Protein AF-A0A812QT53-F1 (afdb_monomer_lite)

Foldseek 3Di:
DDDPDDDDDAFAADFPQLLLLLLVCLQVDALLLVLLSLLLNLCQFQLHFSVQQQQWFAWDKDADPVQRKIKIKTWGADDDVDPDPVNRPQTAITIGTQCFLNSDRSNVSNCVSCVVLVLRGDVSSQADADQLVRHGDNHGQDQVNSQVSSLQSSVVGPVDPDDSVSDTSNSSSVNLLLLQVLDDVQHADPVLSCVSNVNADPVCCVVNSPCPVVVVVSNVSVVVSSVCCNVVVDGSPDDPVVSVVVVVVVVVVVVVVVPPDPPPPPDPPDDDDDDDDPDPPPPDDPPDPPPPPPDPPLPPAPVPQAADDLAPPDDLQQWKAFQPPQAIFGHPDPFATQLGGGDDPRIDRPNPPSPQHSYRRYRPNRNVSCVVPPPPPPPDDDPDDDDDDDDDDDDDDDDPPPDDDD

Structure (mmCIF, N/CA/C/O backbone):
data_AF-A0A812QT53-F1
#
_entry.id   AF-A0A812QT53-F1
#
loop_
_atom_site.group_PDB
_atom_site.id
_atom_site.type_symbol
_atom_site.label_atom_id
_atom_site.label_alt_id
_atom_site.label_comp_id
_atom_site.label_asym_id
_atom_site.label_entity_id
_atom_site.label_seq_id
_atom_site.pdbx_PDB_ins_code
_atom_site.Cartn_x
_atom_site.Cartn_y
_atom_site.Cartn_z
_atom_site.occupancy
_atom_site.B_iso_or_equiv
_atom_site.auth_seq_id
_atom_site.auth_comp_id
_atom_site.auth_asym_id
_atom_site.auth_atom_id
_atom_site.pdbx_PDB_model_num
ATOM 1 N N . MET A 1 1 ? 9.150 39.596 -3.918 1.00 45.09 1 MET A N 1
ATOM 2 C CA . MET A 1 1 ? 8.036 38.949 -3.192 1.00 45.09 1 MET A CA 1
ATOM 3 C C . MET A 1 1 ? 8.605 37.693 -2.538 1.00 45.09 1 MET A C 1
ATOM 5 O O . MET A 1 1 ? 8.875 36.731 -3.240 1.00 45.09 1 MET A O 1
ATOM 9 N N . HIS A 1 2 ? 8.934 37.740 -1.244 1.00 51.12 2 HIS A N 1
ATOM 10 C CA . HIS A 1 2 ? 9.492 36.583 -0.534 1.00 51.12 2 HIS A CA 1
ATOM 11 C C . HIS A 1 2 ? 8.343 35.693 -0.056 1.00 51.12 2 HIS A C 1
ATOM 13 O O . HIS A 1 2 ? 7.426 36.169 0.610 1.00 51.12 2 HIS A O 1
ATOM 19 N N . VAL A 1 3 ? 8.363 34.415 -0.431 1.00 54.78 3 VAL A N 1
ATOM 20 C CA . VAL A 1 3 ? 7.360 33.441 0.008 1.00 54.78 3 VAL A CA 1
ATOM 21 C C . VAL A 1 3 ? 7.572 33.178 1.504 1.00 54.78 3 VAL A C 1
ATOM 23 O O . VAL A 1 3 ? 8.582 32.608 1.893 1.00 54.78 3 VAL A O 1
ATOM 26 N N . LEU A 1 4 ? 6.619 33.607 2.341 1.00 72.56 4 LEU A N 1
ATOM 27 C CA . LEU A 1 4 ? 6.632 33.436 3.808 1.00 72.56 4 LEU A CA 1
ATOM 28 C C . LEU A 1 4 ? 6.250 32.015 4.265 1.00 72.56 4 LEU A C 1
ATOM 30 O O . LEU A 1 4 ? 6.248 31.714 5.456 1.00 72.56 4 LEU A O 1
ATOM 34 N N . LYS A 1 5 ? 5.884 31.135 3.329 1.00 59.31 5 LYS A N 1
ATOM 35 C CA . LYS A 1 5 ? 5.483 29.759 3.621 1.00 59.31 5 LYS A CA 1
ATOM 36 C C . LYS A 1 5 ? 6.723 28.871 3.662 1.00 59.31 5 LYS A C 1
ATOM 38 O O . LYS A 1 5 ? 7.461 28.808 2.682 1.00 59.31 5 LYS A O 1
ATOM 43 N N . ALA A 1 6 ? 6.922 28.166 4.776 1.00 66.75 6 ALA A N 1
ATOM 44 C CA . ALA A 1 6 ? 7.984 27.173 4.891 1.00 66.75 6 ALA A CA 1
ATOM 45 C C . ALA A 1 6 ? 7.918 26.174 3.714 1.00 66.75 6 ALA A C 1
ATOM 47 O O . ALA A 1 6 ? 6.811 25.748 3.353 1.00 66.75 6 ALA A O 1
ATOM 48 N N . PRO A 1 7 ? 9.062 25.791 3.113 1.00 72.44 7 PRO A N 1
ATOM 49 C CA . PRO A 1 7 ? 9.088 24.812 2.033 1.00 72.44 7 PRO A CA 1
ATOM 50 C C . PRO A 1 7 ? 8.387 23.516 2.445 1.00 72.44 7 PRO A C 1
ATOM 52 O O . PRO A 1 7 ? 8.629 22.975 3.527 1.00 72.44 7 PRO A O 1
ATOM 55 N N . LEU A 1 8 ? 7.507 23.005 1.582 1.00 72.56 8 LEU A N 1
ATOM 56 C CA . LEU A 1 8 ? 6.813 21.750 1.846 1.00 72.56 8 LEU A CA 1
ATOM 57 C C . LEU A 1 8 ? 7.820 20.595 1.791 1.00 72.56 8 LEU A C 1
ATOM 59 O O . LEU A 1 8 ? 8.312 20.237 0.721 1.00 72.56 8 LEU A O 1
ATOM 63 N N . LYS A 1 9 ? 8.096 19.973 2.941 1.00 75.75 9 LYS A N 1
ATOM 64 C CA . LYS A 1 9 ? 8.915 18.758 2.996 1.00 75.75 9 LYS A CA 1
ATOM 65 C C . LYS A 1 9 ? 8.154 17.596 2.352 1.00 75.75 9 LYS A C 1
ATOM 67 O O . LYS A 1 9 ? 7.134 17.141 2.874 1.00 75.75 9 LYS A O 1
ATOM 72 N N . GLN A 1 10 ? 8.649 17.111 1.215 1.00 80.19 10 GLN A N 1
ATOM 73 C CA . GLN A 1 10 ? 8.072 15.953 0.534 1.00 80.19 10 GLN A CA 1
ATOM 74 C C . GLN A 1 10 ? 8.271 14.675 1.364 1.00 80.19 10 GLN A C 1
ATOM 76 O O . GLN A 1 10 ? 9.359 14.418 1.879 1.00 80.19 10 GLN A O 1
ATOM 81 N N . LYS A 1 11 ? 7.221 13.854 1.466 1.00 84.50 11 LYS A N 1
ATOM 82 C CA . LYS A 1 11 ? 7.232 12.584 2.210 1.00 84.50 11 LYS A CA 1
ATOM 83 C C . LYS A 1 11 ? 8.137 11.555 1.539 1.00 84.50 11 LYS A C 1
ATOM 85 O O . LYS A 1 11 ? 8.041 11.384 0.327 1.00 84.50 11 LYS A O 1
ATOM 90 N N . SER A 1 12 ? 8.994 10.869 2.289 1.00 89.94 12 SER A N 1
ATOM 91 C CA . SER A 1 12 ? 9.942 9.877 1.747 1.00 89.94 12 SER A CA 1
ATOM 92 C C . SER A 1 12 ? 9.217 8.675 1.122 1.00 89.94 12 SER A C 1
ATOM 94 O O . SER A 1 12 ? 8.132 8.337 1.601 1.00 89.94 12 SER A O 1
ATOM 96 N N . PRO A 1 13 ? 9.753 8.047 0.054 1.00 94.75 13 PRO A N 1
ATOM 97 C CA . PRO A 1 13 ? 9.248 6.756 -0.418 1.00 94.75 13 PRO A CA 1
ATOM 98 C C . PRO A 1 13 ? 9.496 5.664 0.636 1.00 94.75 13 PRO A C 1
ATOM 100 O O . PRO A 1 13 ? 10.374 5.816 1.485 1.00 94.75 13 PRO A O 1
ATOM 103 N N . LEU A 1 14 ? 8.716 4.585 0.575 1.00 95.31 14 LEU A N 1
ATOM 104 C CA . LEU A 1 14 ? 8.962 3.369 1.342 1.00 95.31 14 LEU A CA 1
ATOM 105 C C . LEU A 1 14 ? 10.172 2.627 0.760 1.00 95.31 14 LEU A C 1
ATOM 107 O O . LEU A 1 14 ? 10.465 2.742 -0.435 1.00 95.31 14 LEU A O 1
ATOM 111 N N . THR A 1 15 ? 10.835 1.846 1.606 1.00 94.94 15 THR A N 1
ATOM 112 C CA . THR A 1 15 ? 11.835 0.863 1.176 1.00 94.94 15 THR A CA 1
ATOM 113 C C . THR A 1 15 ? 11.160 -0.396 0.629 1.00 94.94 15 THR A C 1
ATOM 115 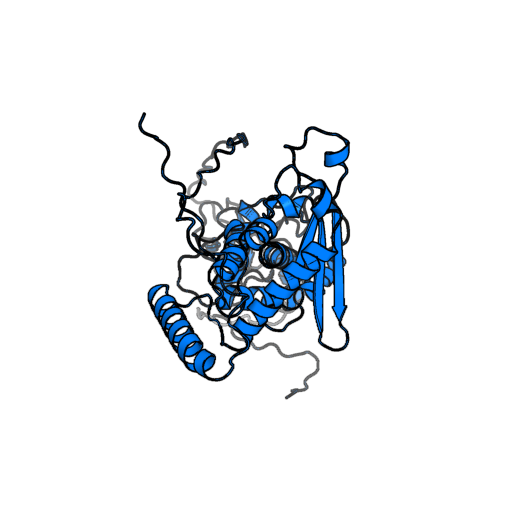O O . THR A 1 15 ? 9.985 -0.662 0.910 1.00 94.94 15 THR A O 1
ATOM 118 N N . ARG A 1 16 ? 11.902 -1.214 -0.121 1.00 95.19 16 ARG A N 1
ATOM 119 C CA . ARG A 1 16 ? 11.474 -2.546 -0.571 1.00 95.19 16 ARG A CA 1
ATOM 120 C C . ARG A 1 16 ? 10.984 -3.390 0.603 1.00 95.19 16 ARG A C 1
ATOM 122 O O . ARG A 1 16 ? 9.860 -3.887 0.567 1.00 95.19 16 ARG A O 1
ATOM 129 N N . GLY A 1 17 ? 11.793 -3.487 1.659 1.00 94.56 17 GLY A N 1
ATOM 130 C CA . GLY A 1 17 ? 11.466 -4.296 2.836 1.00 94.56 17 GLY A CA 1
ATOM 131 C C . GLY A 1 17 ? 10.201 -3.817 3.555 1.00 94.56 17 GLY A C 1
ATOM 132 O O . GLY A 1 17 ? 9.404 -4.630 4.017 1.00 94.56 17 GLY A O 1
ATOM 133 N N . GLN A 1 18 ? 9.955 -2.503 3.603 1.00 95.06 18 GLN A N 1
ATOM 134 C CA . GLN A 1 18 ? 8.715 -1.950 4.156 1.00 95.06 18 GLN A CA 1
ATOM 135 C C . GLN A 1 18 ? 7.479 -2.363 3.339 1.00 95.06 18 GLN A C 1
ATOM 137 O O . GLN A 1 18 ? 6.444 -2.682 3.929 1.00 95.06 18 GLN A O 1
ATOM 142 N N . VAL A 1 19 ? 7.575 -2.384 2.005 1.00 96.56 19 VAL A N 1
ATOM 143 C CA . VAL A 1 19 ? 6.482 -2.831 1.123 1.00 96.56 19 VAL A CA 1
ATOM 144 C C . VAL A 1 19 ? 6.233 -4.334 1.268 1.00 96.56 19 VAL A C 1
ATOM 146 O O . VAL A 1 19 ? 5.094 -4.727 1.512 1.00 96.56 19 VAL A O 1
ATOM 149 N N . GLU A 1 20 ? 7.278 -5.164 1.195 1.00 95.69 20 GLU A N 1
ATOM 150 C CA . GLU A 1 20 ? 7.172 -6.626 1.362 1.00 95.69 20 GLU A CA 1
ATOM 151 C C . GLU A 1 20 ? 6.532 -6.989 2.711 1.00 95.69 20 GLU A C 1
ATOM 153 O O . GLU A 1 20 ? 5.639 -7.835 2.793 1.00 95.69 20 GLU A O 1
ATOM 158 N N . ASN A 1 21 ? 6.925 -6.290 3.777 1.00 93.62 21 ASN A N 1
ATOM 159 C CA . ASN A 1 21 ? 6.339 -6.474 5.097 1.00 93.62 21 ASN A CA 1
ATOM 160 C C . ASN A 1 21 ? 4.856 -6.072 5.142 1.00 93.62 21 ASN A C 1
ATOM 162 O O . ASN A 1 21 ? 4.043 -6.811 5.698 1.00 93.62 21 ASN A O 1
ATOM 166 N N . LEU A 1 22 ? 4.474 -4.943 4.532 1.00 95.50 22 LEU A N 1
ATOM 167 C CA . LEU A 1 22 ? 3.067 -4.528 4.432 1.00 95.50 22 LEU A CA 1
ATOM 168 C C . LEU A 1 22 ? 2.215 -5.572 3.697 1.00 95.50 22 LEU A C 1
ATOM 170 O O . LEU A 1 22 ? 1.105 -5.867 4.145 1.00 95.50 22 LEU A O 1
ATOM 174 N N . GLU A 1 23 ? 2.729 -6.155 2.613 1.00 96.75 23 GLU A N 1
ATOM 175 C CA . GLU A 1 23 ? 2.066 -7.238 1.872 1.00 96.75 23 GLU A CA 1
ATOM 176 C C . GLU A 1 23 ? 1.839 -8.471 2.752 1.00 96.75 23 GLU A C 1
ATOM 178 O O . GLU A 1 23 ? 0.715 -8.972 2.849 1.00 96.75 23 GLU A O 1
ATOM 183 N N . LEU A 1 24 ? 2.871 -8.905 3.479 1.00 95.00 24 LEU A N 1
ATOM 184 C CA . LEU A 1 24 ? 2.773 -10.005 4.442 1.00 95.00 24 LEU A CA 1
ATOM 185 C C . LEU A 1 24 ? 1.801 -9.703 5.592 1.00 95.00 24 LEU A C 1
ATOM 187 O O . LEU A 1 24 ? 1.110 -10.601 6.083 1.00 95.00 24 LEU A O 1
ATOM 191 N N . PHE A 1 25 ? 1.728 -8.449 6.037 1.00 94.56 25 PHE A N 1
ATOM 192 C CA . PHE A 1 25 ? 0.843 -8.040 7.124 1.00 94.56 25 PHE A CA 1
ATOM 193 C C . PHE A 1 25 ? -0.625 -8.174 6.764 1.00 94.56 25 PHE A C 1
ATOM 195 O O . PHE A 1 25 ? -1.391 -8.674 7.584 1.00 94.56 25 PHE A O 1
ATOM 202 N N . VAL A 1 26 ? -1.024 -7.805 5.545 1.00 96.38 26 VAL A N 1
ATOM 203 C CA . VAL A 1 26 ? -2.417 -7.963 5.092 1.00 96.38 26 VAL A CA 1
ATOM 204 C C . VAL A 1 26 ? -2.893 -9.411 5.218 1.00 96.38 26 VAL A C 1
ATOM 206 O O . VAL A 1 26 ? -4.050 -9.649 5.551 1.00 96.38 26 VAL A O 1
ATOM 209 N N . ILE A 1 27 ? -1.997 -10.375 5.018 1.00 94.75 27 ILE A N 1
ATOM 210 C CA . ILE A 1 27 ? -2.311 -11.807 5.077 1.00 94.75 27 ILE A CA 1
ATOM 211 C C . ILE A 1 27 ? -2.475 -12.293 6.523 1.00 94.75 27 ILE A C 1
ATOM 213 O O . ILE A 1 27 ? -3.295 -13.167 6.799 1.00 94.75 27 ILE A O 1
ATOM 217 N N . ARG A 1 28 ? -1.684 -11.747 7.452 1.00 92.06 28 ARG A N 1
ATOM 218 C CA . ARG A 1 28 ? -1.596 -12.218 8.847 1.00 92.06 28 ARG A CA 1
ATOM 219 C C . ARG A 1 28 ? -2.480 -11.435 9.816 1.00 92.06 28 ARG A C 1
ATOM 221 O O . ARG A 1 28 ? -2.747 -11.906 10.922 1.00 92.06 28 ARG A O 1
ATOM 228 N N . ALA A 1 29 ? -2.866 -10.218 9.453 1.00 91.75 29 ALA A N 1
ATOM 229 C CA . ALA A 1 29 ? -3.587 -9.316 10.332 1.00 91.75 29 ALA A CA 1
ATOM 230 C C . ALA A 1 29 ? -5.058 -9.726 10.513 1.00 91.75 29 ALA A C 1
ATOM 232 O O . ALA A 1 29 ? -5.607 -10.554 9.790 1.00 91.75 29 ALA A O 1
ATOM 233 N N . SER A 1 30 ? -5.726 -9.108 11.491 1.00 92.88 30 SER A N 1
ATOM 234 C CA . SER A 1 30 ? -7.185 -9.197 11.588 1.00 92.88 30 SER A CA 1
ATOM 235 C C . SER A 1 30 ? -7.838 -8.620 10.332 1.00 92.88 30 SER A C 1
ATOM 237 O O . SER A 1 30 ? -7.300 -7.691 9.729 1.00 92.88 30 SER A O 1
ATOM 239 N N . SER A 1 31 ? -9.030 -9.105 9.984 1.00 95.62 31 SER A N 1
ATOM 240 C CA . SER A 1 31 ? -9.828 -8.625 8.845 1.00 95.62 31 SER A CA 1
ATOM 241 C C . SER A 1 31 ? -9.923 -7.094 8.795 1.00 95.62 31 SER A C 1
ATOM 243 O O . SER A 1 31 ? -9.645 -6.485 7.764 1.00 95.62 31 SER A O 1
ATOM 245 N N . ARG A 1 32 ? -10.162 -6.438 9.936 1.00 95.38 32 ARG A N 1
ATOM 246 C CA . ARG A 1 32 ? -10.102 -4.973 10.055 1.00 95.38 32 ARG A CA 1
ATOM 247 C C . ARG A 1 32 ? -8.769 -4.374 9.600 1.00 95.38 32 ARG A C 1
ATOM 249 O O . ARG A 1 32 ? -8.749 -3.453 8.787 1.00 95.38 32 ARG A O 1
ATOM 256 N N . HIS A 1 33 ? -7.655 -4.818 10.178 1.00 95.44 33 HIS A N 1
ATOM 257 C CA . HIS A 1 33 ? -6.342 -4.256 9.854 1.00 95.44 33 HIS A CA 1
ATOM 258 C C . HIS A 1 33 ? -5.937 -4.584 8.414 1.00 95.44 33 HIS A C 1
ATOM 260 O O . HIS A 1 33 ? -5.381 -3.720 7.744 1.00 95.44 33 HIS A O 1
ATOM 266 N N . ALA A 1 34 ? -6.291 -5.769 7.917 1.00 97.19 34 ALA A N 1
ATOM 267 C CA . ALA A 1 34 ? -6.110 -6.163 6.527 1.00 97.19 34 ALA A CA 1
ATOM 268 C C . ALA A 1 34 ? -6.905 -5.266 5.561 1.00 97.19 34 ALA A C 1
ATOM 270 O O . ALA A 1 34 ? -6.373 -4.894 4.519 1.00 97.19 34 ALA A O 1
ATOM 271 N N . CYS A 1 35 ? -8.119 -4.820 5.917 1.00 97.56 35 CYS A N 1
ATOM 272 C CA . CYS A 1 35 ? -8.867 -3.835 5.121 1.00 97.56 35 CYS A CA 1
ATOM 273 C C . CYS A 1 35 ? -8.103 -2.514 4.959 1.00 97.56 35 CYS A C 1
ATOM 275 O O . CYS A 1 35 ? -8.036 -1.971 3.855 1.00 97.56 35 CYS A O 1
ATOM 277 N N . ILE A 1 36 ? -7.524 -2.008 6.054 1.00 97.75 36 ILE A N 1
ATOM 278 C CA . ILE A 1 36 ? -6.797 -0.729 6.078 1.00 97.75 36 ILE A CA 1
ATOM 279 C C . ILE A 1 36 ? -5.451 -0.864 5.357 1.00 97.75 36 ILE A C 1
ATOM 281 O O . ILE A 1 36 ? -5.138 -0.070 4.471 1.00 97.75 36 ILE A O 1
ATOM 285 N N . ALA A 1 37 ? -4.664 -1.883 5.708 1.00 97.81 37 ALA A N 1
ATOM 286 C CA . ALA A 1 37 ? -3.360 -2.140 5.109 1.00 97.81 37 ALA A CA 1
ATOM 287 C C . ALA A 1 37 ? -3.468 -2.482 3.617 1.00 97.81 37 ALA A C 1
ATOM 289 O O . ALA A 1 37 ? -2.682 -1.977 2.822 1.00 97.81 37 ALA A O 1
ATOM 290 N N . GLY A 1 38 ? -4.486 -3.243 3.210 1.00 97.94 38 GLY A N 1
ATOM 291 C CA . GLY A 1 38 ? -4.731 -3.538 1.803 1.00 97.94 38 GLY A CA 1
ATOM 292 C C . GLY A 1 38 ? -5.127 -2.301 0.993 1.00 97.94 38 GLY A C 1
ATOM 293 O O . GLY A 1 38 ? -4.670 -2.148 -0.133 1.00 97.94 38 GLY A O 1
ATOM 294 N N . GLN A 1 39 ? -5.860 -1.342 1.573 1.00 97.75 39 GLN A N 1
ATOM 295 C CA . GLN A 1 39 ? -6.130 -0.059 0.905 1.00 97.75 39 GLN A CA 1
ATOM 296 C C . GLN A 1 39 ? -4.856 0.787 0.728 1.00 97.75 39 GLN A C 1
ATOM 298 O O . GLN A 1 39 ? -4.687 1.451 -0.299 1.00 97.75 39 GLN A O 1
ATOM 303 N N . LEU A 1 40 ? -3.957 0.775 1.721 1.00 98.44 40 LEU A N 1
ATOM 304 C CA . LEU A 1 40 ? -2.641 1.420 1.626 1.00 98.44 40 LEU A CA 1
ATOM 305 C C . LEU A 1 40 ? -1.800 0.754 0.526 1.00 98.44 40 LEU A C 1
ATOM 307 O O . LEU A 1 40 ? -1.253 1.447 -0.332 1.00 98.44 40 LEU A O 1
ATOM 311 N N . LEU A 1 41 ? -1.754 -0.579 0.493 1.00 98.00 41 LEU A N 1
ATOM 312 C CA . LEU A 1 41 ? -1.082 -1.321 -0.572 1.00 98.00 41 LEU A CA 1
ATOM 313 C C . LEU A 1 41 ? -1.689 -1.042 -1.936 1.00 98.00 41 LEU A C 1
ATOM 315 O O . LEU A 1 41 ? -0.938 -0.856 -2.883 1.00 98.00 41 LEU A O 1
ATOM 319 N N . PHE A 1 42 ? -3.010 -0.913 -2.048 1.00 97.81 42 PHE A N 1
ATOM 320 C CA . PHE A 1 42 ? -3.615 -0.556 -3.321 1.00 97.81 42 PHE A CA 1
ATOM 321 C C . PHE A 1 42 ? -3.225 0.862 -3.759 1.00 97.81 42 PHE A C 1
ATOM 323 O O . PHE A 1 42 ? -3.001 1.070 -4.945 1.00 97.81 42 PHE A O 1
ATOM 330 N N . CYS A 1 43 ? -3.018 1.825 -2.846 1.00 97.81 43 CYS A N 1
ATOM 331 C CA . CYS A 1 43 ? -2.426 3.126 -3.216 1.00 97.81 43 CYS A CA 1
ATOM 332 C C . CYS A 1 43 ? -1.009 2.974 -3.790 1.00 97.81 43 CYS A C 1
ATOM 334 O O . CYS A 1 43 ? -0.661 3.671 -4.741 1.00 97.81 43 CYS A O 1
ATOM 336 N N . PHE A 1 44 ? -0.191 2.094 -3.201 1.00 98.19 44 PHE A N 1
ATOM 337 C CA . PHE A 1 44 ? 1.156 1.803 -3.691 1.00 98.19 44 PHE A CA 1
ATOM 338 C C . PHE A 1 44 ? 1.093 1.124 -5.059 1.00 98.19 44 PHE A C 1
ATOM 340 O O . PHE A 1 44 ? 1.569 1.701 -6.030 1.00 98.19 44 PHE A O 1
ATOM 347 N N . HIS A 1 45 ? 0.438 -0.035 -5.137 1.00 97.75 45 HIS A N 1
ATOM 348 C CA . HIS A 1 45 ? 0.349 -0.880 -6.325 1.00 97.75 45 HIS A CA 1
ATOM 349 C C . HIS A 1 45 ? -0.375 -0.218 -7.487 1.00 97.75 45 HIS A C 1
ATOM 351 O O . HIS A 1 45 ? -0.114 -0.612 -8.609 1.00 97.75 45 HIS A O 1
ATOM 357 N N . SER A 1 46 ? -1.238 0.777 -7.249 1.00 95.44 46 SER A N 1
ATOM 358 C CA . SER A 1 46 ? -1.922 1.510 -8.324 1.00 95.44 46 SER A CA 1
ATOM 359 C C . SER A 1 46 ? -1.345 2.890 -8.650 1.00 95.44 46 SER A C 1
ATOM 361 O O . SER A 1 46 ? -1.856 3.577 -9.537 1.00 95.44 46 SER A O 1
ATOM 363 N N . GLY A 1 47 ? -0.338 3.364 -7.906 1.00 94.62 47 GLY A N 1
ATOM 364 C CA . GLY A 1 47 ? 0.169 4.738 -8.037 1.00 94.62 47 GLY A CA 1
ATOM 365 C C . GLY A 1 47 ? -0.861 5.824 -7.680 1.00 94.62 47 GLY A C 1
ATOM 366 O O . GLY A 1 47 ? -0.695 6.997 -8.036 1.00 94.62 47 GLY A O 1
ATOM 367 N N . ALA A 1 48 ? -1.943 5.462 -6.991 1.00 93.06 48 ALA A N 1
ATOM 368 C CA . ALA A 1 48 ? -3.054 6.354 -6.684 1.00 93.06 48 ALA A CA 1
ATOM 369 C C . ALA A 1 48 ? -2.843 7.169 -5.402 1.00 93.06 48 ALA A C 1
ATOM 371 O O . ALA A 1 48 ? -2.119 6.784 -4.481 1.00 93.06 48 ALA A O 1
ATOM 372 N N . ARG A 1 49 ? -3.532 8.314 -5.299 1.00 93.25 49 ARG A N 1
ATOM 373 C CA . ARG A 1 49 ? -3.599 9.063 -4.036 1.00 93.25 49 ARG A CA 1
ATOM 374 C C . ARG A 1 49 ? -4.648 8.427 -3.125 1.00 93.25 49 ARG A C 1
ATOM 376 O O . ARG A 1 49 ? -5.716 8.039 -3.584 1.00 93.25 49 ARG A O 1
ATOM 383 N N . TRP A 1 50 ? -4.411 8.476 -1.813 1.00 94.81 50 TRP A N 1
ATOM 384 C CA . TRP A 1 50 ? -5.384 8.022 -0.809 1.00 94.81 50 TRP A CA 1
ATOM 385 C C . TRP A 1 50 ? -6.777 8.618 -1.014 1.00 94.81 50 TRP A C 1
ATOM 387 O O . TRP A 1 50 ? -7.766 7.900 -1.028 1.00 94.81 50 TRP A O 1
ATOM 397 N N . ARG A 1 51 ? -6.858 9.941 -1.214 1.00 90.62 51 ARG A N 1
ATOM 398 C CA . ARG A 1 51 ? -8.134 10.642 -1.419 1.00 90.62 51 ARG A CA 1
ATOM 399 C C . ARG A 1 51 ? -8.910 10.092 -2.615 1.00 90.62 51 ARG A C 1
ATOM 401 O O . ARG A 1 51 ? -10.131 10.009 -2.524 1.00 90.62 51 ARG A O 1
ATOM 408 N N . ASP A 1 52 ? -8.206 9.756 -3.690 1.00 88.94 52 ASP A N 1
ATOM 409 C CA . ASP A 1 52 ? -8.821 9.248 -4.910 1.00 88.94 52 ASP A CA 1
ATOM 410 C C . ASP A 1 52 ? -9.381 7.846 -4.644 1.00 88.94 52 ASP A C 1
ATOM 412 O O . ASP A 1 52 ? -10.540 7.577 -4.929 1.00 88.94 52 ASP A O 1
ATOM 416 N N . LEU A 1 53 ? -8.637 6.983 -3.948 1.00 91.75 53 LEU A N 1
ATOM 417 C CA . LEU A 1 53 ? -9.148 5.649 -3.630 1.00 91.75 53 LEU A CA 1
ATOM 418 C C . LEU A 1 53 ? -10.278 5.634 -2.584 1.00 91.75 53 LEU A C 1
ATOM 420 O O . LEU A 1 53 ? -11.050 4.681 -2.526 1.00 91.75 53 LEU A O 1
ATOM 424 N N . GLN A 1 54 ? -10.471 6.711 -1.816 1.00 91.69 54 GLN A N 1
ATOM 425 C CA . GLN A 1 54 ? -11.655 6.853 -0.957 1.00 91.69 54 GLN A CA 1
ATOM 426 C C . GLN A 1 54 ? -12.964 7.054 -1.751 1.00 91.69 54 GLN A C 1
ATOM 428 O O . GLN A 1 54 ? -14.038 7.028 -1.145 1.00 91.69 54 GLN A O 1
ATOM 433 N N . THR A 1 55 ? -12.908 7.298 -3.069 1.00 88.19 55 THR A N 1
ATOM 434 C CA . THR A 1 55 ? -14.087 7.368 -3.958 1.00 88.19 55 THR A CA 1
ATOM 435 C C . THR A 1 55 ? -14.325 6.083 -4.753 1.00 88.19 55 THR A C 1
ATOM 437 O O . THR A 1 55 ? -15.226 6.075 -5.597 1.00 88.19 55 THR A O 1
ATOM 440 N N . LEU A 1 56 ? -13.572 5.009 -4.482 1.00 90.69 56 LEU A N 1
ATOM 441 C CA . LEU A 1 56 ? -13.828 3.691 -5.062 1.00 90.69 56 LEU A CA 1
ATOM 442 C C . LEU A 1 56 ? -15.286 3.264 -4.831 1.00 90.69 56 LEU A C 1
ATOM 444 O O . LEU A 1 56 ? -15.930 3.619 -3.837 1.00 90.69 56 LEU A O 1
ATOM 448 N N . ARG A 1 57 ? -15.824 2.541 -5.806 1.00 87.31 57 ARG A N 1
ATOM 449 C CA . ARG A 1 57 ? -17.159 1.932 -5.773 1.00 87.31 57 ARG A CA 1
ATOM 450 C C . ARG A 1 57 ? -17.072 0.423 -5.798 1.00 87.31 57 ARG A C 1
ATOM 452 O O . ARG A 1 57 ? -17.840 -0.231 -5.103 1.00 87.31 57 ARG A O 1
ATOM 459 N N . HIS A 1 58 ? -16.108 -0.084 -6.554 1.00 85.56 58 HIS A N 1
ATOM 460 C CA . HIS A 1 58 ? -15.878 -1.499 -6.731 1.00 85.56 58 HIS A CA 1
ATOM 461 C C . HIS A 1 58 ? -14.385 -1.808 -6.759 1.00 85.56 58 HIS A C 1
ATOM 463 O O . HIS A 1 58 ? -13.579 -0.946 -7.132 1.00 85.56 58 HIS A O 1
ATOM 469 N N . VAL A 1 59 ? -14.043 -3.031 -6.357 1.00 92.50 59 VAL A N 1
ATOM 470 C CA . VAL A 1 59 ? -12.721 -3.614 -6.558 1.00 92.50 59 VAL A CA 1
ATOM 471 C C . VAL A 1 59 ? -12.868 -5.064 -7.010 1.00 92.50 59 VAL A C 1
ATOM 473 O O . VAL A 1 59 ? -13.526 -5.858 -6.342 1.00 92.50 59 VAL A O 1
ATOM 476 N N . ASP A 1 60 ? -12.225 -5.383 -8.123 1.00 91.88 60 ASP A N 1
ATOM 477 C CA . ASP A 1 60 ? -12.146 -6.706 -8.726 1.00 91.88 60 ASP A CA 1
ATOM 478 C C . ASP A 1 60 ? -10.719 -7.236 -8.681 1.00 91.88 60 ASP A C 1
ATOM 480 O O . ASP A 1 60 ? -9.747 -6.476 -8.622 1.00 91.88 60 ASP A O 1
ATOM 484 N N . LEU A 1 61 ? -10.603 -8.558 -8.733 1.00 95.31 61 LEU A N 1
ATOM 485 C CA . LEU A 1 61 ? -9.333 -9.261 -8.793 1.00 95.31 61 LEU A CA 1
ATOM 486 C C . LEU A 1 61 ? -9.393 -10.328 -9.873 1.00 95.31 61 LEU A C 1
ATOM 488 O O . LEU A 1 61 ? -10.220 -11.236 -9.813 1.00 95.31 61 LEU A O 1
ATOM 492 N N . GLU A 1 62 ? -8.476 -10.219 -10.820 1.00 94.94 62 GLU A N 1
ATOM 493 C CA . GLU A 1 62 ? -8.211 -11.232 -11.829 1.00 94.94 62 GLU A CA 1
ATOM 494 C C . GLU A 1 62 ? -6.929 -11.971 -11.445 1.00 94.94 62 GLU A C 1
ATOM 496 O O . GLU A 1 62 ? -5.947 -11.332 -11.065 1.00 94.94 62 GLU A O 1
ATOM 501 N N . ILE A 1 63 ? -6.954 -13.304 -11.488 1.00 95.00 63 ILE A N 1
ATOM 502 C CA . ILE A 1 63 ? -5.827 -14.162 -11.106 1.00 95.00 63 ILE A CA 1
ATOM 503 C C . ILE A 1 63 ? -5.608 -15.183 -12.216 1.00 95.00 63 ILE A C 1
ATOM 505 O O . ILE A 1 63 ? -6.549 -15.886 -12.591 1.00 95.00 63 ILE A O 1
ATOM 509 N N . ASP A 1 64 ? -4.371 -15.305 -12.685 1.00 93.75 64 ASP A N 1
ATOM 510 C CA . ASP A 1 64 ? -3.946 -16.434 -13.503 1.00 93.75 64 ASP A CA 1
ATOM 511 C C . ASP A 1 64 ? -3.802 -17.678 -12.602 1.00 93.75 64 ASP A C 1
ATOM 513 O O . ASP A 1 64 ? -2.959 -17.694 -11.700 1.00 93.75 64 ASP A O 1
ATOM 517 N N . PRO A 1 65 ? -4.603 -18.740 -12.802 1.00 89.88 65 PRO A N 1
ATOM 518 C CA . PRO A 1 65 ? -4.531 -19.938 -11.971 1.00 89.88 65 PRO A CA 1
ATOM 519 C C . PRO A 1 65 ? -3.227 -20.733 -12.142 1.00 89.88 65 PRO A C 1
ATOM 521 O O . PRO A 1 65 ? -2.913 -21.547 -11.273 1.00 89.88 65 PRO A O 1
ATOM 524 N N . ALA A 1 66 ? -2.487 -20.543 -13.239 1.00 91.31 66 ALA A N 1
ATOM 525 C CA . ALA A 1 66 ? -1.249 -21.266 -13.514 1.00 91.31 66 ALA A CA 1
ATOM 526 C C . ALA A 1 66 ? -0.037 -20.621 -12.830 1.00 91.31 66 ALA A C 1
ATOM 528 O O . ALA A 1 66 ? 0.787 -21.333 -12.254 1.00 91.31 66 ALA A O 1
ATOM 529 N N . THR A 1 67 ? 0.076 -19.292 -12.882 1.00 88.00 67 THR A N 1
ATOM 530 C CA . THR A 1 67 ? 1.233 -18.565 -12.323 1.00 88.00 67 THR A CA 1
ATOM 531 C C . THR A 1 67 ? 0.948 -17.935 -10.962 1.00 88.00 67 THR A C 1
ATOM 533 O O . THR A 1 67 ? 1.872 -17.692 -10.187 1.00 88.00 67 THR A O 1
ATOM 536 N N . GLY A 1 68 ? -0.325 -17.686 -10.645 1.00 89.19 68 GLY A N 1
ATOM 537 C CA . GLY A 1 68 ? -0.742 -16.902 -9.485 1.00 89.19 68 GLY A CA 1
ATOM 538 C C . GLY A 1 68 ? -0.574 -15.391 -9.669 1.00 89.19 68 GLY A C 1
ATOM 539 O O . GLY A 1 68 ? -0.883 -14.643 -8.736 1.00 89.19 68 GLY A O 1
ATOM 540 N N . ASP A 1 69 ? -0.105 -14.935 -10.837 1.00 91.25 69 ASP A N 1
ATOM 541 C CA . ASP A 1 69 ? -0.057 -13.512 -11.161 1.00 91.25 69 ASP A CA 1
ATOM 542 C C . ASP A 1 69 ? -1.468 -12.935 -11.139 1.00 91.25 69 ASP A C 1
ATOM 544 O O . ASP A 1 69 ? -2.446 -13.593 -11.495 1.00 91.25 69 ASP A O 1
ATOM 548 N N . ALA A 1 70 ? -1.584 -11.694 -10.679 1.00 94.44 70 ALA A N 1
ATOM 549 C CA . ALA A 1 70 ? -2.886 -11.101 -10.450 1.00 94.44 70 ALA A CA 1
ATOM 550 C C . ALA A 1 70 ? -2.910 -9.607 -10.749 1.00 94.44 70 ALA A C 1
ATOM 552 O O . ALA A 1 70 ? -1.931 -8.893 -10.505 1.00 94.44 70 ALA A O 1
ATOM 553 N N . LEU A 1 71 ? -4.068 -9.129 -11.197 1.00 95.38 71 LEU A N 1
ATOM 554 C CA . LEU A 1 71 ? -4.374 -7.716 -11.382 1.00 95.38 71 LEU A CA 1
ATOM 555 C C . LEU A 1 71 ? -5.577 -7.323 -10.531 1.00 95.38 71 LEU A C 1
ATOM 557 O O . LEU A 1 71 ? -6.619 -7.975 -10.533 1.00 95.38 71 LEU A O 1
ATOM 561 N N . VAL A 1 72 ? -5.416 -6.227 -9.797 1.00 95.38 72 VAL A N 1
ATOM 562 C CA . VAL A 1 72 ? -6.473 -5.595 -9.011 1.00 95.38 72 VAL A CA 1
ATOM 563 C C . VAL A 1 72 ? -7.034 -4.438 -9.814 1.00 95.38 72 VAL A C 1
ATOM 565 O O . VAL A 1 72 ? -6.285 -3.525 -10.163 1.00 95.38 72 VAL A O 1
ATOM 568 N N . TYR A 1 73 ? -8.341 -4.438 -10.051 1.00 92.94 73 TYR A N 1
ATOM 569 C CA . TYR A 1 73 ? -9.046 -3.363 -10.742 1.00 92.94 73 TYR A CA 1
ATOM 570 C C . TYR A 1 73 ? -9.938 -2.624 -9.754 1.00 92.94 73 TYR A C 1
ATOM 572 O O . TYR A 1 73 ? -10.768 -3.225 -9.091 1.00 92.94 73 TYR A O 1
ATOM 580 N N . GLY A 1 74 ? -9.784 -1.314 -9.649 1.00 90.88 74 GLY A N 1
ATOM 581 C CA . GLY A 1 74 ? -10.640 -0.439 -8.862 1.00 90.88 74 GLY A CA 1
ATOM 582 C C . GLY A 1 74 ? -11.340 0.567 -9.760 1.00 90.88 74 GLY A C 1
ATOM 583 O O . GLY A 1 74 ? -10.726 1.134 -10.657 1.00 90.88 74 GLY A O 1
ATOM 584 N N . GLU A 1 75 ? -12.611 0.834 -9.494 1.00 87.94 75 GLU A N 1
ATOM 585 C CA . GLU A 1 75 ? -13.379 1.847 -10.221 1.00 87.94 75 GLU A CA 1
ATOM 586 C C . GLU A 1 75 ? -13.791 2.957 -9.253 1.00 87.94 75 GLU A C 1
ATOM 588 O O . GLU A 1 75 ? -14.539 2.718 -8.299 1.00 87.94 75 GLU A O 1
ATOM 593 N N . ALA A 1 76 ? -13.268 4.170 -9.454 1.00 84.94 76 ALA A N 1
ATOM 594 C CA . ALA A 1 76 ? -13.487 5.298 -8.546 1.00 84.94 76 ALA A CA 1
ATOM 595 C C . ALA A 1 76 ? -14.237 6.448 -9.215 1.00 84.94 76 ALA A C 1
ATOM 597 O O . ALA A 1 76 ? -14.011 6.762 -10.381 1.00 84.94 76 ALA A O 1
ATOM 598 N N . LEU A 1 77 ? -15.101 7.134 -8.465 1.00 77.62 77 LEU A N 1
ATOM 599 C CA . LEU A 1 77 ? -15.720 8.363 -8.963 1.00 77.62 77 LEU A CA 1
ATOM 600 C C . LEU A 1 77 ? -14.696 9.499 -9.036 1.00 77.62 77 LEU A C 1
ATOM 602 O O . LEU A 1 77 ? -13.864 9.665 -8.138 1.00 77.62 77 LEU A O 1
ATOM 606 N N . THR A 1 78 ? -14.810 10.328 -10.071 1.00 64.00 78 THR A N 1
ATOM 607 C CA . THR A 1 78 ? -13.998 11.541 -10.222 1.00 64.00 78 THR A CA 1
ATOM 608 C C . THR A 1 78 ? -14.214 12.527 -9.067 1.00 64.00 78 THR A C 1
ATOM 610 O O . THR A 1 78 ? -15.292 12.638 -8.475 1.00 64.00 78 THR A O 1
ATOM 613 N N . SER A 1 79 ? -13.153 13.256 -8.713 1.00 53.81 79 SER A N 1
ATOM 614 C CA . SER A 1 79 ? -13.166 14.209 -7.600 1.00 53.81 79 SER A CA 1
ATOM 615 C C . SER A 1 79 ? -13.789 15.572 -7.973 1.00 53.81 79 SER A C 1
ATOM 617 O O . SER A 1 79 ? -14.060 15.876 -9.139 1.00 53.81 79 SER A O 1
ATOM 619 N N . LYS A 1 80 ? -14.022 16.397 -6.936 1.00 45.34 80 LYS A N 1
ATOM 620 C CA . LYS A 1 80 ? -14.786 17.667 -6.904 1.00 45.34 80 LYS A CA 1
ATOM 621 C C . LYS A 1 80 ? -14.427 18.734 -7.956 1.00 45.34 80 LYS A C 1
ATOM 623 O O . LYS A 1 80 ? -15.221 19.653 -8.125 1.00 45.34 80 LYS A O 1
ATOM 628 N N . THR A 1 81 ? -13.298 18.648 -8.657 1.00 42.84 81 THR A N 1
ATOM 629 C CA . THR A 1 81 ? -12.899 19.618 -9.704 1.00 42.84 81 THR A CA 1
ATOM 630 C C . THR A 1 81 ? -13.577 19.370 -11.055 1.00 42.84 81 THR A C 1
ATOM 632 O O . THR A 1 81 ? -13.375 20.107 -12.017 1.00 42.84 81 THR A O 1
ATOM 635 N N . THR A 1 82 ? -14.418 18.341 -11.136 1.00 44.41 82 THR A N 1
ATOM 636 C CA . THR A 1 82 ? -15.093 17.937 -12.364 1.00 44.41 82 THR A CA 1
ATOM 637 C C . THR A 1 82 ? -16.408 18.696 -12.540 1.00 44.41 82 THR A C 1
ATOM 639 O O . THR A 1 82 ? -17.392 18.445 -11.842 1.00 44.41 82 THR A O 1
ATOM 642 N N . ILE A 1 83 ? -16.426 19.647 -13.474 1.00 50.69 83 ILE A N 1
ATOM 643 C CA . ILE A 1 83 ? -17.549 20.578 -13.675 1.00 50.69 83 ILE A CA 1
ATOM 644 C C . ILE A 1 83 ? -18.708 19.909 -14.442 1.00 50.69 83 ILE A C 1
ATOM 646 O O . ILE A 1 83 ? -19.872 20.221 -14.200 1.00 50.69 83 ILE A O 1
ATOM 650 N N . THR A 1 84 ? -18.428 18.934 -15.316 1.00 54.03 84 THR A N 1
ATOM 651 C CA . THR A 1 84 ? -19.439 18.347 -16.213 1.00 54.03 84 THR A CA 1
ATOM 652 C C . THR A 1 84 ? -20.135 17.114 -15.619 1.00 54.03 84 THR A C 1
ATOM 654 O O . THR A 1 84 ? -19.508 16.242 -15.016 1.00 54.03 84 THR A O 1
ATOM 657 N N . ALA A 1 85 ? -21.454 17.006 -15.822 1.00 51.84 85 ALA A N 1
ATOM 658 C CA . ALA A 1 85 ? -22.282 15.902 -15.313 1.00 51.84 85 ALA A CA 1
ATOM 659 C C . ALA A 1 85 ? -21.844 14.515 -15.831 1.00 51.84 85 ALA A C 1
ATOM 661 O O . ALA A 1 85 ? -21.875 13.535 -15.087 1.00 51.84 85 ALA A O 1
ATOM 662 N N . LYS A 1 86 ? -21.359 14.446 -17.081 1.00 47.22 86 LYS A N 1
ATOM 663 C CA . LYS A 1 86 ? -20.798 13.227 -17.687 1.00 47.22 86 LYS A CA 1
ATOM 664 C C . LYS A 1 86 ? -19.548 12.751 -16.948 1.00 47.22 86 LYS A C 1
ATOM 666 O O . LYS A 1 86 ? -19.422 11.577 -16.635 1.00 47.22 86 LYS A O 1
ATOM 671 N N . ALA A 1 87 ? -18.640 13.659 -16.607 1.00 49.19 87 ALA A N 1
ATOM 672 C CA . ALA A 1 87 ? -17.414 13.279 -15.921 1.00 49.19 87 ALA A CA 1
ATOM 673 C C . ALA A 1 87 ? -17.653 12.976 -14.425 1.00 49.19 87 ALA A C 1
ATOM 675 O O . ALA A 1 87 ? -16.982 12.099 -13.893 1.00 49.19 87 ALA A O 1
ATOM 676 N N . LYS A 1 88 ? -18.675 13.569 -13.779 1.00 50.97 88 LYS A N 1
ATOM 677 C CA . LYS A 1 88 ? -19.128 13.183 -12.418 1.00 50.97 88 LYS A CA 1
ATOM 678 C C . LYS A 1 88 ? -19.718 11.768 -12.326 1.00 50.97 88 LYS A C 1
ATOM 680 O O . LYS A 1 88 ? -19.804 11.221 -11.232 1.00 50.97 88 LYS A O 1
ATOM 685 N N . THR A 1 89 ? -20.145 11.200 -13.453 1.00 54.19 89 THR A N 1
ATOM 686 C CA . THR A 1 89 ? -20.732 9.851 -13.553 1.00 54.19 89 THR A CA 1
ATOM 687 C C . THR A 1 89 ? -19.796 8.841 -14.219 1.00 54.19 89 THR A C 1
ATOM 689 O O . THR A 1 89 ? -20.118 7.661 -14.291 1.00 54.19 89 THR A O 1
ATOM 692 N N . THR A 1 90 ? -18.623 9.286 -14.674 1.00 62.00 90 THR A N 1
ATOM 693 C CA . THR A 1 90 ? -17.601 8.430 -15.280 1.00 62.00 90 THR A CA 1
ATOM 694 C C . THR A 1 90 ? -16.684 7.883 -14.188 1.00 62.00 90 THR A C 1
ATOM 696 O O . THR A 1 90 ? -16.111 8.651 -13.412 1.00 62.00 90 THR A O 1
ATOM 699 N N . LEU A 1 91 ? -16.548 6.559 -14.133 1.00 71.50 91 LEU A N 1
ATOM 700 C CA . LEU A 1 91 ? -15.614 5.876 -13.243 1.00 71.50 91 LEU A CA 1
ATOM 701 C C . LEU A 1 91 ? -14.204 5.927 -13.841 1.00 71.50 91 LEU A C 1
ATOM 703 O O . LEU A 1 91 ? -14.017 5.665 -15.027 1.00 71.50 91 LEU A O 1
ATOM 707 N N . LEU A 1 92 ? -13.218 6.286 -13.021 1.00 77.44 92 LEU A N 1
ATOM 708 C CA . LEU A 1 92 ? -11.805 6.203 -13.371 1.00 77.44 92 LEU A CA 1
ATOM 709 C C . LEU A 1 92 ? -11.266 4.820 -12.989 1.00 77.44 92 LEU A C 1
ATOM 711 O O . LEU A 1 92 ? -11.439 4.420 -11.829 1.00 77.44 92 LEU A O 1
ATOM 715 N N . PRO A 1 93 ? -10.607 4.112 -13.922 1.00 85.50 93 PRO A N 1
ATOM 716 C CA . PRO A 1 93 ? -9.974 2.842 -13.621 1.00 85.50 93 PRO A CA 1
ATOM 717 C C . PRO A 1 93 ? -8.661 3.057 -12.857 1.00 85.50 93 PRO A C 1
ATOM 719 O O . PRO A 1 93 ? -7.813 3.865 -13.232 1.00 85.50 93 PRO A O 1
ATOM 722 N N . TYR A 1 94 ? -8.484 2.280 -11.797 1.00 91.31 94 TYR A N 1
ATOM 723 C CA . TYR A 1 94 ? -7.229 2.076 -11.089 1.00 91.31 94 TYR A CA 1
ATOM 724 C C . TYR A 1 94 ? -6.839 0.619 -11.256 1.00 91.31 94 TYR A C 1
ATOM 726 O O . TYR A 1 94 ? -7.640 -0.265 -10.985 1.00 91.31 94 TYR A O 1
ATOM 734 N N . VAL A 1 95 ? -5.615 0.364 -11.692 1.00 93.38 95 VAL A N 1
ATOM 735 C CA . VAL A 1 95 ? -5.085 -0.995 -11.833 1.00 93.38 95 VAL A CA 1
ATOM 736 C C . VAL A 1 95 ? -3.878 -1.123 -10.923 1.00 93.38 95 VAL A C 1
ATOM 738 O O . VAL A 1 95 ? -3.207 -0.121 -10.697 1.00 93.38 95 VAL A O 1
ATOM 741 N N . GLY A 1 96 ? -3.625 -2.301 -10.365 1.00 95.50 96 GLY A N 1
ATOM 742 C CA . GLY A 1 96 ? -2.421 -2.586 -9.591 1.00 95.50 96 GLY A CA 1
ATOM 743 C C . GLY A 1 96 ? -2.065 -4.067 -9.613 1.00 95.50 96 GLY A C 1
ATOM 744 O O . GLY A 1 96 ? -2.921 -4.906 -9.883 1.00 95.50 96 GLY A O 1
ATOM 745 N N . VAL A 1 97 ? -0.810 -4.397 -9.314 1.00 96.75 97 VAL A N 1
ATOM 746 C CA . VAL A 1 97 ? -0.354 -5.794 -9.261 1.00 96.75 97 VAL A CA 1
ATOM 747 C C . VAL A 1 97 ? -0.848 -6.460 -7.968 1.00 96.75 97 VAL A C 1
ATOM 749 O O . VAL A 1 97 ? -0.596 -5.976 -6.865 1.00 96.75 97 VAL A O 1
ATOM 752 N N . GLY A 1 98 ? -1.569 -7.574 -8.093 1.00 95.19 98 GLY A N 1
ATOM 753 C CA . GLY A 1 98 ? -2.159 -8.318 -6.973 1.00 95.19 98 GLY A CA 1
ATOM 754 C C . GLY A 1 98 ? -1.222 -9.337 -6.315 1.00 95.19 98 GLY A C 1
ATOM 755 O O . GLY A 1 98 ? -1.433 -9.694 -5.152 1.00 95.19 98 GLY A O 1
ATOM 756 N N . LEU A 1 99 ? -0.172 -9.754 -7.030 1.00 93.50 99 LEU A N 1
ATOM 757 C CA . LEU A 1 99 ? 0.949 -10.540 -6.517 1.00 93.50 99 LEU A CA 1
ATOM 758 C C . LEU A 1 99 ? 2.194 -9.645 -6.453 1.00 93.50 99 LEU A C 1
ATOM 760 O O . LEU A 1 99 ? 2.856 -9.394 -7.454 1.00 93.50 99 LEU A O 1
ATOM 764 N N . GLY A 1 100 ? 2.447 -9.083 -5.275 1.00 89.12 100 GLY A N 1
ATOM 765 C CA . GLY A 1 100 ? 3.460 -8.049 -5.088 1.00 89.12 100 GLY A CA 1
ATOM 766 C C . GLY A 1 100 ? 4.892 -8.572 -4.933 1.00 89.12 100 GLY A C 1
ATOM 767 O O . GLY A 1 100 ? 5.230 -9.689 -5.325 1.00 89.12 100 GLY A O 1
ATOM 768 N N . LEU A 1 101 ? 5.749 -7.754 -4.321 1.00 93.81 101 LEU A N 1
ATOM 769 C CA . LEU A 1 101 ? 7.181 -8.045 -4.156 1.00 93.81 101 LEU A CA 1
ATOM 770 C C . LEU A 1 101 ? 7.450 -9.266 -3.274 1.00 93.81 101 LEU A C 1
ATOM 772 O O . LEU A 1 101 ? 8.383 -10.022 -3.530 1.00 93.81 101 LEU A O 1
ATOM 776 N N . SER A 1 102 ? 6.620 -9.469 -2.253 1.00 92.56 102 SER A N 1
ATOM 777 C CA . SER A 1 102 ? 6.736 -10.579 -1.305 1.00 92.56 102 SER A CA 1
ATOM 778 C C . SER A 1 102 ? 6.431 -11.943 -1.928 1.00 92.56 102 SER A C 1
ATOM 780 O O . SER A 1 102 ? 6.661 -12.962 -1.283 1.00 92.56 102 SER A O 1
ATOM 782 N N . GLY A 1 103 ? 5.878 -11.985 -3.148 1.00 89.62 103 GLY A N 1
ATOM 783 C CA . GLY A 1 103 ? 5.428 -13.222 -3.790 1.00 89.62 103 GLY A CA 1
ATOM 784 C C . GLY A 1 103 ? 4.191 -13.845 -3.135 1.00 89.62 103 GLY A C 1
ATOM 785 O O . GLY A 1 103 ? 3.865 -14.995 -3.418 1.00 89.62 103 GLY A O 1
ATOM 786 N N . HIS A 1 104 ? 3.491 -13.110 -2.265 1.00 90.94 104 HIS A N 1
ATOM 787 C CA . HIS A 1 104 ? 2.267 -13.572 -1.618 1.00 90.94 104 HIS A CA 1
ATOM 788 C C . HIS A 1 104 ? 1.024 -12.783 -2.078 1.00 90.94 104 HIS A C 1
ATOM 790 O O . HIS A 1 104 ? 1.121 -11.585 -2.365 1.00 90.94 104 HIS A O 1
ATOM 796 N N . PRO A 1 105 ? -0.169 -13.417 -2.117 1.00 93.31 105 PRO A N 1
ATOM 797 C CA . PRO A 1 105 ? -1.377 -12.842 -2.718 1.00 93.31 105 PRO A CA 1
ATOM 798 C C . PRO A 1 105 ? -2.087 -11.848 -1.778 1.00 93.31 105 PRO A C 1
ATOM 800 O O . PRO A 1 105 ? -3.199 -12.091 -1.294 1.00 93.31 105 PRO A O 1
ATOM 803 N N . TRP A 1 106 ? -1.443 -10.710 -1.503 1.00 97.12 106 TRP A N 1
ATOM 804 C CA . TRP A 1 106 ? -1.959 -9.668 -0.606 1.00 97.12 106 TRP A CA 1
ATOM 805 C C . TRP A 1 106 ? -3.340 -9.153 -1.044 1.00 97.12 106 TRP A C 1
ATOM 807 O O . TRP A 1 106 ? -4.196 -8.893 -0.196 1.00 97.12 106 TRP A O 1
ATOM 817 N N . ALA A 1 107 ? -3.587 -9.043 -2.355 1.00 97.38 107 ALA A N 1
ATOM 818 C CA . ALA A 1 107 ? -4.843 -8.521 -2.886 1.00 97.38 107 ALA A CA 1
ATOM 819 C C . ALA A 1 107 ? -6.026 -9.460 -2.618 1.00 97.38 107 ALA A C 1
ATOM 821 O O . ALA A 1 107 ? -7.091 -9.010 -2.193 1.00 97.38 107 ALA A O 1
ATOM 822 N N . ALA A 1 108 ? -5.826 -10.772 -2.778 1.00 96.69 108 ALA A N 1
ATOM 823 C CA . ALA A 1 108 ? -6.842 -11.769 -2.449 1.00 96.69 108 ALA A CA 1
ATOM 824 C C . ALA A 1 108 ? -7.179 -11.740 -0.948 1.00 96.69 108 ALA A C 1
ATOM 826 O O . ALA A 1 108 ? -8.352 -11.757 -0.563 1.00 96.69 108 ALA A O 1
ATOM 827 N N . ALA A 1 109 ? -6.155 -11.629 -0.092 1.00 97.19 109 ALA A N 1
ATOM 828 C CA . ALA A 1 109 ? -6.340 -11.485 1.351 1.00 97.19 109 ALA A CA 1
ATOM 829 C C . ALA A 1 109 ? -7.098 -10.194 1.710 1.00 97.19 109 ALA A C 1
ATOM 831 O O . ALA A 1 109 ? -8.000 -10.221 2.551 1.00 97.19 109 ALA A O 1
ATOM 832 N N . TRP A 1 110 ? -6.796 -9.084 1.034 1.00 97.88 110 TRP A N 1
ATOM 833 C CA . TRP A 1 110 ? -7.488 -7.812 1.220 1.00 97.88 110 TRP A CA 1
ATOM 834 C C . TRP A 1 110 ? -8.973 -7.887 0.845 1.00 97.88 110 TRP A C 1
ATOM 836 O O . TRP A 1 110 ? -9.821 -7.496 1.648 1.00 97.88 110 TRP A O 1
ATOM 846 N N . ILE A 1 111 ? -9.311 -8.432 -0.326 1.00 96.62 111 ILE A N 1
ATOM 847 C CA . ILE A 1 111 ? -10.710 -8.562 -0.771 1.00 96.62 111 ILE A CA 1
ATOM 848 C C . ILE A 1 111 ? -11.502 -9.460 0.181 1.00 96.62 111 ILE A C 1
ATOM 850 O O . ILE A 1 111 ? -12.603 -9.098 0.604 1.00 96.62 111 ILE A O 1
ATOM 854 N N . LYS A 1 112 ? -10.917 -10.587 0.603 1.00 97.00 112 LYS A N 1
ATOM 855 C CA . LYS A 1 112 ? -11.524 -11.470 1.608 1.00 97.00 112 LYS A CA 1
ATOM 856 C C . LYS A 1 112 ? -11.778 -10.739 2.928 1.00 97.00 112 LYS A C 1
ATOM 858 O O . LYS A 1 112 ? -12.857 -10.864 3.505 1.00 97.00 112 LYS A O 1
ATOM 863 N N . ALA A 1 113 ? -10.812 -9.954 3.400 1.00 97.25 113 ALA A N 1
ATOM 864 C CA . ALA A 1 113 ? -10.961 -9.165 4.617 1.00 97.25 113 ALA A CA 1
ATOM 865 C C . ALA A 1 113 ? -12.093 -8.131 4.499 1.00 97.25 113 ALA A C 1
ATOM 867 O O . ALA A 1 113 ? -12.889 -7.989 5.428 1.00 97.25 113 ALA A O 1
ATOM 868 N N . ARG A 1 114 ? -12.227 -7.469 3.340 1.00 96.31 114 ARG A N 1
ATOM 869 C CA . ARG A 1 114 ? -13.331 -6.531 3.077 1.00 96.31 114 ARG A CA 1
ATOM 870 C C . ARG A 1 114 ? -14.689 -7.217 3.145 1.00 96.31 114 ARG A C 1
ATOM 872 O O . ARG A 1 114 ? -15.606 -6.666 3.745 1.00 96.31 114 ARG A O 1
ATOM 879 N N . GLN A 1 115 ? -14.821 -8.417 2.585 1.00 95.62 115 GLN A N 1
ATOM 880 C CA . GLN A 1 115 ? -16.060 -9.196 2.681 1.00 95.62 115 GLN A CA 1
ATOM 881 C C . GLN A 1 115 ? -16.405 -9.532 4.139 1.00 95.62 115 GLN A C 1
ATOM 883 O O . GLN A 1 115 ? -17.546 -9.349 4.556 1.00 95.62 115 GLN A O 1
ATOM 888 N N . GLN A 1 116 ? -15.415 -9.949 4.934 1.00 96.00 116 GLN A N 1
ATOM 889 C CA . GLN A 1 116 ? -15.596 -10.273 6.355 1.00 96.00 116 GLN A CA 1
ATOM 890 C C . GLN A 1 116 ? -16.020 -9.067 7.205 1.00 96.00 116 GLN A C 1
ATOM 892 O O . GLN A 1 116 ? -16.784 -9.223 8.153 1.00 96.00 116 GLN A O 1
ATOM 897 N N . GLU A 1 117 ? -15.547 -7.871 6.859 1.00 95.00 117 GLU A N 1
ATOM 898 C CA . GLU A 1 117 ? -15.891 -6.618 7.542 1.00 95.00 117 GLU A CA 1
ATOM 899 C C . GLU A 1 117 ? -17.170 -5.953 7.001 1.00 95.00 117 GLU A C 1
ATOM 901 O O . GLU A 1 117 ? -17.529 -4.863 7.444 1.00 95.00 117 GLU A O 1
ATOM 906 N N . GLY A 1 118 ? -17.862 -6.573 6.035 1.00 93.81 118 GLY A N 1
ATOM 907 C CA . GLY A 1 118 ? -19.048 -5.984 5.403 1.00 93.81 118 GLY A CA 1
ATOM 908 C C . GLY A 1 118 ? -18.735 -4.753 4.544 1.00 93.81 118 GLY A C 1
ATOM 909 O O . GLY A 1 118 ? -19.608 -3.925 4.305 1.00 93.81 118 GLY A O 1
ATOM 910 N N . LEU A 1 119 ? -17.490 -4.631 4.077 1.00 93.38 119 LEU A N 1
ATOM 911 C CA . LEU A 1 119 ? -16.985 -3.538 3.245 1.00 93.38 119 LEU A CA 1
ATOM 912 C C . LEU A 1 119 ? -16.852 -3.934 1.767 1.00 93.38 119 LEU A C 1
ATOM 914 O O . LEU A 1 119 ? -16.182 -3.239 1.011 1.00 93.38 119 LEU A O 1
ATOM 918 N N . ALA A 1 120 ? -17.439 -5.048 1.323 1.00 83.19 120 ALA A N 1
ATOM 919 C CA . ALA A 1 120 ? -17.351 -5.465 -0.082 1.00 83.19 120 ALA A CA 1
ATOM 920 C C . ALA A 1 120 ? -17.854 -4.364 -1.037 1.00 83.19 120 ALA A C 1
ATOM 922 O O . ALA A 1 120 ? -17.178 -4.042 -2.007 1.00 83.19 120 ALA A O 1
ATOM 923 N N . ASN A 1 121 ? -18.972 -3.724 -0.681 1.00 71.88 121 ASN A N 1
ATOM 924 C CA . ASN A 1 121 ? -19.598 -2.630 -1.419 1.00 71.88 121 ASN A CA 1
ATOM 925 C C . ASN A 1 121 ? -19.937 -1.497 -0.439 1.00 71.88 121 ASN A C 1
ATOM 927 O O . ASN A 1 121 ? -20.493 -1.770 0.624 1.00 71.88 121 ASN A O 1
ATOM 931 N N . GLY A 1 122 ? -19.631 -0.235 -0.761 1.00 67.06 122 GLY A N 1
ATOM 932 C CA . GLY A 1 122 ? -20.015 0.875 0.119 1.00 67.06 122 GLY A CA 1
ATOM 933 C C . GLY A 1 122 ? -19.441 2.248 -0.230 1.00 67.06 122 GLY A C 1
ATOM 934 O O . GLY A 1 122 ? -18.404 2.372 -0.877 1.00 67.06 122 GLY A O 1
ATOM 935 N N . ASP A 1 123 ? -20.127 3.291 0.246 1.00 76.00 123 ASP A N 1
ATOM 936 C CA . ASP A 1 123 ? -19.617 4.661 0.359 1.00 76.00 123 ASP A CA 1
ATOM 937 C C . ASP A 1 123 ? -19.806 5.102 1.821 1.00 76.00 123 ASP A C 1
ATOM 939 O O . ASP A 1 123 ? -20.946 5.155 2.286 1.00 76.00 123 ASP A O 1
ATOM 943 N N . PRO A 1 124 ? -18.733 5.382 2.576 1.00 87.62 124 PRO A N 1
ATOM 944 C CA . PRO A 1 124 ? -17.330 5.414 2.162 1.00 87.62 124 PRO A CA 1
ATOM 945 C C . PRO A 1 124 ? -16.748 4.037 1.819 1.00 87.62 124 PRO A C 1
ATOM 947 O O . PRO A 1 124 ? -17.059 3.050 2.476 1.00 87.62 124 PRO A O 1
ATOM 950 N N . PHE A 1 125 ? -15.839 3.984 0.838 1.00 92.12 125 PHE A N 1
ATOM 951 C CA . PHE A 1 125 ? -15.187 2.724 0.459 1.00 92.12 125 PHE A CA 1
ATOM 952 C C . PHE A 1 125 ? -14.320 2.144 1.586 1.00 92.12 125 PHE A C 1
ATOM 954 O O . PHE A 1 125 ? -14.278 0.931 1.788 1.00 92.12 125 PHE A O 1
ATOM 961 N N . LEU A 1 126 ? -13.644 3.013 2.344 1.00 95.62 126 LEU A N 1
ATOM 962 C CA . LEU A 1 126 ? -13.022 2.674 3.621 1.00 95.62 126 LEU A CA 1
ATOM 963 C C . LEU A 1 126 ? -13.441 3.708 4.682 1.00 95.62 126 LEU A C 1
ATOM 965 O O . LEU A 1 126 ? -12.927 4.838 4.680 1.00 95.62 126 LEU A O 1
ATOM 969 N N . PRO A 1 127 ? -14.391 3.364 5.567 1.00 95.38 127 PRO A N 1
ATOM 970 C CA . PRO A 1 127 ? -14.768 4.217 6.686 1.00 95.38 127 PRO A CA 1
ATOM 971 C C . PRO A 1 127 ? -13.652 4.350 7.732 1.00 95.38 127 PRO A C 1
ATOM 973 O O . PRO A 1 127 ? -12.768 3.503 7.839 1.00 95.38 127 PRO A O 1
ATOM 976 N N . THR A 1 128 ? -13.711 5.410 8.540 1.00 94.50 128 THR A N 1
ATOM 977 C CA . THR A 1 128 ? -12.936 5.512 9.789 1.00 94.50 128 THR A CA 1
ATOM 978 C C . THR A 1 128 ? -13.321 4.378 10.738 1.00 94.50 128 THR A C 1
ATOM 980 O O . THR A 1 128 ? -14.473 3.935 10.744 1.00 94.50 128 THR A O 1
ATOM 983 N N . PHE A 1 129 ? -12.383 3.900 11.555 1.00 93.00 129 PHE A N 1
ATOM 984 C CA . PHE A 1 129 ? -12.672 2.852 12.533 1.00 93.00 129 PHE A CA 1
ATOM 985 C C . PHE A 1 129 ? -12.738 3.424 13.949 1.00 93.00 129 PHE A C 1
ATOM 987 O O . PHE A 1 129 ? -11.749 3.928 14.481 1.00 93.00 129 PHE A O 1
ATOM 994 N N . CYS A 1 130 ? -13.897 3.298 14.598 1.00 89.62 130 CYS A N 1
ATOM 995 C CA . CYS A 1 130 ? -14.073 3.730 15.977 1.00 89.62 130 CYS A CA 1
ATOM 996 C C . CYS A 1 130 ? -13.638 2.621 16.936 1.00 89.62 130 CYS A C 1
ATOM 998 O O . CYS A 1 130 ? -14.379 1.672 17.197 1.00 89.62 130 CYS A O 1
ATOM 1000 N N . GLU A 1 131 ? -12.457 2.766 17.529 1.00 85.06 131 GLU A N 1
ATOM 1001 C CA . GLU A 1 131 ? -11.919 1.771 18.465 1.00 85.06 131 GLU A CA 1
ATOM 1002 C C . GLU A 1 131 ? -12.767 1.593 19.719 1.00 85.06 131 GLU A C 1
ATOM 1004 O O . GLU A 1 131 ? -12.913 0.474 20.207 1.00 85.06 131 GLU A O 1
ATOM 1009 N N . ARG A 1 132 ? -13.367 2.685 20.204 1.00 83.12 132 ARG A N 1
ATOM 1010 C CA . ARG A 1 132 ? -14.271 2.697 21.360 1.00 83.12 132 ARG A CA 1
ATOM 1011 C C . ARG A 1 132 ? -15.513 1.840 21.145 1.00 83.12 132 ARG A C 1
ATOM 1013 O O . ARG A 1 132 ? -15.992 1.200 22.072 1.00 83.12 132 ARG A O 1
ATOM 1020 N N . LYS A 1 133 ? -16.047 1.842 19.921 1.00 86.62 133 LYS A N 1
ATOM 1021 C CA . LYS A 1 133 ? -17.232 1.058 19.542 1.00 86.62 133 LYS A CA 1
ATOM 1022 C C . LYS A 1 133 ? -16.868 -0.292 18.928 1.00 86.62 133 LYS A C 1
ATOM 1024 O O . LYS A 1 133 ? -17.728 -1.155 18.828 1.00 86.62 133 LYS A O 1
ATOM 1029 N N . GLY A 1 134 ? -15.613 -0.472 18.514 1.00 86.50 134 GLY A N 1
ATOM 1030 C CA . GLY A 1 134 ? -15.174 -1.652 17.776 1.00 86.50 134 GLY A CA 1
ATOM 1031 C C . GLY A 1 134 ? -15.874 -1.791 16.426 1.00 86.50 134 GLY A C 1
ATOM 1032 O O . GLY A 1 134 ? -16.085 -2.912 15.980 1.00 86.50 134 GLY A O 1
ATOM 1033 N N . ALA A 1 135 ? -16.256 -0.671 15.812 1.00 91.88 135 ALA A N 1
ATOM 1034 C CA . ALA A 1 135 ? -17.087 -0.642 14.619 1.00 91.88 135 ALA A CA 1
ATOM 1035 C C . ALA A 1 135 ? -16.618 0.436 13.640 1.00 91.88 135 ALA A C 1
ATOM 1037 O O . ALA A 1 135 ? -16.063 1.469 14.032 1.00 91.88 135 ALA A O 1
ATOM 1038 N N . TRP A 1 136 ? -16.891 0.200 12.361 1.00 94.94 136 TRP A N 1
ATOM 1039 C CA . TRP A 1 136 ? -16.729 1.190 11.308 1.00 94.94 136 TRP A CA 1
ATOM 1040 C C . TRP A 1 136 ? -17.680 2.374 11.521 1.00 94.94 136 TRP A C 1
ATOM 1042 O O . TRP A 1 136 ? -18.835 2.208 11.915 1.00 94.94 136 TRP A O 1
ATOM 1052 N N . GLY A 1 137 ? -17.174 3.584 11.300 1.00 91.75 137 GLY A N 1
ATOM 1053 C CA . GLY A 1 137 ? -17.962 4.811 11.301 1.00 91.75 137 GLY A CA 1
ATOM 1054 C C . GLY A 1 137 ? -18.655 5.056 9.960 1.00 91.75 137 GLY A C 1
ATOM 1055 O O . GLY A 1 137 ? -18.525 4.283 9.018 1.00 91.75 137 GLY A O 1
ATOM 1056 N N . SER A 1 138 ? -19.364 6.179 9.856 1.00 90.62 138 SER A N 1
ATOM 1057 C CA . SER A 1 138 ? -20.023 6.609 8.613 1.00 90.62 138 SER A CA 1
ATOM 1058 C C . SER A 1 138 ? -19.161 7.526 7.739 1.00 90.62 138 SER A C 1
ATOM 1060 O O . SER A 1 138 ? -19.512 7.808 6.598 1.00 90.62 138 SER A O 1
ATOM 1062 N N . GLN A 1 139 ? -18.039 8.022 8.268 1.00 92.50 139 GLN A N 1
ATOM 1063 C CA . GLN A 1 139 ? -17.163 8.972 7.581 1.00 92.50 139 GLN A CA 1
ATOM 1064 C C . GLN A 1 139 ? -15.993 8.262 6.907 1.00 92.50 139 GLN A C 1
ATOM 1066 O O . GLN A 1 139 ? -15.500 7.256 7.411 1.00 92.50 139 GLN A O 1
ATOM 1071 N N . ARG A 1 140 ? -15.508 8.817 5.792 1.00 94.38 140 ARG A N 1
ATOM 1072 C CA . ARG A 1 140 ? -14.294 8.344 5.106 1.00 94.38 140 ARG A CA 1
ATOM 1073 C C . ARG A 1 140 ? -13.091 8.429 6.039 1.00 94.38 140 ARG A C 1
ATOM 1075 O O . ARG A 1 140 ? -12.866 9.474 6.646 1.00 94.38 140 ARG A O 1
ATOM 1082 N N . MET A 1 141 ? -12.269 7.380 6.062 1.00 96.00 141 MET A N 1
ATOM 1083 C CA . MET A 1 141 ? -10.966 7.432 6.721 1.00 96.00 141 MET A CA 1
ATOM 1084 C C . MET A 1 141 ? -10.116 8.556 6.117 1.00 96.00 141 MET A C 1
ATOM 1086 O O . MET A 1 141 ? -9.920 8.639 4.895 1.00 96.00 141 MET A O 1
ATOM 1090 N N . SER A 1 142 ? -9.623 9.440 6.980 1.00 95.25 142 SER A N 1
ATOM 1091 C CA . SER A 1 142 ? -8.825 10.592 6.559 1.00 95.25 142 SER A CA 1
ATOM 1092 C C . SER A 1 142 ? -7.394 10.185 6.190 1.00 95.25 142 SER A C 1
ATOM 1094 O O . SER A 1 142 ? -6.891 9.143 6.606 1.00 95.25 142 SER A O 1
ATOM 1096 N N . ALA A 1 143 ? -6.697 11.024 5.418 1.00 94.31 143 ALA A N 1
ATOM 1097 C CA . ALA A 1 143 ? -5.300 10.766 5.061 1.00 94.31 143 ALA A CA 1
ATOM 1098 C C . ALA A 1 143 ? -4.354 10.817 6.278 1.00 94.31 143 ALA A C 1
ATOM 1100 O O . ALA A 1 143 ? -3.328 10.133 6.280 1.00 94.31 143 ALA A O 1
ATOM 1101 N N . SER A 1 144 ? -4.678 11.619 7.299 1.00 92.56 144 SER A N 1
ATOM 1102 C CA . SER A 1 144 ? -3.927 11.688 8.558 1.00 92.56 144 SER A CA 1
ATOM 1103 C C . SER A 1 144 ? -4.105 10.409 9.372 1.00 92.56 144 SER A C 1
ATOM 1105 O O . SER A 1 144 ? -3.104 9.811 9.761 1.00 92.56 144 SER A O 1
ATOM 1107 N N . GLU A 1 145 ? -5.346 9.946 9.541 1.00 94.62 145 GLU A N 1
ATOM 1108 C CA . GLU A 1 145 ? -5.673 8.670 10.192 1.00 94.62 145 GLU A CA 1
ATOM 1109 C C . GLU A 1 145 ? -4.976 7.493 9.494 1.00 94.62 145 GLU A C 1
ATOM 1111 O O . GLU A 1 145 ? -4.260 6.722 10.127 1.00 94.62 145 GLU A O 1
ATOM 1116 N N . ALA A 1 146 ? -5.079 7.409 8.168 1.00 96.31 146 ALA A N 1
ATOM 1117 C CA . ALA A 1 146 ? -4.409 6.376 7.382 1.00 96.31 146 ALA A CA 1
ATOM 1118 C C . ALA A 1 146 ? -2.875 6.427 7.495 1.00 96.31 146 ALA A C 1
ATOM 1120 O O . ALA A 1 146 ? -2.210 5.394 7.496 1.00 96.31 146 ALA A O 1
ATOM 1121 N N . SER A 1 147 ? -2.295 7.625 7.632 1.00 94.75 147 SER A N 1
ATOM 1122 C CA . SER A 1 147 ? -0.851 7.775 7.852 1.00 94.75 147 SER A CA 1
ATOM 1123 C C . SER A 1 147 ? -0.422 7.310 9.247 1.00 94.75 147 SER A C 1
ATOM 1125 O O . SER A 1 147 ? 0.699 6.832 9.393 1.00 94.75 147 SER A O 1
ATOM 1127 N N . ILE A 1 148 ? -1.283 7.444 10.263 1.00 92.00 148 ILE A N 1
ATOM 1128 C CA . ILE A 1 148 ? -1.040 6.870 11.596 1.00 92.00 148 ILE A CA 1
ATOM 1129 C C . ILE A 1 148 ? -0.998 5.347 11.483 1.00 92.00 148 ILE A C 1
ATOM 1131 O O . ILE A 1 148 ? 0.011 4.759 11.862 1.00 92.00 148 ILE A O 1
ATOM 1135 N N . TYR A 1 149 ? -2.012 4.735 10.860 1.00 95.12 149 TYR A N 1
ATOM 1136 C CA . TYR A 1 149 ? -2.040 3.288 10.629 1.00 95.12 149 TYR A CA 1
ATOM 1137 C C . TYR A 1 149 ? -0.824 2.786 9.850 1.00 95.12 149 TYR A C 1
ATOM 1139 O O . TYR A 1 149 ? -0.214 1.804 10.253 1.00 95.12 149 TYR A O 1
ATOM 1147 N N . LEU A 1 150 ? -0.429 3.474 8.772 1.00 95.00 150 LEU A N 1
ATOM 1148 C CA . LEU A 1 150 ? 0.757 3.106 7.995 1.00 95.00 150 LEU A CA 1
ATOM 1149 C C . LEU A 1 150 ? 2.009 3.026 8.879 1.00 95.00 150 LEU A C 1
ATOM 1151 O O . LEU A 1 150 ? 2.728 2.031 8.841 1.00 95.00 150 LEU A O 1
ATOM 1155 N N . ARG A 1 151 ? 2.261 4.063 9.685 1.00 91.81 151 ARG A N 1
ATOM 1156 C CA . ARG A 1 151 ? 3.428 4.100 10.576 1.00 91.81 151 ARG A CA 1
ATOM 1157 C C . ARG A 1 151 ? 3.341 3.043 11.666 1.00 91.81 151 ARG A C 1
ATOM 1159 O O . ARG A 1 151 ? 4.344 2.400 11.944 1.00 91.81 151 ARG A O 1
ATOM 1166 N N . GLU A 1 152 ? 2.158 2.846 12.243 1.00 89.50 152 GLU A N 1
ATOM 1167 C CA . GLU A 1 152 ? 1.935 1.782 13.219 1.00 89.50 152 GLU A CA 1
ATOM 1168 C C . GLU A 1 152 ? 2.247 0.419 12.612 1.00 89.50 152 GLU A C 1
ATOM 1170 O O . GLU A 1 152 ? 3.009 -0.324 13.207 1.00 89.50 152 GLU A O 1
ATOM 1175 N N . PHE A 1 153 ? 1.738 0.097 11.421 1.00 91.62 153 PHE A N 1
ATOM 1176 C CA . PHE A 1 153 ? 2.011 -1.188 10.777 1.00 91.62 153 PHE A CA 1
ATOM 1177 C C . PHE A 1 153 ? 3.503 -1.379 10.484 1.00 91.62 153 PHE A C 1
ATOM 1179 O O . PHE A 1 153 ? 4.045 -2.433 10.806 1.00 91.62 153 PHE A O 1
ATOM 1186 N N . LEU A 1 154 ? 4.186 -0.364 9.945 1.00 88.69 154 LEU A N 1
ATOM 1187 C CA . LEU A 1 154 ? 5.617 -0.438 9.624 1.00 88.69 154 LEU A CA 1
ATOM 1188 C C . LEU A 1 154 ? 6.511 -0.591 10.859 1.00 88.69 154 LEU A C 1
ATOM 1190 O O . LEU A 1 154 ? 7.428 -1.416 10.850 1.00 88.69 154 LEU A O 1
ATOM 1194 N N . GLN A 1 155 ? 6.212 0.137 11.938 1.00 83.81 155 GLN A N 1
ATOM 1195 C CA . GLN A 1 155 ? 6.973 0.059 13.187 1.00 83.81 155 GLN A CA 1
ATOM 1196 C C . GLN A 1 155 ? 6.994 -1.367 13.764 1.00 83.81 155 GLN A C 1
ATOM 1198 O O . GLN A 1 155 ? 7.967 -1.770 14.398 1.00 83.81 155 GLN A O 1
ATOM 1203 N N . ASN A 1 156 ? 5.955 -2.154 13.487 1.00 68.75 156 ASN A N 1
ATOM 1204 C CA . ASN A 1 156 ? 5.788 -3.502 14.035 1.00 68.75 156 ASN A CA 1
ATOM 1205 C C . ASN A 1 156 ? 6.600 -4.559 13.301 1.00 68.75 156 ASN A C 1
ATOM 1207 O O . ASN A 1 156 ? 6.874 -5.616 13.864 1.00 68.75 156 ASN A O 1
ATOM 1211 N N . MET A 1 157 ? 6.918 -4.308 12.033 1.00 72.75 157 MET A N 1
ATOM 1212 C CA . MET A 1 157 ? 7.427 -5.343 11.137 1.00 72.75 157 MET A CA 1
ATOM 1213 C C . MET A 1 157 ? 8.920 -5.215 10.898 1.00 72.75 157 MET A C 1
ATOM 1215 O O . MET A 1 157 ? 9.611 -6.226 10.828 1.00 72.75 157 MET A O 1
ATOM 1219 N N . CYS A 1 158 ? 9.428 -3.987 10.801 1.00 59.53 158 CYS A N 1
ATOM 1220 C CA . CYS A 1 158 ? 10.808 -3.781 10.380 1.00 59.53 158 CYS A CA 1
ATOM 1221 C C . CYS A 1 158 ? 11.811 -3.718 11.548 1.00 59.53 158 CYS A C 1
ATOM 1223 O O . CYS A 1 158 ? 13.002 -3.586 11.288 1.00 59.53 158 CYS A O 1
ATOM 1225 N N . ASN A 1 159 ? 11.367 -3.765 12.822 1.00 57.12 159 ASN A N 1
ATOM 1226 C CA . ASN A 1 159 ? 12.185 -3.374 13.994 1.00 57.12 159 ASN A CA 1
ATOM 1227 C C . ASN A 1 159 ? 12.980 -2.075 13.722 1.00 57.12 159 ASN A C 1
ATOM 1229 O O . ASN A 1 159 ? 14.093 -1.888 14.212 1.00 57.12 159 ASN A O 1
ATOM 1233 N N . GLU A 1 160 ? 12.433 -1.193 12.881 1.00 55.31 160 GLU A N 1
ATOM 1234 C CA . GLU A 1 160 ? 13.153 -0.031 12.392 1.00 55.31 160 GLU A CA 1
ATOM 1235 C C . GLU A 1 160 ? 13.232 1.001 13.512 1.00 55.31 160 GLU A C 1
ATOM 1237 O O . GLU A 1 160 ? 12.227 1.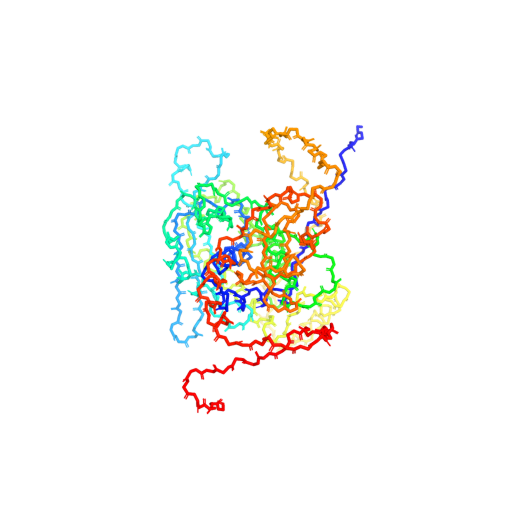569 13.934 1.00 55.31 160 GLU A O 1
ATOM 1242 N N . SER A 1 161 ? 14.454 1.284 13.959 1.00 51.38 161 SER A N 1
ATOM 1243 C CA . SER A 1 161 ? 14.769 2.404 14.855 1.00 51.38 161 SER A CA 1
ATOM 1244 C C . SER A 1 161 ? 14.676 3.772 14.153 1.00 51.38 161 SER A C 1
ATOM 1246 O O . SER A 1 161 ? 15.006 4.795 14.752 1.00 51.38 161 SER A O 1
ATOM 1248 N N . GLY A 1 162 ? 14.296 3.797 12.870 1.00 60.06 162 GLY A N 1
ATOM 1249 C CA . GLY A 1 162 ? 14.232 4.994 12.034 1.00 60.06 162 GLY A CA 1
ATOM 1250 C C . GLY A 1 162 ? 13.000 5.860 12.306 1.00 60.06 162 GLY A C 1
ATOM 1251 O O . GLY A 1 162 ? 11.940 5.372 12.696 1.00 60.06 162 GLY A O 1
ATOM 1252 N N . ASP A 1 163 ? 13.122 7.170 12.075 1.00 67.88 163 ASP A N 1
ATOM 1253 C CA . ASP A 1 163 ? 12.002 8.099 12.243 1.00 67.88 163 ASP A CA 1
ATOM 1254 C C . ASP A 1 163 ? 10.969 7.940 11.109 1.00 67.88 163 ASP A C 1
ATOM 1256 O O . ASP A 1 163 ? 11.115 8.484 10.014 1.00 67.88 163 ASP A O 1
ATOM 1260 N N . LEU A 1 164 ? 9.883 7.211 11.383 1.00 85.06 164 LEU A N 1
ATOM 1261 C CA . LEU A 1 164 ? 8.778 7.006 10.440 1.00 85.06 164 LEU A CA 1
ATOM 1262 C C . LEU A 1 164 ? 7.887 8.250 10.259 1.00 85.06 164 LEU A C 1
ATOM 1264 O O . LEU A 1 164 ? 6.953 8.205 9.456 1.00 85.06 164 LEU A O 1
ATOM 1268 N N . LYS A 1 165 ? 8.117 9.371 10.967 1.00 83.75 165 LYS A N 1
ATOM 1269 C CA . LYS A 1 165 ? 7.281 10.595 10.863 1.00 83.75 165 LYS A CA 1
ATOM 1270 C C . LYS A 1 165 ? 7.228 11.173 9.447 1.00 83.75 165 LYS A C 1
ATOM 1272 O O . LYS A 1 165 ? 6.232 11.798 9.052 1.00 83.75 165 LYS A O 1
ATOM 1277 N N . ASP A 1 166 ? 8.275 10.941 8.663 1.00 87.44 166 ASP A N 1
ATOM 1278 C CA . ASP A 1 166 ? 8.356 11.358 7.264 1.00 87.44 166 ASP A CA 1
ATOM 1279 C C . ASP A 1 166 ? 7.565 10.451 6.308 1.00 87.44 166 ASP A C 1
ATOM 1281 O O . ASP A 1 166 ? 7.443 10.786 5.128 1.00 87.44 166 ASP A O 1
ATOM 1285 N N . LEU A 1 167 ? 6.959 9.367 6.806 1.00 92.19 167 LEU A N 1
ATOM 1286 C CA . LEU A 1 167 ? 6.053 8.508 6.049 1.00 92.19 167 LEU A CA 1
ATOM 1287 C C . LEU A 1 167 ? 4.583 8.887 6.265 1.00 92.19 167 LEU A C 1
ATOM 1289 O O . LEU A 1 167 ? 4.126 9.257 7.356 1.00 92.19 167 LEU A O 1
ATOM 1293 N N . GLY A 1 168 ? 3.821 8.781 5.184 1.00 94.31 168 GLY A N 1
ATOM 1294 C CA . GLY A 1 168 ? 2.374 8.949 5.179 1.00 94.31 168 GLY A CA 1
ATOM 1295 C C . GLY A 1 168 ? 1.768 8.405 3.895 1.00 94.31 168 GLY A C 1
ATOM 1296 O O . GLY A 1 168 ? 2.465 7.856 3.049 1.00 94.31 168 GLY A O 1
ATOM 1297 N N . THR A 1 169 ? 0.467 8.590 3.707 1.00 95.75 169 THR A N 1
ATOM 1298 C CA . THR A 1 169 ? -0.240 8.030 2.541 1.00 95.75 169 THR A CA 1
ATOM 1299 C C . THR A 1 169 ? 0.337 8.453 1.184 1.00 95.75 169 THR A C 1
ATOM 1301 O O . THR A 1 169 ? 0.302 7.679 0.233 1.00 95.75 169 THR A O 1
ATOM 1304 N N . HIS A 1 170 ? 0.915 9.653 1.072 1.00 93.19 170 HIS A N 1
ATOM 1305 C CA . HIS A 1 170 ? 1.553 10.107 -0.169 1.00 93.19 170 HIS A CA 1
ATOM 1306 C C . HIS A 1 170 ? 2.866 9.370 -0.487 1.00 93.19 170 HIS A C 1
ATOM 1308 O O . HIS A 1 170 ? 3.250 9.277 -1.653 1.00 93.19 170 HIS A O 1
ATOM 1314 N N . SER A 1 171 ? 3.532 8.808 0.528 1.00 96.38 171 SER A N 1
ATOM 1315 C CA . SER A 1 171 ? 4.726 7.983 0.344 1.00 96.38 171 SER A CA 1
ATOM 1316 C C . SER A 1 171 ? 4.444 6.778 -0.549 1.00 96.38 171 SER A C 1
ATOM 1318 O O . SER A 1 171 ? 5.298 6.415 -1.345 1.00 96.38 171 SER A O 1
ATOM 1320 N N . LEU A 1 172 ? 3.240 6.201 -0.485 1.00 97.81 172 LEU A N 1
ATOM 1321 C CA . LEU A 1 172 ? 2.848 5.009 -1.248 1.00 97.81 172 LEU A CA 1
ATOM 1322 C C . LEU A 1 172 ? 2.916 5.264 -2.760 1.00 97.81 172 LEU A C 1
ATOM 1324 O O . LEU A 1 172 ? 3.687 4.609 -3.457 1.00 97.81 172 LEU A O 1
ATOM 1328 N N . LYS A 1 173 ? 2.219 6.303 -3.245 1.00 95.06 173 LYS A N 1
ATOM 1329 C CA . LYS A 1 173 ? 2.309 6.752 -4.645 1.00 95.06 173 LYS A CA 1
ATOM 1330 C C . LYS A 1 173 ? 3.748 7.092 -5.031 1.00 95.06 173 LYS A C 1
ATOM 1332 O O . LYS A 1 173 ? 4.231 6.664 -6.076 1.00 95.06 173 LYS A O 1
ATOM 1337 N N . ARG A 1 174 ? 4.444 7.863 -4.185 1.00 95.44 174 ARG A N 1
ATOM 1338 C CA . ARG A 1 174 ? 5.826 8.287 -4.455 1.00 95.44 174 ARG A CA 1
ATOM 1339 C C . ARG A 1 174 ? 6.769 7.095 -4.613 1.00 95.44 174 ARG A C 1
ATOM 1341 O O . ARG A 1 174 ? 7.686 7.173 -5.420 1.00 95.44 174 ARG A O 1
ATOM 1348 N N . THR A 1 175 ? 6.545 6.017 -3.866 1.00 97.94 175 THR A N 1
ATOM 1349 C CA . THR A 1 175 ? 7.371 4.804 -3.910 1.00 97.94 175 THR A CA 1
ATOM 1350 C C . THR A 1 175 ? 7.330 4.185 -5.299 1.00 97.94 175 THR A C 1
ATOM 1352 O O . THR A 1 175 ? 8.374 4.102 -5.940 1.00 97.94 175 THR A O 1
ATOM 1355 N N . LEU A 1 176 ? 6.134 3.869 -5.812 1.00 97.88 176 LEU A N 1
ATOM 1356 C CA . LEU A 1 176 ? 5.993 3.253 -7.134 1.00 97.88 176 LEU A CA 1
ATOM 1357 C C . LEU A 1 176 ? 6.567 4.146 -8.246 1.00 97.88 176 LEU A C 1
ATOM 1359 O O . LEU A 1 176 ? 7.346 3.677 -9.074 1.00 97.88 176 LEU A O 1
ATOM 1363 N N . LEU A 1 177 ? 6.254 5.449 -8.228 1.00 96.62 177 LEU A N 1
ATOM 1364 C CA . LEU A 1 177 ? 6.771 6.394 -9.227 1.00 96.62 177 LEU A CA 1
ATOM 1365 C C . LEU A 1 177 ? 8.292 6.554 -9.158 1.00 96.62 177 LEU A C 1
ATOM 1367 O O . LEU A 1 177 ? 8.957 6.643 -10.190 1.00 96.62 177 LEU A O 1
ATOM 1371 N N . SER A 1 178 ? 8.856 6.579 -7.947 1.00 96.50 178 SER A N 1
ATOM 1372 C CA . SER A 1 178 ? 10.302 6.660 -7.760 1.00 96.50 178 SER A CA 1
ATOM 1373 C C . SER A 1 178 ? 10.994 5.407 -8.280 1.00 96.50 178 SER A C 1
ATOM 1375 O O . SER A 1 178 ? 12.034 5.527 -8.922 1.00 96.50 178 SER A O 1
ATOM 1377 N N . TRP A 1 179 ? 10.434 4.225 -8.031 1.00 97.88 179 TRP A N 1
ATOM 1378 C CA . TRP A 1 179 ? 11.003 2.968 -8.510 1.00 97.88 179 TRP A CA 1
ATOM 1379 C C . TRP A 1 179 ? 10.932 2.867 -10.031 1.00 97.88 179 TRP A C 1
ATOM 1381 O O . TRP A 1 179 ? 11.957 2.601 -10.652 1.00 97.88 179 TRP A O 1
ATOM 1391 N N . ALA A 1 180 ? 9.792 3.214 -10.638 1.00 97.50 180 ALA A N 1
ATOM 1392 C CA . ALA A 1 180 ? 9.653 3.276 -12.094 1.00 97.50 180 ALA A CA 1
ATOM 1393 C C . ALA A 1 180 ? 10.653 4.256 -12.734 1.00 97.50 180 ALA A C 1
ATOM 1395 O O . ALA A 1 180 ? 11.212 3.977 -13.789 1.00 97.50 180 ALA A O 1
ATOM 1396 N N . GLY A 1 181 ? 10.933 5.388 -12.078 1.00 95.31 181 GLY A N 1
ATOM 1397 C CA . GLY A 1 181 ? 11.945 6.347 -12.532 1.00 95.31 181 GLY A CA 1
ATOM 1398 C C . GLY A 1 181 ? 13.400 5.904 -12.323 1.00 95.31 181 GLY A C 1
ATOM 1399 O O . GLY A 1 181 ? 14.286 6.433 -12.988 1.00 95.31 181 GLY A O 1
ATOM 1400 N N . LYS A 1 182 ? 13.661 4.970 -11.401 1.00 95.38 182 LYS A N 1
ATOM 1401 C CA . LYS A 1 182 ? 15.003 4.434 -11.100 1.00 95.38 182 LYS A CA 1
ATOM 1402 C C . LYS A 1 182 ? 15.320 3.135 -11.845 1.00 95.38 182 LYS A C 1
ATOM 1404 O O . LYS A 1 182 ? 16.492 2.774 -11.926 1.00 95.38 182 LYS A O 1
ATOM 1409 N N . SER A 1 183 ? 14.299 2.416 -12.306 1.00 95.06 183 SER A N 1
ATOM 1410 C CA . SER A 1 183 ? 14.433 1.104 -12.932 1.00 95.06 183 SER A CA 1
ATOM 1411 C C . SER A 1 183 ? 15.246 1.198 -14.219 1.00 95.06 183 SER A C 1
ATOM 1413 O O . SER A 1 183 ? 14.886 1.917 -15.149 1.00 95.06 183 SER A O 1
ATOM 1415 N N . HIS A 1 184 ? 16.348 0.452 -14.265 1.00 90.44 184 HIS A N 1
ATOM 1416 C CA . HIS A 1 184 ? 17.163 0.279 -15.464 1.00 90.44 184 HIS A CA 1
ATOM 1417 C C . HIS A 1 184 ? 16.867 -1.022 -16.235 1.00 90.44 184 HIS A C 1
ATOM 1419 O O . HIS A 1 184 ? 17.054 -0.997 -17.449 1.00 90.44 184 HIS A O 1
ATOM 1425 N N . PRO A 1 185 ? 16.402 -2.148 -15.638 1.00 92.50 185 PRO A N 1
ATOM 1426 C CA . PRO A 1 185 ? 16.042 -3.323 -16.443 1.00 92.50 185 PRO A CA 1
ATOM 1427 C C . PRO A 1 185 ? 14.730 -3.129 -17.207 1.00 92.50 185 PRO A C 1
ATOM 1429 O O . PRO A 1 185 ? 14.576 -3.645 -18.307 1.00 92.50 185 PRO A O 1
ATOM 1432 N N . VAL A 1 186 ? 13.803 -2.347 -16.646 1.00 95.62 186 VAL A N 1
ATOM 1433 C CA . VAL A 1 186 ? 12.545 -1.969 -17.298 1.00 95.62 186 VAL A CA 1
ATOM 1434 C C . VAL A 1 186 ? 12.475 -0.453 -17.393 1.00 95.62 186 VAL A C 1
ATOM 1436 O O . VAL A 1 186 ? 12.279 0.224 -16.385 1.00 95.62 186 VAL A O 1
ATOM 1439 N N . VAL A 1 187 ? 12.635 0.084 -18.602 1.00 94.44 187 VAL A N 1
ATOM 1440 C CA . VAL A 1 187 ? 12.611 1.534 -18.855 1.00 94.44 187 VAL A CA 1
ATOM 1441 C C . VAL A 1 187 ? 11.175 2.011 -19.039 1.00 94.44 187 VAL A C 1
ATOM 1443 O O . VAL A 1 187 ? 10.463 1.459 -19.865 1.00 94.44 187 VAL A O 1
ATOM 1446 N N . PHE A 1 188 ? 10.735 3.038 -18.318 1.00 94.94 188 PHE A N 1
ATOM 1447 C CA . PHE A 1 188 ? 9.417 3.646 -18.529 1.00 94.94 188 PHE A CA 1
ATOM 1448 C C . PHE A 1 188 ? 9.555 4.932 -19.347 1.00 94.94 188 PHE A C 1
ATOM 1450 O O . PHE A 1 188 ? 10.288 5.852 -18.965 1.00 94.94 188 PHE A O 1
ATOM 1457 N N . SER A 1 189 ? 8.819 5.025 -20.452 1.00 92.81 189 SER A N 1
ATOM 1458 C CA . SER A 1 189 ? 8.706 6.249 -21.246 1.00 92.81 189 SER A CA 1
ATOM 1459 C C . SER A 1 189 ? 8.105 7.394 -20.423 1.00 92.81 189 SER A C 1
ATOM 1461 O O . SER A 1 189 ? 7.499 7.201 -19.365 1.00 92.81 189 SER A O 1
ATOM 1463 N N . HIS A 1 190 ? 8.263 8.631 -20.898 1.00 87.88 190 HIS A N 1
ATOM 1464 C CA . HIS A 1 190 ? 7.667 9.785 -20.222 1.00 87.88 190 HIS A CA 1
ATOM 1465 C C . HIS A 1 190 ? 6.131 9.682 -20.153 1.00 87.88 190 HIS A C 1
ATOM 1467 O O . HIS A 1 190 ? 5.550 9.939 -19.099 1.00 87.88 190 HIS A O 1
ATOM 1473 N N . ALA A 1 191 ? 5.487 9.224 -21.232 1.00 88.06 191 ALA A N 1
ATOM 1474 C CA . ALA A 1 191 ? 4.043 9.000 -21.278 1.00 88.06 191 ALA A CA 1
ATOM 1475 C C 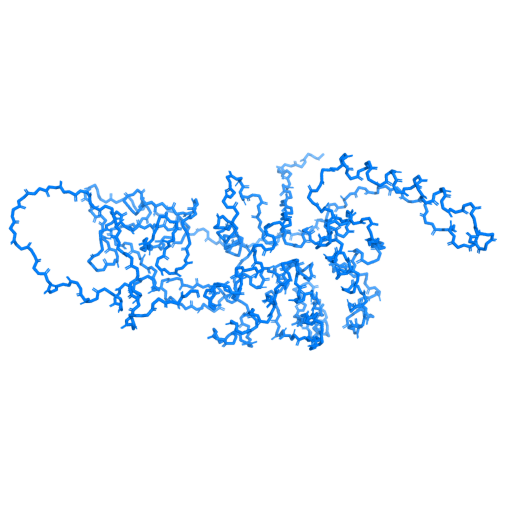. ALA A 1 191 ? 3.588 7.932 -20.267 1.00 88.06 191 ALA A C 1
ATOM 1477 O O . ALA A 1 191 ? 2.638 8.160 -19.520 1.00 88.06 191 ALA A O 1
ATOM 1478 N N . GLU A 1 192 ? 4.305 6.809 -20.166 1.00 91.56 192 GLU A N 1
ATOM 1479 C CA . GLU A 1 192 ? 4.011 5.756 -19.182 1.00 91.56 192 GLU A CA 1
ATOM 1480 C C . GLU A 1 192 ? 4.187 6.253 -17.742 1.00 91.56 192 GLU A C 1
ATOM 1482 O O . GLU A 1 192 ? 3.345 5.969 -16.894 1.00 91.56 192 GLU A O 1
ATOM 1487 N N . ARG A 1 193 ? 5.227 7.052 -17.451 1.00 91.50 193 ARG A N 1
ATOM 1488 C CA . ARG A 1 193 ? 5.425 7.648 -16.115 1.00 91.50 193 ARG A CA 1
ATOM 1489 C C . ARG A 1 193 ? 4.311 8.631 -15.746 1.00 91.50 193 ARG A C 1
ATOM 1491 O O . ARG A 1 193 ? 3.856 8.628 -14.600 1.00 91.50 193 ARG A O 1
ATOM 1498 N N . ARG A 1 194 ? 3.844 9.442 -16.703 1.00 88.88 194 ARG A N 1
ATOM 1499 C CA . ARG A 1 194 ? 2.678 10.325 -16.515 1.00 88.88 194 ARG A CA 1
ATOM 1500 C C . ARG A 1 194 ? 1.414 9.511 -16.247 1.00 88.88 194 ARG A C 1
ATOM 1502 O O . ARG A 1 194 ? 0.722 9.790 -15.266 1.00 88.88 194 ARG A O 1
ATOM 1509 N N . LEU A 1 195 ? 1.160 8.474 -17.049 1.00 88.56 195 LEU A N 1
ATOM 1510 C CA . LEU A 1 195 ? 0.007 7.582 -16.900 1.00 88.56 195 LEU A CA 1
ATOM 1511 C C . LEU A 1 195 ? 0.017 6.842 -15.553 1.00 88.56 195 LEU A C 1
ATOM 1513 O O . LEU A 1 195 ? -0.997 6.837 -14.859 1.00 88.56 195 LEU A O 1
ATOM 1517 N N . LEU A 1 196 ? 1.170 6.317 -15.128 1.00 91.12 196 LEU A N 1
ATOM 1518 C CA . LEU A 1 196 ? 1.361 5.669 -13.823 1.00 91.12 196 LEU A CA 1
ATOM 1519 C C . LEU A 1 196 ? 1.074 6.623 -12.655 1.00 91.12 196 LEU A C 1
ATOM 1521 O O . LEU A 1 196 ? 0.557 6.228 -11.613 1.00 91.12 196 LEU A O 1
ATOM 1525 N N . GLY A 1 197 ? 1.389 7.907 -12.835 1.00 89.31 197 GLY A N 1
ATOM 1526 C CA . GLY A 1 197 ? 1.058 8.968 -11.890 1.00 89.31 197 GLY A CA 1
ATOM 1527 C C . GLY A 1 197 ? -0.373 9.500 -12.010 1.00 89.31 197 GLY A C 1
ATOM 1528 O O . GLY A 1 197 ? -0.721 10.417 -11.259 1.00 89.31 197 GLY A O 1
ATOM 1529 N N . HIS A 1 198 ? -1.199 8.948 -12.903 1.00 86.25 198 HIS A N 1
ATOM 1530 C CA . HIS A 1 198 ? -2.555 9.414 -13.226 1.00 86.25 198 HIS A CA 1
ATOM 1531 C C . HIS A 1 198 ? -2.603 10.861 -13.741 1.00 86.25 198 HIS A C 1
ATOM 1533 O O . HIS A 1 198 ? -3.567 11.594 -13.508 1.00 86.25 198 HIS A O 1
ATOM 1539 N N . HIS A 1 199 ? -1.546 11.289 -14.429 1.00 81.88 199 HIS A N 1
ATOM 1540 C CA . HIS A 1 199 ? -1.471 12.573 -15.119 1.00 81.88 199 HIS A CA 1
ATOM 1541 C C . HIS A 1 199 ? -1.899 12.378 -16.577 1.00 81.88 199 HIS A C 1
ATOM 1543 O O . HIS A 1 199 ? -1.080 12.087 -17.444 1.00 81.88 199 HIS A O 1
ATOM 1549 N N . LEU A 1 200 ? -3.205 12.503 -16.829 1.00 67.88 200 LEU A N 1
ATOM 1550 C CA . LEU A 1 200 ? -3.784 12.413 -18.170 1.00 67.88 200 LEU A CA 1
ATOM 1551 C C . LEU A 1 200 ? -3.915 13.801 -18.792 1.00 67.88 200 LEU A C 1
ATOM 1553 O O . LEU A 1 200 ? -4.575 14.678 -18.219 1.00 67.88 200 LEU A O 1
ATOM 1557 N N . ASP A 1 201 ? -3.348 13.972 -19.984 1.00 63.09 201 ASP A N 1
ATOM 1558 C CA . ASP A 1 201 ? -3.554 15.175 -20.787 1.00 63.09 201 ASP A CA 1
ATOM 1559 C C . ASP A 1 201 ? -5.032 15.306 -21.145 1.00 63.09 201 ASP A C 1
ATOM 1561 O O . ASP A 1 201 ? -5.732 14.314 -21.355 1.00 63.09 201 ASP A O 1
ATOM 1565 N N . GLN A 1 202 ? -5.533 16.538 -21.184 1.00 55.66 202 GLN A N 1
ATOM 1566 C CA . GLN A 1 202 ? -6.966 16.806 -21.307 1.00 55.66 202 GLN A CA 1
ATOM 1567 C C . GLN A 1 202 ? -7.577 16.222 -22.592 1.00 55.66 202 GLN A C 1
ATOM 1569 O O . GLN A 1 202 ? -8.735 15.809 -22.571 1.00 55.66 202 GLN A O 1
ATOM 1574 N N . GLU A 1 203 ? -6.769 16.104 -23.646 1.00 55.56 203 GLU A N 1
ATOM 1575 C CA . GLU A 1 203 ? -7.110 15.490 -24.934 1.00 55.56 203 GLU A CA 1
ATOM 1576 C C . GLU A 1 203 ? -7.106 13.950 -24.888 1.00 55.56 203 GLU A C 1
ATOM 1578 O O . GLU A 1 203 ? -7.926 13.311 -25.539 1.00 55.56 203 GLU A O 1
ATOM 1583 N N . ASN A 1 204 ? -6.259 13.345 -24.047 1.00 54.31 204 ASN A N 1
ATOM 1584 C CA . ASN A 1 204 ? -6.103 11.888 -23.923 1.00 54.31 204 ASN A CA 1
ATOM 1585 C C . ASN A 1 204 ? -6.967 11.266 -22.814 1.00 54.31 204 ASN A C 1
ATOM 1587 O O . ASN A 1 204 ? -7.088 10.040 -22.729 1.00 54.31 204 ASN A O 1
ATOM 1591 N N . LYS A 1 205 ? -7.613 12.092 -21.975 1.00 58.09 205 LYS A N 1
ATOM 1592 C CA . LYS A 1 205 ? -8.525 11.633 -20.912 1.00 58.09 205 LYS A CA 1
ATOM 1593 C C . LYS A 1 205 ? -9.604 10.699 -21.458 1.00 58.09 205 LYS A C 1
ATOM 1595 O O . LYS A 1 205 ? -9.849 9.657 -20.867 1.00 58.09 205 LYS A O 1
ATOM 1600 N N . SER A 1 206 ? -10.223 11.027 -22.590 1.00 54.94 206 SER A N 1
ATOM 1601 C CA . SER A 1 206 ? -11.287 10.211 -23.188 1.00 54.94 206 SER A CA 1
ATOM 1602 C C . SER A 1 206 ? -10.803 8.913 -23.832 1.00 54.94 206 SER A C 1
ATOM 1604 O O . SER A 1 206 ? -11.634 8.053 -24.072 1.00 54.94 206 SER A O 1
ATOM 1606 N N . VAL A 1 207 ? -9.512 8.737 -24.116 1.00 52.62 207 VAL A N 1
ATOM 1607 C CA . VAL A 1 207 ? -8.985 7.473 -24.665 1.00 52.62 207 VAL A CA 1
ATOM 1608 C C . VAL A 1 207 ? -8.616 6.525 -23.525 1.00 52.62 207 VAL A C 1
ATOM 1610 O O . VAL A 1 207 ? -8.972 5.349 -23.540 1.00 52.62 207 VAL A O 1
ATOM 1613 N N . VAL A 1 208 ? -7.979 7.054 -22.479 1.00 55.88 208 VAL A N 1
ATOM 1614 C CA . VAL A 1 208 ? -7.497 6.253 -21.344 1.00 55.88 208 VAL A CA 1
ATOM 1615 C C . VAL A 1 208 ? -8.617 5.850 -20.385 1.00 55.88 208 VAL A C 1
ATOM 1617 O O . VAL A 1 208 ? -8.599 4.743 -19.858 1.00 55.88 208 VAL A O 1
ATOM 1620 N N . ILE A 1 209 ? -9.637 6.694 -20.207 1.00 55.72 209 ILE A N 1
ATOM 1621 C CA . ILE A 1 209 ? -10.810 6.368 -19.377 1.00 55.72 209 ILE A CA 1
ATOM 1622 C C . ILE A 1 209 ? -11.537 5.105 -19.876 1.00 55.72 209 ILE A C 1
ATOM 1624 O O . ILE A 1 209 ? -12.161 4.415 -19.076 1.00 55.72 209 ILE A O 1
ATOM 1628 N N . TYR A 1 210 ? -11.434 4.784 -21.171 1.00 54.75 210 TYR A N 1
ATOM 1629 C CA . TYR A 1 210 ? -12.102 3.627 -21.776 1.00 54.75 210 TYR A CA 1
ATOM 1630 C C . TYR A 1 210 ? -11.140 2.490 -22.153 1.00 54.75 210 TYR A C 1
ATOM 1632 O O . TYR A 1 210 ? -11.604 1.415 -22.523 1.00 54.75 210 TYR A O 1
ATOM 1640 N N . SER A 1 211 ? -9.821 2.679 -22.038 1.00 64.50 211 SER A N 1
ATOM 1641 C CA . SER A 1 211 ? -8.833 1.652 -22.387 1.00 64.50 211 SER A CA 1
ATOM 1642 C C . SER A 1 211 ? -8.289 0.972 -21.129 1.00 64.50 211 SER A C 1
ATOM 1644 O O . SER A 1 211 ? -7.234 1.338 -20.607 1.00 64.50 211 SER A O 1
ATOM 1646 N N . LYS A 1 212 ? -9.011 -0.050 -20.642 1.00 68.88 212 LYS A N 1
ATOM 1647 C CA . LYS A 1 212 ? -8.483 -0.985 -19.627 1.00 68.88 212 LYS A CA 1
ATOM 1648 C C . LYS A 1 212 ? -7.163 -1.610 -20.108 1.00 68.88 212 LYS A C 1
ATOM 1650 O O . LYS A 1 212 ? -6.224 -1.721 -19.325 1.00 68.88 212 LYS A O 1
ATOM 1655 N N . ASP A 1 213 ? -7.055 -1.884 -21.406 1.00 76.06 213 ASP A N 1
ATOM 1656 C CA . ASP A 1 213 ? -5.869 -2.467 -22.043 1.00 76.06 213 ASP A CA 1
ATOM 1657 C C . ASP A 1 213 ? -4.616 -1.587 -21.921 1.00 76.06 213 ASP A C 1
ATOM 1659 O O . ASP A 1 213 ? -3.520 -2.106 -21.713 1.00 76.06 213 ASP A O 1
ATOM 1663 N N . ALA A 1 214 ? -4.755 -0.255 -21.974 1.00 81.31 214 ALA A N 1
ATOM 1664 C CA . ALA A 1 214 ? -3.626 0.655 -21.764 1.00 81.31 214 ALA A CA 1
ATOM 1665 C C . ALA A 1 214 ? -3.037 0.518 -20.350 1.00 81.31 214 ALA A C 1
ATOM 1667 O O . ALA A 1 214 ? -1.816 0.532 -20.178 1.00 81.31 214 ALA A O 1
ATOM 1668 N N . TYR A 1 215 ? -3.893 0.340 -19.337 1.00 86.19 215 TYR A N 1
ATOM 1669 C CA . TYR A 1 215 ? -3.432 0.058 -17.981 1.00 86.19 215 TYR A CA 1
ATOM 1670 C C . TYR A 1 215 ? -2.844 -1.349 -17.862 1.00 86.19 215 TYR A C 1
ATOM 1672 O O . TYR A 1 215 ? -1.824 -1.495 -17.199 1.00 86.19 215 TYR A O 1
ATOM 1680 N N . VAL A 1 216 ? -3.410 -2.364 -18.520 1.00 88.62 216 VAL A N 1
ATOM 1681 C CA . VAL A 1 216 ? -2.834 -3.723 -18.522 1.00 88.62 216 VAL A CA 1
ATOM 1682 C C . VAL A 1 216 ? -1.416 -3.714 -19.099 1.00 88.62 216 VAL A C 1
ATOM 1684 O O . VAL A 1 216 ? -0.497 -4.220 -18.459 1.00 88.62 216 VAL A O 1
ATOM 1687 N N . ALA A 1 217 ? -1.199 -3.062 -20.245 1.00 90.56 217 ALA A N 1
ATOM 1688 C CA . ALA A 1 217 ? 0.130 -2.939 -20.847 1.00 90.56 217 ALA A CA 1
ATOM 1689 C C . ALA A 1 217 ? 1.124 -2.210 -19.922 1.00 90.56 217 ALA A C 1
ATOM 1691 O O . ALA A 1 217 ? 2.252 -2.670 -19.727 1.00 90.56 217 ALA A O 1
ATOM 1692 N N . LEU A 1 218 ? 0.697 -1.106 -19.295 1.00 93.44 218 LEU A N 1
ATOM 1693 C CA . LEU A 1 218 ? 1.511 -0.383 -18.315 1.00 93.44 218 LEU A CA 1
ATOM 1694 C C . LEU A 1 218 ? 1.856 -1.258 -17.101 1.00 93.44 218 LEU A C 1
ATOM 1696 O O . LEU A 1 218 ? 3.007 -1.281 -16.662 1.00 93.44 218 LEU A O 1
ATOM 1700 N N . TYR A 1 219 ? 0.879 -1.988 -16.563 1.00 95.31 219 TYR A N 1
ATOM 1701 C CA . TYR A 1 219 ? 1.076 -2.845 -15.397 1.00 95.31 219 TYR A CA 1
ATOM 1702 C C . TYR A 1 219 ? 1.854 -4.122 -15.709 1.00 95.31 219 TYR A C 1
ATOM 1704 O O . TYR A 1 219 ? 2.529 -4.623 -14.816 1.00 95.31 219 TYR A O 1
ATOM 1712 N N . GLY A 1 220 ? 1.905 -4.562 -16.969 1.00 95.12 220 GLY A N 1
ATOM 1713 C CA . GLY A 1 220 ? 2.883 -5.550 -17.431 1.00 95.12 220 GLY A CA 1
ATOM 1714 C C . GLY A 1 220 ? 4.328 -5.068 -17.244 1.00 95.12 220 GLY A C 1
ATOM 1715 O O . GLY A 1 220 ? 5.184 -5.830 -16.798 1.00 95.12 220 GLY A O 1
ATOM 1716 N N . ARG A 1 221 ? 4.609 -3.774 -17.472 1.00 96.62 221 ARG A N 1
ATOM 1717 C CA . ARG A 1 221 ? 5.933 -3.192 -17.166 1.00 96.62 221 ARG A CA 1
ATOM 1718 C C . ARG A 1 221 ? 6.185 -3.081 -15.667 1.00 96.62 221 ARG A C 1
ATOM 1720 O O . ARG A 1 221 ? 7.306 -3.307 -15.221 1.00 96.62 221 ARG A O 1
ATOM 1727 N N . VAL A 1 222 ? 5.163 -2.723 -14.887 1.00 97.50 222 VAL A N 1
ATOM 1728 C CA . VAL A 1 222 ? 5.269 -2.687 -13.417 1.00 97.50 222 VAL A CA 1
ATOM 1729 C C . VAL A 1 222 ? 5.577 -4.080 -12.869 1.00 97.50 222 VAL A C 1
ATOM 1731 O O . VAL A 1 222 ? 6.474 -4.204 -12.038 1.00 97.50 222 VAL A O 1
ATOM 1734 N N . LEU A 1 223 ? 4.909 -5.117 -13.379 1.00 96.56 223 LEU A N 1
ATOM 1735 C CA . LEU A 1 223 ? 5.190 -6.509 -13.037 1.00 96.56 223 LEU A CA 1
ATOM 1736 C C . LEU A 1 223 ? 6.635 -6.883 -13.390 1.00 96.56 223 LEU A C 1
ATOM 1738 O O . LEU A 1 223 ? 7.373 -7.299 -12.505 1.00 96.56 223 LEU A O 1
ATOM 1742 N N . GLY A 1 224 ? 7.101 -6.599 -14.612 1.00 96.81 224 GLY A N 1
ATOM 1743 C CA . GLY A 1 224 ? 8.499 -6.854 -14.990 1.00 96.81 224 GLY A CA 1
ATOM 1744 C C . GLY A 1 224 ? 9.524 -6.098 -14.126 1.00 96.81 224 GLY A C 1
ATOM 1745 O O . GLY A 1 224 ? 10.607 -6.609 -13.822 1.00 96.81 224 GLY A O 1
ATOM 1746 N N . MET A 1 225 ? 9.189 -4.885 -13.669 1.00 97.94 225 MET A N 1
ATOM 1747 C CA . MET A 1 225 ? 10.009 -4.160 -12.694 1.00 97.94 225 MET A CA 1
ATOM 1748 C C . MET A 1 225 ? 10.018 -4.883 -11.341 1.00 97.94 225 MET A C 1
ATOM 1750 O O . MET A 1 225 ? 11.084 -5.035 -10.750 1.00 97.94 225 MET A O 1
ATOM 1754 N N . PHE A 1 226 ? 8.870 -5.355 -10.852 1.00 97.44 226 PHE A N 1
ATOM 1755 C CA . PHE A 1 226 ? 8.799 -6.148 -9.623 1.00 97.44 226 PHE A CA 1
ATOM 1756 C C . PHE A 1 226 ? 9.568 -7.464 -9.744 1.00 97.44 226 PHE A C 1
ATOM 1758 O O . PHE A 1 226 ? 10.278 -7.819 -8.810 1.00 97.44 226 PHE A O 1
ATOM 1765 N N . ASP A 1 227 ? 9.533 -8.139 -10.889 1.00 96.31 227 ASP A N 1
ATOM 1766 C CA . ASP A 1 227 ? 10.322 -9.352 -11.155 1.00 96.31 227 ASP A CA 1
ATOM 1767 C C . ASP A 1 227 ? 11.820 -9.073 -11.091 1.00 96.31 227 ASP A C 1
ATOM 1769 O O . ASP A 1 227 ? 12.597 -9.843 -10.519 1.00 96.31 227 ASP A O 1
ATOM 1773 N N . SER A 1 228 ? 12.232 -7.918 -11.614 1.00 96.94 228 SER A N 1
ATOM 1774 C CA . SER A 1 228 ? 13.618 -7.457 -11.528 1.00 96.94 228 SER A CA 1
ATOM 1775 C C . SER A 1 228 ? 14.040 -7.201 -10.075 1.00 96.94 228 SER A C 1
ATOM 1777 O O . SER A 1 228 ? 15.159 -7.533 -9.684 1.00 96.94 228 SER A O 1
ATOM 1779 N N . ILE A 1 229 ? 13.129 -6.678 -9.245 1.00 97.38 229 ILE A N 1
ATOM 1780 C CA . ILE A 1 229 ? 13.352 -6.510 -7.800 1.00 97.38 229 ILE A CA 1
ATOM 1781 C C . ILE A 1 229 ? 13.443 -7.872 -7.106 1.00 97.38 229 ILE A C 1
ATOM 1783 O O . ILE A 1 229 ? 14.390 -8.128 -6.358 1.00 97.38 229 ILE A O 1
ATOM 1787 N N . ARG A 1 230 ? 12.494 -8.773 -7.377 1.00 95.81 230 ARG A N 1
ATOM 1788 C CA . ARG A 1 230 ? 12.431 -10.117 -6.785 1.00 95.81 230 ARG A CA 1
ATOM 1789 C C . ARG A 1 230 ? 13.674 -10.946 -7.110 1.00 95.81 230 ARG A C 1
ATOM 1791 O O . ARG A 1 230 ? 14.230 -11.568 -6.213 1.00 95.81 230 ARG A O 1
ATOM 1798 N N . SER A 1 231 ? 14.147 -10.886 -8.355 1.00 96.00 231 SER A N 1
ATOM 1799 C CA . SER A 1 231 ? 15.369 -11.569 -8.813 1.00 96.00 231 SER A CA 1
ATOM 1800 C C . SER A 1 231 ? 16.672 -10.919 -8.336 1.00 96.00 231 SER A C 1
ATOM 1802 O O . SER A 1 231 ? 17.737 -11.511 -8.490 1.00 96.00 231 SER A O 1
ATOM 1804 N N . GLY A 1 232 ? 16.615 -9.706 -7.774 1.00 94.56 232 GLY A N 1
ATOM 1805 C CA . GLY A 1 232 ? 17.795 -8.952 -7.343 1.00 94.56 232 GLY A CA 1
ATOM 1806 C C . GLY A 1 232 ? 18.550 -8.261 -8.482 1.00 94.56 232 GLY A C 1
ATOM 1807 O O . GLY A 1 232 ? 19.582 -7.640 -8.239 1.00 94.56 232 GLY A O 1
ATOM 1808 N N . SER A 1 233 ? 18.035 -8.314 -9.714 1.00 93.88 233 SER A N 1
ATOM 1809 C CA . SER A 1 233 ? 18.631 -7.617 -10.860 1.00 93.88 233 SER A CA 1
ATOM 1810 C C . SER A 1 233 ? 18.397 -6.098 -10.838 1.00 93.88 233 SER A C 1
ATOM 1812 O O . SER A 1 233 ? 19.047 -5.359 -11.586 1.00 93.88 233 SER A O 1
ATOM 1814 N N . PHE A 1 234 ? 17.497 -5.627 -9.969 1.00 96.00 234 PHE A N 1
ATOM 1815 C CA . PHE A 1 234 ? 17.266 -4.222 -9.650 1.00 96.00 234 PHE A CA 1
ATOM 1816 C C . PHE A 1 234 ? 17.031 -4.040 -8.147 1.00 96.00 234 PHE A C 1
ATOM 1818 O O . PHE A 1 234 ? 16.136 -4.652 -7.574 1.00 96.00 234 PHE A O 1
ATOM 1825 N N . ASP A 1 235 ? 17.795 -3.151 -7.514 1.00 96.50 235 ASP A N 1
ATOM 1826 C CA . ASP A 1 235 ? 17.549 -2.720 -6.138 1.00 96.50 235 ASP A CA 1
ATOM 1827 C C . ASP A 1 235 ? 17.043 -1.261 -6.126 1.00 96.50 235 ASP A C 1
ATOM 1829 O O . ASP A 1 235 ? 17.794 -0.339 -6.474 1.00 96.50 235 ASP A O 1
ATOM 1833 N N . PRO A 1 236 ? 15.774 -1.015 -5.742 1.00 96.12 236 PRO A N 1
ATOM 1834 C CA . PRO A 1 236 ? 15.199 0.326 -5.734 1.00 96.12 236 PRO A CA 1
ATOM 1835 C C . PRO A 1 236 ? 15.698 1.211 -4.574 1.00 96.12 236 PRO A C 1
ATOM 1837 O O . PRO A 1 236 ? 15.561 2.449 -4.642 1.00 96.12 236 PRO A O 1
ATOM 1840 N N . ASP A 1 237 ? 16.280 0.597 -3.539 1.00 95.38 237 ASP A N 1
ATOM 1841 C CA . ASP A 1 237 ? 16.804 1.255 -2.338 1.00 95.38 237 ASP A CA 1
ATOM 1842 C C . ASP A 1 237 ? 18.302 1.580 -2.450 1.00 95.38 237 ASP A C 1
ATOM 1844 O O . ASP A 1 237 ? 18.819 2.388 -1.672 1.00 95.38 237 ASP A O 1
ATOM 1848 N N . MET A 1 238 ? 18.976 1.039 -3.473 1.00 94.31 238 MET A N 1
ATOM 1849 C CA . MET A 1 238 ? 20.375 1.322 -3.803 1.00 94.31 238 MET A CA 1
ATOM 1850 C C . MET A 1 238 ? 20.639 2.831 -3.867 1.00 94.31 238 MET A C 1
ATOM 1852 O O . MET A 1 238 ? 19.835 3.600 -4.414 1.00 94.31 238 MET A O 1
ATOM 1856 N N . ARG A 1 239 ? 21.791 3.291 -3.360 1.00 93.62 239 ARG A N 1
ATOM 1857 C CA . ARG A 1 239 ? 22.135 4.724 -3.350 1.00 93.62 239 ARG A CA 1
ATOM 1858 C C . ARG A 1 239 ? 22.328 5.256 -4.768 1.00 93.62 239 ARG A C 1
ATOM 1860 O O . ARG A 1 239 ? 22.728 4.541 -5.678 1.00 93.62 239 ARG A O 1
ATOM 1867 N N . ALA A 1 240 ? 22.090 6.554 -4.967 1.00 91.31 240 ALA A N 1
ATOM 1868 C CA . ALA A 1 240 ? 22.173 7.164 -6.299 1.00 91.31 240 ALA A CA 1
ATOM 1869 C C . ALA A 1 240 ? 23.549 6.998 -6.966 1.00 91.31 240 ALA A C 1
ATOM 1871 O O . ALA A 1 240 ? 23.611 6.724 -8.160 1.00 91.31 240 ALA A O 1
ATOM 1872 N N . VAL A 1 241 ? 24.633 7.105 -6.190 1.00 92.31 241 VAL A N 1
ATOM 1873 C CA . VAL A 1 241 ? 26.007 6.925 -6.686 1.00 92.31 241 VAL A CA 1
ATOM 1874 C C . VAL A 1 241 ? 26.302 5.481 -7.102 1.00 92.31 241 VAL A C 1
ATOM 1876 O O . VAL A 1 241 ? 27.009 5.257 -8.077 1.00 92.31 241 VAL A O 1
ATOM 1879 N N . GLU A 1 242 ? 25.741 4.496 -6.403 1.00 93.69 242 GLU A N 1
ATOM 1880 C CA . GLU A 1 242 ? 25.889 3.077 -6.745 1.00 93.69 242 GLU A CA 1
ATOM 1881 C C . GLU A 1 242 ? 25.081 2.752 -8.004 1.00 93.69 242 GLU A C 1
ATOM 1883 O O . GLU A 1 242 ? 25.625 2.180 -8.947 1.00 93.69 242 GLU A O 1
ATOM 1888 N N . ARG A 1 243 ? 23.830 3.233 -8.089 1.00 92.06 243 ARG A N 1
ATOM 1889 C CA . ARG A 1 243 ? 23.004 3.075 -9.298 1.00 92.06 243 ARG A CA 1
ATOM 1890 C C . ARG A 1 243 ? 23.654 3.704 -10.528 1.00 92.06 243 ARG A C 1
ATOM 1892 O O . ARG A 1 243 ? 23.617 3.107 -11.596 1.00 92.06 243 ARG A O 1
ATOM 1899 N N . MET A 1 244 ? 24.263 4.885 -10.386 1.00 92.75 244 MET A N 1
ATOM 1900 C CA . MET A 1 244 ? 25.000 5.540 -11.474 1.00 92.75 244 MET A CA 1
ATOM 1901 C C . MET A 1 244 ? 26.095 4.622 -12.034 1.00 92.75 244 MET A C 1
ATOM 1903 O O . MET A 1 244 ? 26.213 4.499 -13.250 1.00 92.75 244 MET A O 1
ATOM 1907 N N . LYS A 1 245 ? 26.859 3.945 -11.165 1.00 92.81 245 LYS A N 1
ATOM 1908 C CA . LYS A 1 245 ? 27.909 3.006 -11.588 1.00 92.81 245 LYS A CA 1
ATOM 1909 C C . LYS A 1 245 ? 27.336 1.813 -12.350 1.00 92.81 245 LYS A C 1
ATOM 1911 O O . LYS A 1 245 ? 27.856 1.487 -13.410 1.00 92.81 245 LYS A O 1
ATOM 1916 N N . VAL A 1 246 ? 26.249 1.215 -11.854 1.00 90.81 246 VAL A N 1
ATOM 1917 C CA . VAL A 1 246 ? 25.564 0.096 -12.531 1.00 90.81 246 VAL A CA 1
ATOM 1918 C C . VAL A 1 246 ? 25.077 0.508 -13.922 1.00 90.81 246 VAL A C 1
ATOM 1920 O O . VAL A 1 246 ? 25.248 -0.239 -14.882 1.00 90.81 246 VAL A O 1
ATOM 1923 N N . ILE A 1 247 ? 24.501 1.708 -14.050 1.00 89.00 247 ILE A N 1
ATOM 1924 C CA . ILE A 1 247 ? 24.044 2.239 -15.342 1.00 89.00 247 ILE A CA 1
ATOM 1925 C C . ILE A 1 247 ? 25.232 2.452 -16.288 1.00 89.00 247 ILE A C 1
ATOM 1927 O O . ILE A 1 247 ? 25.175 2.001 -17.427 1.00 89.00 247 ILE A O 1
ATOM 1931 N N . ALA A 1 248 ? 26.314 3.083 -15.822 1.00 90.56 248 ALA A N 1
ATOM 1932 C CA . ALA A 1 248 ? 27.504 3.325 -16.639 1.00 90.56 248 ALA A CA 1
ATOM 1933 C C . ALA A 1 248 ? 28.144 2.019 -17.142 1.00 90.56 248 ALA A C 1
ATOM 1935 O O . ALA A 1 248 ? 28.500 1.924 -18.311 1.00 90.56 248 ALA A O 1
ATOM 1936 N N . GLN A 1 249 ? 28.232 0.998 -16.284 1.00 89.62 249 GLN A N 1
ATOM 1937 C CA . GLN A 1 249 ? 28.740 -0.326 -16.658 1.00 89.62 249 GLN A CA 1
ATOM 1938 C C . GLN A 1 249 ? 27.862 -0.997 -17.717 1.00 89.62 249 GLN A C 1
ATOM 1940 O O . GLN A 1 249 ? 28.375 -1.530 -18.692 1.00 89.62 249 GLN A O 1
ATOM 1945 N N . ARG A 1 250 ? 26.533 -0.942 -17.565 1.00 84.88 250 ARG A N 1
ATOM 1946 C CA . ARG A 1 250 ? 25.608 -1.508 -18.558 1.00 84.88 250 ARG A CA 1
ATOM 1947 C C . ARG A 1 250 ? 25.717 -0.828 -19.917 1.00 84.88 250 ARG A C 1
ATOM 1949 O O . ARG A 1 250 ? 25.649 -1.520 -20.920 1.00 84.88 250 ARG A O 1
ATOM 1956 N N . LEU A 1 251 ? 25.877 0.496 -19.946 1.00 85.50 251 LEU A N 1
ATOM 1957 C CA . LEU A 1 251 ? 26.068 1.224 -21.202 1.00 85.50 251 LEU A CA 1
ATOM 1958 C C . LEU A 1 251 ? 27.365 0.793 -21.899 1.00 85.50 251 LEU A C 1
ATOM 1960 O O . LEU A 1 251 ? 27.325 0.516 -23.087 1.00 85.50 251 LEU A O 1
ATOM 1964 N N . ALA A 1 252 ? 28.458 0.624 -21.148 1.00 82.31 252 ALA A N 1
ATOM 1965 C CA . ALA A 1 252 ? 29.722 0.139 -21.704 1.00 82.31 252 ALA A CA 1
ATOM 1966 C C . ALA A 1 252 ? 29.616 -1.283 -22.291 1.00 82.31 252 ALA A C 1
ATOM 1968 O O . ALA A 1 252 ? 30.154 -1.542 -23.357 1.00 82.31 252 ALA A O 1
ATOM 1969 N N . HIS A 1 253 ? 28.880 -2.192 -21.641 1.00 74.25 253 HIS A N 1
ATOM 1970 C CA . HIS A 1 253 ? 28.709 -3.564 -22.140 1.00 74.25 253 HIS A CA 1
ATOM 1971 C C . HIS A 1 253 ? 27.773 -3.679 -23.355 1.00 74.25 253 HIS A C 1
ATOM 1973 O O . HIS A 1 253 ? 27.944 -4.584 -24.164 1.00 74.25 253 HIS A O 1
ATOM 1979 N N . VAL A 1 254 ? 26.792 -2.780 -23.501 1.00 66.38 254 VAL A N 1
ATOM 1980 C CA . VAL A 1 254 ? 25.934 -2.739 -24.702 1.00 66.38 254 VAL A CA 1
ATOM 1981 C C . VAL A 1 254 ? 26.733 -2.295 -25.930 1.00 66.38 254 VAL A C 1
ATOM 1983 O O . VAL A 1 254 ? 26.459 -2.776 -27.027 1.00 66.38 254 VAL A O 1
ATOM 1986 N N . ASP A 1 255 ? 27.725 -1.421 -25.746 1.00 57.22 255 ASP A N 1
ATOM 1987 C CA . ASP A 1 255 ? 28.614 -0.992 -26.828 1.00 57.22 255 ASP A CA 1
ATOM 1988 C C . ASP A 1 255 ? 29.562 -2.128 -27.276 1.00 57.22 255 ASP A C 1
ATOM 1990 O O . ASP A 1 255 ? 29.832 -2.241 -28.468 1.00 57.22 255 ASP A O 1
ATOM 1994 N N . ASP A 1 256 ? 29.977 -3.023 -26.365 1.00 54.31 256 ASP A N 1
ATOM 1995 C CA . ASP A 1 256 ? 30.825 -4.191 -26.680 1.00 54.31 256 ASP A CA 1
ATOM 1996 C C . ASP A 1 256 ? 30.057 -5.336 -27.388 1.00 54.31 256 ASP A C 1
ATOM 1998 O O . ASP A 1 256 ? 30.613 -6.026 -28.240 1.00 54.31 256 ASP A O 1
ATOM 2002 N N . GLU A 1 257 ? 28.773 -5.561 -27.070 1.00 52.28 257 GLU A N 1
ATOM 2003 C CA . GLU A 1 257 ? 27.951 -6.612 -27.711 1.00 52.28 257 GLU A CA 1
ATOM 2004 C C . GLU A 1 257 ? 27.370 -6.190 -29.077 1.00 52.28 257 GLU A C 1
ATOM 2006 O O . GLU A 1 257 ? 26.932 -7.035 -29.861 1.00 52.28 257 GLU A O 1
ATOM 2011 N N . ALA A 1 258 ? 27.361 -4.889 -29.390 1.00 54.59 258 ALA A N 1
ATOM 2012 C CA . ALA A 1 258 ? 26.840 -4.358 -30.651 1.00 54.59 258 ALA A CA 1
ATOM 2013 C C . ALA A 1 258 ? 27.811 -4.499 -31.843 1.00 54.59 258 ALA A C 1
ATOM 2015 O O . ALA A 1 258 ? 27.406 -4.236 -32.979 1.00 54.59 258 ALA A O 1
ATOM 2016 N N . GLU A 1 259 ? 29.062 -4.921 -31.622 1.00 46.16 259 GLU A N 1
ATOM 2017 C CA . GLU A 1 259 ? 30.061 -5.073 -32.692 1.00 46.16 259 GLU A CA 1
ATOM 2018 C C . GLU A 1 259 ? 29.932 -6.377 -33.514 1.00 46.16 259 GLU A C 1
ATOM 2020 O O . GLU A 1 259 ? 30.571 -6.479 -34.560 1.00 46.16 259 GLU A O 1
ATOM 2025 N N . ASP A 1 260 ? 29.051 -7.324 -33.147 1.00 44.62 260 ASP A N 1
ATOM 2026 C CA . ASP A 1 260 ? 28.950 -8.648 -33.806 1.00 44.62 260 ASP A CA 1
ATOM 2027 C C . ASP A 1 260 ? 27.653 -8.925 -34.619 1.00 44.62 260 ASP A C 1
ATOM 2029 O O . ASP A 1 260 ? 27.465 -10.035 -35.125 1.00 44.62 260 ASP A O 1
ATOM 2033 N N . ASP A 1 261 ? 26.762 -7.943 -34.848 1.00 40.94 261 ASP A N 1
ATOM 2034 C CA . ASP A 1 261 ? 25.616 -8.103 -35.778 1.00 40.94 261 ASP A CA 1
ATOM 2035 C C . ASP A 1 261 ? 25.410 -6.883 -36.709 1.00 40.94 261 ASP A C 1
ATOM 2037 O O . ASP A 1 261 ? 24.926 -5.831 -36.276 1.00 40.94 261 ASP A O 1
ATOM 2041 N N . PRO A 1 262 ? 25.674 -6.999 -38.029 1.00 39.47 262 PRO A N 1
ATOM 2042 C CA . PRO A 1 262 ? 25.594 -5.879 -38.968 1.00 39.47 262 PRO A CA 1
ATOM 2043 C C . PRO A 1 262 ? 24.158 -5.421 -39.306 1.00 39.47 262 PRO A C 1
ATOM 2045 O O . PRO A 1 262 ? 23.970 -4.644 -40.246 1.00 39.47 262 PRO A O 1
ATOM 2048 N N . ARG A 1 263 ? 23.118 -5.872 -38.585 1.00 48.34 263 ARG A N 1
ATOM 2049 C CA . ARG A 1 263 ? 21.706 -5.539 -38.877 1.00 48.34 263 ARG A CA 1
ATOM 2050 C C . ARG A 1 263 ? 21.005 -4.620 -37.870 1.00 48.34 263 ARG A C 1
ATOM 2052 O O . ARG A 1 263 ? 19.854 -4.255 -38.110 1.00 48.34 263 ARG A O 1
ATOM 2059 N N . ILE A 1 264 ? 21.678 -4.146 -36.817 1.00 44.94 264 ILE A N 1
ATOM 2060 C CA . ILE A 1 264 ? 21.078 -3.260 -35.791 1.00 44.94 264 ILE A CA 1
ATOM 2061 C C . ILE A 1 264 ? 21.561 -1.798 -35.929 1.00 44.94 264 ILE A C 1
ATOM 2063 O O . ILE A 1 264 ? 21.717 -1.072 -34.959 1.00 44.94 264 ILE A O 1
ATOM 2067 N N . ALA A 1 265 ? 21.779 -1.294 -37.147 1.00 40.00 265 ALA A N 1
ATOM 2068 C CA . ALA A 1 265 ? 22.234 0.093 -37.344 1.00 40.00 265 ALA A CA 1
ATOM 2069 C C . A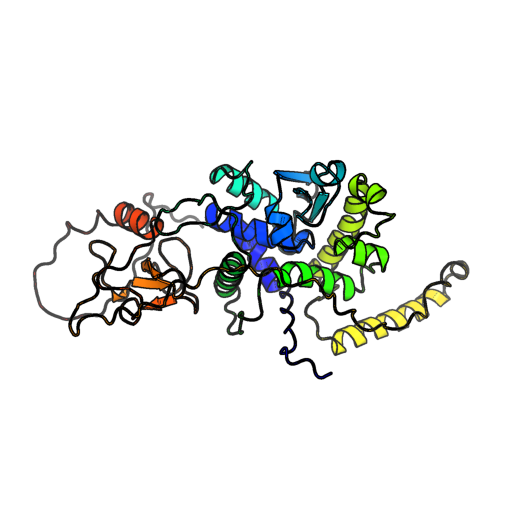LA A 1 265 ? 21.106 1.133 -37.549 1.00 40.00 265 ALA A C 1
ATOM 2071 O O . ALA A 1 265 ? 21.398 2.317 -37.719 1.00 40.00 265 ALA A O 1
ATOM 2072 N N . GLN A 1 266 ? 19.816 0.752 -37.540 1.00 39.16 266 GLN A N 1
ATOM 2073 C CA . GLN A 1 266 ? 18.747 1.660 -38.012 1.00 39.16 266 GLN A CA 1
ATOM 2074 C C . GLN A 1 266 ? 17.489 1.790 -37.136 1.00 39.16 266 GLN A C 1
ATOM 2076 O O . GLN A 1 266 ? 16.432 2.175 -37.633 1.00 39.16 266 GLN A O 1
ATOM 2081 N N . ARG A 1 267 ? 17.572 1.541 -35.821 1.00 39.69 267 ARG A N 1
ATOM 2082 C CA . ARG A 1 267 ? 16.447 1.834 -34.899 1.00 39.69 267 ARG A CA 1
ATOM 2083 C C . ARG A 1 267 ? 16.774 2.666 -33.656 1.00 39.69 267 ARG A C 1
ATOM 2085 O O . ARG A 1 267 ? 15.870 2.978 -32.892 1.00 39.69 267 ARG A O 1
ATOM 2092 N N . GLY A 1 268 ? 18.021 3.097 -33.485 1.00 36.38 268 GLY A N 1
ATOM 2093 C CA . GLY A 1 268 ? 18.482 3.807 -32.286 1.00 36.38 268 GLY A CA 1
ATOM 2094 C C . GLY A 1 268 ? 18.767 5.297 -32.477 1.00 36.38 268 GLY A C 1
ATOM 2095 O O . GLY A 1 268 ? 19.792 5.767 -32.002 1.00 36.38 268 GLY A O 1
ATOM 2096 N N . ARG A 1 269 ? 17.931 6.059 -33.196 1.00 39.16 269 ARG A N 1
ATOM 2097 C CA . ARG A 1 269 ? 18.104 7.524 -33.295 1.00 39.16 269 ARG A CA 1
ATOM 2098 C C . ARG A 1 269 ? 16.775 8.266 -33.288 1.00 39.16 269 ARG A C 1
ATOM 2100 O O . ARG A 1 269 ? 16.351 8.726 -34.332 1.00 39.16 269 ARG A O 1
ATOM 2107 N N . THR A 1 270 ? 16.163 8.394 -32.113 1.00 36.44 270 THR A N 1
ATOM 2108 C CA . THR A 1 270 ? 15.368 9.567 -31.688 1.00 36.44 270 THR A CA 1
ATOM 2109 C C . THR A 1 270 ? 14.953 9.371 -30.227 1.00 36.44 270 THR A C 1
ATOM 2111 O O . THR A 1 270 ? 13.877 8.843 -29.971 1.00 36.44 270 THR A O 1
ATOM 2114 N N . ALA A 1 271 ? 15.813 9.732 -29.272 1.00 37.59 271 ALA A N 1
ATOM 2115 C CA . ALA A 1 271 ? 15.424 10.088 -27.896 1.00 37.59 271 ALA A CA 1
ATOM 2116 C C . ALA A 1 271 ? 16.675 10.458 -27.083 1.00 37.59 271 ALA A C 1
ATOM 2118 O O . ALA A 1 271 ? 17.048 9.783 -26.129 1.00 37.59 271 ALA A O 1
ATOM 2119 N N . ALA A 1 272 ? 17.352 11.528 -27.479 1.00 39.47 272 ALA A N 1
ATOM 2120 C CA . ALA A 1 272 ? 18.268 12.224 -26.593 1.00 39.47 272 ALA A CA 1
ATOM 2121 C C . ALA A 1 272 ? 18.151 13.714 -26.890 1.00 39.47 272 ALA A C 1
ATOM 2123 O O . ALA A 1 272 ? 18.087 14.095 -28.057 1.00 39.47 272 ALA A O 1
ATOM 2124 N N . LEU A 1 273 ? 18.175 14.504 -25.816 1.00 38.19 273 LEU A N 1
ATOM 2125 C CA . LEU A 1 273 ? 18.108 15.967 -25.746 1.00 38.19 273 LEU A CA 1
ATOM 2126 C C . LEU A 1 273 ? 16.706 16.568 -25.572 1.00 38.19 273 LEU A C 1
ATOM 2128 O O . LEU A 1 273 ? 16.259 17.354 -26.392 1.00 38.19 273 LEU A O 1
ATOM 2132 N N . GLU A 1 274 ? 16.092 16.311 -24.417 1.00 33.97 274 GLU A N 1
ATOM 2133 C CA . GLU A 1 274 ? 15.371 17.373 -23.704 1.00 33.97 274 GLU A CA 1
ATOM 2134 C C . GLU A 1 274 ? 15.865 17.383 -22.250 1.00 33.97 274 GLU A C 1
ATOM 2136 O O . GLU A 1 274 ? 15.965 16.337 -21.603 1.00 33.97 274 GLU A O 1
ATOM 2141 N N . GLY A 1 275 ? 16.319 18.555 -21.797 1.00 31.53 275 GLY A N 1
ATOM 2142 C CA . GLY A 1 275 ? 16.963 18.757 -20.500 1.00 31.53 275 GLY A CA 1
ATOM 2143 C C . GLY A 1 275 ? 16.001 18.622 -19.313 1.00 31.53 275 GLY A C 1
ATOM 2144 O O . GLY A 1 275 ? 14.791 18.489 -19.494 1.00 31.53 275 GLY A O 1
ATOM 2145 N N . PRO A 1 276 ? 16.522 18.643 -18.074 1.00 32.62 276 PRO A N 1
ATOM 2146 C CA . PRO A 1 276 ? 15.682 18.627 -16.889 1.00 32.62 276 PRO A CA 1
ATOM 2147 C C . PRO A 1 276 ? 15.004 19.994 -16.731 1.00 32.62 276 PRO A C 1
ATOM 2149 O O . PRO A 1 276 ? 15.622 20.950 -16.268 1.00 32.62 276 PRO A O 1
ATOM 2152 N N . GLU A 1 277 ? 13.730 20.083 -17.105 1.00 32.44 277 GLU A N 1
ATOM 2153 C CA . GLU A 1 277 ? 12.871 21.190 -16.684 1.00 32.44 277 GLU A CA 1
ATOM 2154 C C . GLU A 1 277 ? 12.635 21.104 -15.162 1.00 32.44 277 GLU A C 1
ATOM 2156 O O . GLU A 1 277 ? 12.492 20.001 -14.617 1.00 32.44 277 GLU A O 1
ATOM 2161 N N . PRO A 1 278 ? 12.626 22.240 -14.444 1.00 33.94 278 PRO A N 1
ATOM 2162 C CA . PRO A 1 278 ? 12.440 22.260 -13.001 1.00 33.94 278 PRO A CA 1
ATOM 2163 C C . PRO A 1 278 ? 11.048 21.739 -12.641 1.00 33.94 278 PRO A C 1
ATOM 2165 O O . PRO A 1 278 ? 10.058 22.136 -13.253 1.00 33.94 278 PRO A O 1
ATOM 2168 N N . ASP A 1 279 ? 10.984 20.876 -11.621 1.00 34.06 279 ASP A N 1
ATOM 2169 C CA . ASP A 1 279 ? 9.745 20.397 -11.003 1.00 34.06 279 ASP A CA 1
ATOM 2170 C C . ASP A 1 279 ? 8.769 21.567 -10.813 1.00 34.06 279 ASP A C 1
ATOM 2172 O O . ASP A 1 279 ? 8.938 22.417 -9.932 1.00 34.06 279 ASP A O 1
ATOM 2176 N N . GLY A 1 280 ? 7.747 21.609 -11.670 1.00 28.75 280 GLY A N 1
ATOM 2177 C CA . GLY A 1 280 ? 6.654 22.555 -11.578 1.00 28.75 280 GLY A CA 1
ATOM 2178 C C . GLY A 1 280 ? 6.000 22.410 -10.213 1.00 28.75 280 GLY A C 1
ATOM 2179 O O . GLY A 1 280 ? 5.419 21.376 -9.881 1.00 28.75 280 GLY A O 1
ATOM 2180 N N . ALA A 1 281 ? 6.124 23.455 -9.401 1.00 35.53 281 ALA A N 1
ATOM 2181 C CA . ALA A 1 281 ? 5.336 23.617 -8.200 1.00 35.53 281 ALA A CA 1
ATOM 2182 C C . ALA A 1 281 ? 3.859 23.701 -8.609 1.00 35.53 281 ALA A C 1
ATOM 2184 O O . ALA A 1 281 ? 3.366 24.778 -8.945 1.00 35.53 281 ALA A O 1
ATOM 2185 N N . ASP A 1 282 ? 3.161 22.565 -8.578 1.00 31.61 282 ASP A N 1
ATOM 2186 C CA . ASP A 1 282 ? 1.706 22.517 -8.698 1.00 31.61 282 ASP A CA 1
ATOM 2187 C C . ASP A 1 282 ? 1.102 23.330 -7.546 1.00 31.61 282 ASP A C 1
ATOM 2189 O O . ASP A 1 282 ? 0.991 22.896 -6.392 1.00 31.61 282 ASP A O 1
ATOM 2193 N N . SER A 1 283 ? 0.747 24.566 -7.884 1.00 35.53 283 SER A N 1
ATOM 2194 C CA . SER A 1 283 ? -0.092 25.448 -7.094 1.00 35.53 283 SER A CA 1
ATOM 2195 C C . SER A 1 283 ? -1.527 24.966 -7.218 1.00 35.53 283 SER A C 1
ATOM 2197 O O . SER A 1 283 ? -2.301 25.501 -7.998 1.00 35.53 283 SER A O 1
ATOM 2199 N N . GLU A 1 284 ? -1.893 23.965 -6.426 1.00 30.83 284 GLU A N 1
ATOM 2200 C CA . GLU A 1 284 ? -3.298 23.640 -6.204 1.00 30.83 284 GLU A CA 1
ATOM 2201 C C . GLU A 1 284 ? -3.736 24.208 -4.857 1.00 30.83 284 GLU A C 1
ATOM 2203 O O . GLU A 1 284 ? -3.189 23.902 -3.790 1.00 30.83 284 GLU A O 1
ATOM 2208 N N . ALA A 1 285 ? -4.705 25.116 -4.956 1.00 28.66 285 ALA A N 1
ATOM 2209 C CA . ALA A 1 285 ? -5.256 25.910 -3.881 1.00 28.66 285 ALA A CA 1
ATOM 2210 C C . ALA A 1 285 ? -5.606 25.039 -2.668 1.00 28.66 285 ALA A C 1
ATOM 2212 O O . ALA A 1 285 ? -6.403 24.099 -2.736 1.00 28.66 285 ALA A O 1
ATOM 2213 N N . GLY A 1 286 ? -5.020 25.398 -1.524 1.00 26.69 286 GLY A N 1
ATOM 2214 C CA . GLY A 1 286 ? -5.417 24.875 -0.229 1.00 26.69 286 GLY A CA 1
ATOM 2215 C C . GLY A 1 286 ? -6.880 25.212 0.021 1.00 26.69 286 GLY A C 1
ATOM 2216 O O . GLY A 1 286 ? -7.207 26.313 0.450 1.00 26.69 286 GLY A O 1
ATOM 2217 N N . SER A 1 287 ? -7.766 24.257 -0.249 1.00 28.05 287 SER A N 1
ATOM 2218 C CA . SER A 1 287 ? -9.133 24.316 0.247 1.00 28.05 287 SER A CA 1
ATOM 2219 C C . SER A 1 287 ? -9.076 24.170 1.761 1.00 28.05 287 SER A C 1
ATOM 2221 O O . SER A 1 287 ? -8.788 23.092 2.287 1.00 28.05 287 SER A O 1
ATOM 2223 N N . LEU A 1 288 ? -9.307 25.295 2.432 1.00 26.23 288 LEU A N 1
ATOM 2224 C CA . LEU A 1 288 ? -9.501 25.423 3.866 1.00 26.23 288 LEU A CA 1
ATOM 2225 C C . LEU A 1 288 ? -10.542 24.397 4.322 1.00 26.23 288 LEU A C 1
ATOM 2227 O O . LEU A 1 288 ? -11.739 24.549 4.088 1.00 26.23 288 LEU A O 1
ATOM 2231 N N . SER A 1 289 ? -10.082 23.344 4.989 1.00 27.83 289 SER A N 1
ATOM 2232 C CA . SER A 1 289 ? -10.931 22.629 5.929 1.00 27.83 289 SER A CA 1
ATOM 2233 C C . SER A 1 289 ? -10.889 23.446 7.209 1.00 27.83 289 SER A C 1
ATOM 2235 O O . SER A 1 289 ? -9.959 23.299 7.997 1.00 27.83 289 SER A O 1
ATOM 2237 N N . SER A 1 290 ? -11.869 24.331 7.392 1.00 28.16 290 SER A N 1
ATOM 2238 C CA . SER A 1 290 ? -12.201 24.847 8.718 1.00 28.16 290 SER A CA 1
ATOM 2239 C C . SER A 1 290 ? -12.754 23.669 9.521 1.00 28.16 290 SER A C 1
ATOM 2241 O O . SER A 1 290 ? -13.950 23.398 9.539 1.00 28.16 290 SER A O 1
ATOM 2243 N N . GLY A 1 291 ? -11.843 22.868 10.071 1.00 25.61 291 GLY A N 1
ATOM 2244 C CA . GLY A 1 291 ? -12.130 22.081 11.253 1.00 25.61 291 GLY A CA 1
ATOM 2245 C C . GLY A 1 291 ? -11.999 23.060 12.397 1.00 25.61 291 GLY A C 1
ATOM 2246 O O . GLY A 1 291 ? -10.891 23.488 12.698 1.00 25.61 291 GLY A O 1
ATOM 2247 N N . SER A 1 292 ? -13.131 23.488 12.941 1.00 26.20 292 SER A N 1
ATOM 2248 C CA . SER A 1 292 ? -13.170 24.232 14.188 1.00 26.20 292 SER A CA 1
ATOM 2249 C C . SER A 1 292 ? -12.339 23.460 15.207 1.00 26.20 292 SER A C 1
ATOM 2251 O O . SER A 1 292 ? -12.688 22.334 15.566 1.00 26.20 292 SER A O 1
ATOM 2253 N N . GLU A 1 293 ? -11.214 24.040 15.618 1.00 25.70 293 GLU A N 1
ATOM 2254 C CA . GLU A 1 293 ? -10.555 23.650 16.851 1.00 25.70 293 GLU A CA 1
ATOM 2255 C C . GLU A 1 293 ? -11.585 23.906 17.946 1.00 25.70 293 GLU A C 1
ATOM 2257 O O . GLU A 1 293 ? -11.914 25.047 18.275 1.00 25.70 293 GLU A O 1
ATOM 2262 N N . ALA A 1 294 ? -12.199 22.824 18.427 1.00 28.59 294 ALA A N 1
ATOM 2263 C CA . ALA A 1 294 ? -12.831 22.872 19.726 1.00 28.59 294 ALA A CA 1
ATOM 2264 C C . ALA A 1 294 ? -11.726 23.288 20.707 1.00 28.59 294 ALA A C 1
ATOM 2266 O O . ALA A 1 294 ? -10.617 22.755 20.598 1.00 28.59 294 ALA A O 1
ATOM 2267 N N . PRO A 1 295 ? -11.986 24.260 21.595 1.00 26.09 295 PRO A N 1
ATOM 2268 C CA . PRO A 1 295 ? -10.977 24.741 22.520 1.00 26.09 295 PRO A CA 1
ATOM 2269 C C . PRO A 1 295 ? -10.363 23.552 23.259 1.00 26.09 295 PRO A C 1
ATOM 2271 O O . PRO A 1 295 ? -11.091 22.662 23.709 1.00 26.09 295 PRO A O 1
ATOM 2274 N N . GLU A 1 296 ? -9.031 23.534 23.352 1.00 30.64 296 GLU A N 1
ATOM 2275 C CA . GLU A 1 296 ? -8.306 22.728 24.331 1.00 30.64 296 GLU A CA 1
ATOM 2276 C C . GLU A 1 296 ? -8.750 23.195 25.717 1.00 30.64 296 GLU A C 1
ATOM 2278 O O . GLU A 1 296 ? -8.102 24.013 26.372 1.00 30.64 296 GLU A O 1
ATOM 2283 N N . ASP A 1 297 ? -9.899 22.691 26.155 1.00 27.92 297 ASP A N 1
ATOM 2284 C CA . ASP A 1 297 ? -10.294 22.765 27.542 1.00 27.92 297 ASP A CA 1
ATOM 2285 C C . ASP A 1 297 ? -9.365 21.796 28.266 1.00 27.92 297 ASP A C 1
ATOM 2287 O O . ASP A 1 297 ? -9.579 20.583 28.345 1.00 27.92 297 ASP A O 1
ATOM 2291 N N . SER A 1 298 ? -8.229 22.351 28.676 1.00 35.56 298 SER A N 1
ATOM 2292 C CA . SER A 1 298 ? -7.281 21.729 29.576 1.00 35.56 298 SER A CA 1
ATOM 2293 C C . SER A 1 298 ? -8.016 21.533 30.894 1.00 35.56 298 SER A C 1
ATOM 2295 O O . SER A 1 298 ? -7.895 22.352 31.804 1.00 35.56 298 SER A O 1
ATOM 2297 N N . LEU A 1 299 ? -8.831 20.479 30.984 1.00 34.78 299 LEU A N 1
ATOM 2298 C CA . LEU A 1 299 ? -9.457 20.051 32.224 1.00 34.78 299 LEU A CA 1
ATOM 2299 C C . LEU A 1 299 ? -8.321 19.658 33.164 1.00 34.78 299 LEU A C 1
ATOM 2301 O O . LEU A 1 299 ? -7.856 18.518 33.176 1.00 34.78 299 LEU A O 1
ATOM 2305 N N . GLN A 1 300 ? -7.835 20.642 33.920 1.00 38.72 300 GLN A N 1
ATOM 2306 C CA . GLN A 1 300 ? -6.928 20.426 35.028 1.00 38.72 300 GLN A CA 1
ATOM 2307 C C . GLN A 1 300 ? -7.632 19.452 35.963 1.00 38.72 300 GLN A C 1
ATOM 2309 O O . GLN A 1 300 ? -8.656 19.766 36.574 1.00 38.72 300 GLN A O 1
ATOM 2314 N N . LEU A 1 301 ? -7.113 18.226 36.006 1.00 44.62 301 LEU A N 1
ATOM 2315 C CA . LEU A 1 301 ? -7.588 17.212 36.927 1.00 44.62 301 LEU A CA 1
ATOM 2316 C C . LEU A 1 301 ? -7.511 17.790 38.348 1.00 44.62 301 LEU A C 1
ATOM 2318 O O . LEU A 1 301 ? -6.482 18.373 38.704 1.00 44.62 301 LEU A O 1
ATOM 2322 N N . PRO A 1 302 ? -8.556 17.623 39.178 1.00 41.06 302 PRO A N 1
ATOM 2323 C CA . PRO A 1 302 ? -8.466 17.955 40.588 1.00 41.06 302 PRO A CA 1
ATOM 2324 C C . PRO A 1 302 ? -7.248 17.248 41.182 1.00 41.06 302 PRO A C 1
ATOM 2326 O O . PRO A 1 302 ? -7.089 16.033 41.018 1.00 41.06 302 PRO A O 1
ATOM 2329 N N . VAL A 1 303 ? -6.384 18.010 41.851 1.00 40.50 303 VAL A N 1
ATOM 2330 C CA . VAL A 1 303 ? -5.203 17.489 42.545 1.00 40.50 303 VAL A CA 1
ATOM 2331 C C . VAL A 1 303 ? -5.651 16.342 43.464 1.00 40.50 303 VAL A C 1
ATOM 2333 O O . VAL A 1 303 ? -6.387 16.560 44.422 1.00 40.50 303 VAL A O 1
ATOM 2336 N N . GLY A 1 304 ? -5.264 15.105 43.129 1.00 49.50 304 GLY A N 1
ATOM 2337 C CA . GLY A 1 304 ? -5.603 13.893 43.891 1.00 49.50 304 GLY A CA 1
ATOM 2338 C C . GLY A 1 304 ? -6.621 12.929 43.259 1.00 49.50 304 GLY A C 1
ATOM 2339 O O . GLY A 1 304 ? -6.888 11.879 43.849 1.00 49.50 304 GLY A O 1
ATOM 2340 N N . ALA A 1 305 ? -7.175 13.210 42.073 1.00 54.00 305 ALA A N 1
ATOM 2341 C CA . ALA A 1 305 ? -8.051 12.260 41.382 1.00 54.00 305 ALA A CA 1
ATOM 2342 C C . ALA A 1 305 ? -7.252 11.071 40.807 1.00 54.00 305 ALA A C 1
ATOM 2344 O O . ALA A 1 305 ? -6.463 11.223 39.877 1.00 54.00 305 ALA A O 1
ATOM 2345 N N . LYS A 1 306 ? -7.455 9.865 41.355 1.00 61.38 306 LYS A N 1
ATOM 2346 C CA . LYS A 1 306 ? -6.845 8.637 40.821 1.00 61.38 306 LYS A CA 1
ATOM 2347 C C . LYS A 1 306 ? -7.547 8.235 39.523 1.00 61.38 306 LYS A C 1
ATOM 2349 O O . LYS A 1 306 ? -8.740 7.929 39.554 1.00 61.38 306 LYS A O 1
ATOM 2354 N N . VAL A 1 307 ? -6.800 8.203 38.418 1.00 66.81 307 VAL A N 1
ATOM 2355 C CA . VAL A 1 307 ? -7.237 7.596 37.149 1.00 66.81 307 VAL A CA 1
ATOM 2356 C C . VAL A 1 307 ? -7.686 6.166 37.441 1.00 66.81 307 VAL A C 1
ATOM 2358 O O . VAL A 1 307 ? -7.006 5.443 38.168 1.00 66.81 307 VAL A O 1
ATOM 2361 N N . ARG A 1 308 ? -8.854 5.760 36.940 1.00 66.62 308 ARG A N 1
ATOM 2362 C CA . ARG A 1 308 ? -9.340 4.380 37.080 1.00 66.62 308 ARG A CA 1
ATOM 2363 C C . ARG A 1 308 ? -9.039 3.585 35.821 1.00 66.62 308 ARG A C 1
ATOM 2365 O O . ARG A 1 308 ? -9.111 4.113 34.717 1.00 66.62 308 ARG A O 1
ATOM 2372 N N . SER A 1 309 ? -8.737 2.298 35.987 1.00 72.00 309 SER A N 1
ATOM 2373 C CA . SER A 1 309 ? -8.609 1.404 34.838 1.00 72.00 309 SER A CA 1
ATOM 2374 C C . SER A 1 309 ? -9.952 1.301 34.115 1.00 72.00 309 SER A C 1
ATOM 2376 O O . SER A 1 309 ? -10.964 0.998 34.759 1.00 72.00 309 SER A O 1
ATOM 2378 N N . PRO A 1 310 ? -9.991 1.524 32.791 1.00 76.94 310 PRO A N 1
ATOM 2379 C CA . PRO A 1 310 ? -11.226 1.442 32.024 1.00 76.94 310 PRO A CA 1
ATOM 2380 C C . PRO A 1 310 ? -11.597 -0.011 31.687 1.00 76.94 310 PRO A C 1
ATOM 2382 O O . PRO A 1 310 ? -12.632 -0.272 31.072 1.00 76.94 310 PRO A O 1
ATOM 2385 N N . PHE A 1 311 ? -10.758 -0.964 32.107 1.00 81.75 311 PHE A N 1
ATOM 2386 C CA . PHE A 1 311 ? -10.982 -2.397 32.006 1.00 81.75 311 PHE A CA 1
ATOM 2387 C C . PHE A 1 311 ? -11.175 -2.979 33.407 1.00 81.75 311 PHE A C 1
ATOM 2389 O O . PHE A 1 311 ? -10.313 -2.862 34.281 1.00 81.75 311 PHE A O 1
ATOM 2396 N N . LYS A 1 312 ? -12.318 -3.630 33.636 1.00 76.81 312 LYS A N 1
ATOM 2397 C CA . LYS A 1 312 ? -12.640 -4.224 34.938 1.00 76.81 312 LYS A CA 1
ATOM 2398 C C . LYS A 1 312 ? -11.607 -5.303 35.299 1.00 76.81 312 LYS A C 1
ATOM 2400 O O . LYS A 1 312 ? -11.465 -6.274 34.564 1.00 76.81 312 LYS A O 1
ATOM 2405 N N . GLY A 1 313 ? -10.920 -5.138 36.432 1.00 72.69 313 GLY A N 1
ATOM 2406 C CA . GLY A 1 313 ? -9.944 -6.109 36.949 1.00 72.69 313 GLY A CA 1
ATOM 2407 C C . GLY A 1 313 ? -8.539 -6.035 36.334 1.00 72.69 313 GLY A C 1
ATOM 2408 O O . GLY A 1 313 ? -7.723 -6.905 36.617 1.00 72.69 313 GLY A O 1
ATOM 2409 N N . VAL A 1 314 ? -8.241 -5.020 35.513 1.00 75.50 314 VAL A N 1
ATOM 2410 C CA . VAL A 1 314 ? -6.904 -4.810 34.925 1.00 75.50 314 VAL A CA 1
ATOM 2411 C C . VAL A 1 314 ? -6.180 -3.694 35.663 1.00 75.50 314 VAL A C 1
ATOM 2413 O O . VAL A 1 314 ? -6.740 -2.611 35.832 1.00 75.50 314 VAL A O 1
ATOM 2416 N N . ASP A 1 315 ? -4.928 -3.935 36.048 1.00 79.25 315 ASP A N 1
ATOM 2417 C CA . ASP A 1 315 ? -4.060 -2.896 36.601 1.00 79.25 315 ASP A CA 1
ATOM 2418 C C . ASP A 1 315 ? -3.676 -1.852 35.532 1.00 79.25 315 ASP A C 1
ATOM 2420 O O . ASP A 1 315 ? -3.444 -2.175 34.365 1.00 79.25 315 ASP A O 1
ATOM 2424 N N . LEU A 1 316 ? -3.586 -0.582 35.928 1.00 79.88 316 LEU A N 1
ATOM 2425 C CA . LEU A 1 316 ? -3.230 0.532 35.042 1.00 79.88 316 LEU A CA 1
ATOM 2426 C C . LEU A 1 316 ? -1.834 0.385 34.435 1.00 79.88 316 LEU A C 1
ATOM 2428 O O . LEU A 1 316 ? -1.600 0.879 33.334 1.00 79.88 316 LEU A O 1
ATOM 2432 N N . THR A 1 317 ? -0.937 -0.338 35.106 1.00 81.81 317 THR A N 1
ATOM 2433 C CA . THR A 1 317 ? 0.406 -0.663 34.601 1.00 81.81 317 THR A CA 1
ATOM 2434 C C . THR A 1 317 ? 0.368 -1.486 33.306 1.00 81.81 317 THR A C 1
ATOM 2436 O O . THR A 1 317 ? 1.275 -1.397 32.479 1.00 81.81 317 THR A O 1
ATOM 2439 N N . ALA A 1 318 ? -0.714 -2.241 33.082 1.00 85.50 318 ALA A N 1
ATOM 2440 C CA . ALA A 1 318 ? -0.965 -3.000 31.859 1.00 85.50 318 ALA A CA 1
ATOM 2441 C C . ALA A 1 318 ? -1.738 -2.194 30.792 1.00 85.50 318 ALA A C 1
ATOM 2443 O O . ALA A 1 318 ? -2.106 -2.743 29.749 1.00 85.50 318 ALA A O 1
ATOM 2444 N N . CYS A 1 319 ? -2.008 -0.906 31.031 1.00 88.56 319 CYS A N 1
ATOM 2445 C CA . CYS A 1 319 ? -2.844 -0.070 30.176 1.00 88.56 319 CYS A CA 1
ATOM 2446 C C . CYS A 1 319 ? -2.033 1.012 29.448 1.00 88.56 319 CYS A C 1
ATOM 2448 O O . CYS A 1 319 ? -1.296 1.789 30.059 1.00 88.56 319 CYS A O 1
ATOM 2450 N N . TRP A 1 320 ? -2.266 1.156 28.144 1.00 90.19 320 TRP A N 1
ATOM 2451 C CA . TRP A 1 320 ? -1.636 2.168 27.292 1.00 90.19 320 TRP A CA 1
ATOM 2452 C C . TRP A 1 320 ? -2.677 3.003 26.551 1.00 90.19 320 TRP A C 1
ATOM 2454 O O . TRP A 1 320 ? -3.594 2.451 25.944 1.00 90.19 320 TRP A O 1
ATOM 2464 N N . THR A 1 321 ? -2.512 4.323 26.551 1.00 89.44 321 THR A N 1
ATOM 2465 C CA . THR A 1 321 ? -3.428 5.276 25.912 1.00 89.44 321 THR A CA 1
ATOM 2466 C C . THR A 1 321 ? -2.811 5.838 24.641 1.00 89.44 321 THR A C 1
ATOM 2468 O O . THR A 1 321 ? -1.662 6.283 24.633 1.00 89.44 321 THR A O 1
ATOM 2471 N N . HIS A 1 322 ? -3.576 5.825 23.551 1.00 87.19 322 HIS A N 1
ATOM 2472 C CA . HIS A 1 322 ? -3.163 6.454 22.302 1.00 87.19 322 HIS A CA 1
ATOM 2473 C C . HIS A 1 322 ? -3.263 7.984 22.421 1.00 87.19 322 HIS A C 1
ATOM 2475 O O . HIS A 1 322 ? -4.329 8.525 22.714 1.00 87.19 322 HIS A O 1
ATOM 2481 N N . LYS A 1 323 ? -2.157 8.690 22.158 1.00 82.94 323 LYS A N 1
ATOM 2482 C CA . LYS A 1 323 ? -1.983 10.139 22.376 1.00 82.94 323 LYS A CA 1
ATOM 2483 C C . LYS A 1 323 ? -2.983 11.005 21.610 1.00 82.94 323 LYS A C 1
ATOM 2485 O O . LYS A 1 323 ? -3.303 12.091 22.069 1.00 82.94 323 LYS A O 1
ATOM 2490 N N . VAL A 1 324 ? -3.458 10.541 20.451 1.00 79.25 324 VAL A N 1
ATOM 2491 C CA . VAL A 1 324 ? -4.366 11.322 19.590 1.00 79.25 324 VAL A CA 1
ATOM 2492 C C . VAL A 1 324 ? -5.833 10.981 19.841 1.00 79.25 324 VAL A C 1
ATOM 2494 O O . VAL A 1 324 ? -6.674 11.868 19.850 1.00 79.25 324 VAL A O 1
ATOM 2497 N N . SER A 1 325 ? -6.167 9.699 20.018 1.00 80.00 325 SER A N 1
ATOM 2498 C CA . SER A 1 325 ? -7.572 9.281 20.164 1.00 80.00 325 SER A CA 1
ATOM 2499 C C . SER A 1 325 ? -8.049 9.272 21.613 1.00 80.00 325 SER A C 1
ATOM 2501 O O . SER A 1 325 ? -9.251 9.175 21.838 1.00 80.00 325 SER A O 1
ATOM 2503 N N . GLY A 1 326 ? -7.131 9.306 22.585 1.00 85.00 326 GLY A N 1
ATOM 2504 C CA . GLY A 1 326 ? -7.446 9.173 24.009 1.00 85.00 326 GLY A CA 1
ATOM 2505 C C . GLY A 1 326 ? -7.942 7.779 24.412 1.00 85.00 326 GLY A C 1
ATOM 2506 O O . GLY A 1 326 ? -8.284 7.569 25.570 1.00 85.00 326 GLY A O 1
ATOM 2507 N N . ILE A 1 327 ? -7.979 6.814 23.484 1.00 87.38 327 ILE A N 1
ATOM 2508 C CA . ILE A 1 327 ? -8.472 5.460 23.748 1.00 87.38 327 ILE A CA 1
ATOM 2509 C C . ILE A 1 327 ? -7.386 4.632 24.432 1.00 87.38 327 ILE A C 1
ATOM 2511 O O . ILE A 1 327 ? -6.243 4.571 23.970 1.00 87.38 327 ILE A O 1
ATOM 2515 N N . THR A 1 328 ? -7.764 3.967 25.520 1.00 89.88 328 THR A N 1
ATOM 2516 C CA . THR A 1 328 ? -6.899 3.084 26.300 1.00 89.88 328 THR A CA 1
ATOM 2517 C C . THR A 1 328 ? -7.022 1.632 25.844 1.00 89.88 328 THR A C 1
ATOM 2519 O O . THR A 1 328 ? -8.104 1.124 25.537 1.00 89.88 328 THR A O 1
ATOM 2522 N N . HIS A 1 329 ? -5.893 0.935 25.820 1.00 91.62 329 HIS A N 1
ATOM 2523 C CA . HIS A 1 329 ? -5.722 -0.443 25.379 1.00 91.62 329 HIS A CA 1
ATOM 2524 C C . HIS A 1 329 ? -5.018 -1.265 26.457 1.00 91.62 329 HIS A C 1
ATOM 2526 O O . HIS A 1 329 ? -4.229 -0.728 27.226 1.00 91.62 329 HIS A O 1
ATOM 2532 N N . VAL A 1 330 ? -5.268 -2.576 26.478 1.00 89.94 330 VAL A N 1
ATOM 2533 C CA . VAL A 1 330 ? -4.555 -3.518 27.353 1.00 89.94 330 VAL A CA 1
ATOM 2534 C C . VAL A 1 330 ? -3.379 -4.111 26.589 1.00 89.94 330 VAL A C 1
ATOM 2536 O O . VAL A 1 330 ? -3.558 -4.559 25.451 1.00 89.94 330 VAL A O 1
ATOM 2539 N N . ILE A 1 331 ? -2.202 -4.132 27.206 1.00 89.12 331 ILE A N 1
ATOM 2540 C CA . ILE A 1 331 ? -1.027 -4.821 26.673 1.00 89.12 331 ILE A CA 1
ATOM 2541 C C . ILE A 1 331 ? -1.239 -6.343 26.720 1.00 89.12 331 ILE A C 1
ATOM 2543 O O . ILE A 1 331 ? -1.743 -6.882 27.703 1.00 89.12 331 ILE A O 1
ATOM 2547 N N . ARG A 1 332 ? -0.902 -7.042 25.636 1.00 83.94 332 ARG A N 1
ATOM 2548 C CA . ARG A 1 332 ? -0.945 -8.509 25.545 1.00 83.94 332 ARG A CA 1
ATOM 2549 C C . ARG A 1 332 ? 0.427 -9.113 25.831 1.00 83.94 332 ARG A C 1
ATOM 2551 O O . ARG A 1 332 ? 0.530 -10.072 26.584 1.00 83.94 332 ARG A O 1
ATOM 2558 N N . ASP A 1 333 ? 1.450 -8.551 25.203 1.00 79.44 333 ASP A N 1
ATOM 2559 C CA . ASP A 1 333 ? 2.863 -8.910 25.329 1.00 79.44 333 ASP A CA 1
ATOM 2560 C C . ASP A 1 333 ? 3.712 -7.637 25.159 1.00 79.44 333 ASP A C 1
ATOM 2562 O O . ASP A 1 333 ? 3.162 -6.560 24.946 1.00 79.44 333 ASP A O 1
ATOM 2566 N N . GLU A 1 334 ? 5.040 -7.732 25.236 1.00 77.38 334 GLU A N 1
ATOM 2567 C CA . GLU A 1 334 ? 5.943 -6.566 25.261 1.00 77.38 334 GLU A CA 1
ATOM 2568 C C . GLU A 1 334 ? 5.730 -5.544 24.133 1.00 77.38 334 GLU A C 1
ATOM 2570 O O . GLU A 1 334 ? 6.058 -4.369 24.302 1.00 77.38 334 GLU A O 1
ATOM 2575 N N . LYS A 1 335 ? 5.198 -5.969 22.981 1.00 77.06 335 LYS A N 1
ATOM 2576 C CA . LYS A 1 335 ? 5.061 -5.116 21.793 1.00 77.06 335 LYS A CA 1
ATOM 2577 C C . LYS A 1 335 ? 3.632 -5.006 21.282 1.00 77.06 335 LYS A C 1
ATOM 2579 O O . LYS A 1 335 ? 3.373 -4.153 20.433 1.00 77.06 335 LYS A O 1
ATOM 2584 N N . THR A 1 336 ? 2.699 -5.830 21.756 1.00 81.56 336 THR A N 1
ATOM 2585 C CA . THR A 1 336 ? 1.338 -5.885 21.213 1.00 81.56 336 THR A CA 1
ATOM 2586 C C . THR A 1 336 ? 0.257 -5.621 22.247 1.00 81.56 336 THR A C 1
ATOM 2588 O O . THR A 1 336 ? 0.364 -5.937 23.428 1.00 81.56 336 THR A O 1
ATOM 2591 N N . LEU A 1 337 ? -0.834 -5.045 21.763 1.00 88.44 337 LEU A N 1
ATOM 2592 C CA . LEU A 1 337 ? -2.064 -4.766 22.479 1.00 88.44 337 LEU A CA 1
ATOM 2593 C C . LEU A 1 337 ? -3.076 -5.884 22.207 1.00 88.44 337 LEU A C 1
ATOM 2595 O O . LEU A 1 337 ? -3.090 -6.495 21.136 1.00 88.44 337 LEU A O 1
ATOM 2599 N N . MET A 1 338 ? -3.993 -6.112 23.145 1.00 85.56 338 MET A N 1
ATOM 2600 C CA . MET A 1 338 ? -5.012 -7.165 23.052 1.00 85.56 338 MET A CA 1
ATOM 2601 C C . MET A 1 338 ? -5.871 -7.061 21.785 1.00 85.56 338 MET A C 1
ATOM 2603 O O . MET A 1 338 ? -6.248 -8.082 21.219 1.00 85.56 338 MET A O 1
ATOM 2607 N N . CYS A 1 339 ? -6.136 -5.852 21.280 1.00 84.38 339 CYS A N 1
ATOM 2608 C CA . CYS A 1 339 ? -6.864 -5.636 20.024 1.00 84.38 339 CYS A CA 1
ATOM 2609 C C . CYS A 1 339 ? -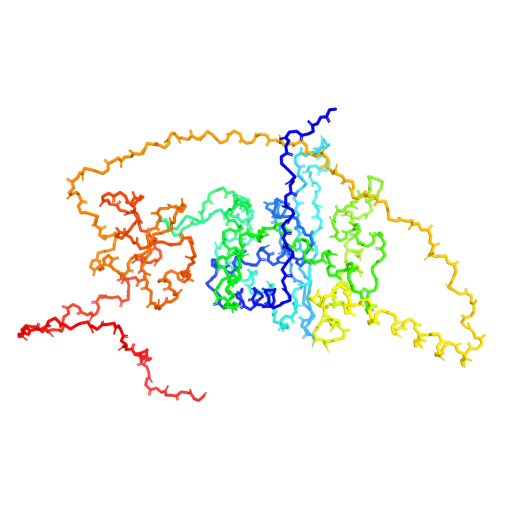6.066 -5.977 18.747 1.00 84.38 339 CYS A C 1
ATOM 2611 O O . CYS A 1 339 ? -6.568 -5.758 17.641 1.00 84.38 339 CYS A O 1
ATOM 2613 N N . GLY A 1 340 ? -4.832 -6.469 18.881 1.00 77.44 340 GLY A N 1
ATOM 2614 C CA . GLY A 1 340 ? -3.926 -6.782 17.777 1.00 77.44 340 GLY A CA 1
ATOM 2615 C C . GLY A 1 340 ? -3.199 -5.568 17.198 1.00 77.44 340 GLY A C 1
ATOM 2616 O O . GLY A 1 340 ? -2.506 -5.707 16.193 1.00 77.44 340 GLY A O 1
ATOM 2617 N N . ARG A 1 341 ? -3.369 -4.374 17.786 1.00 79.56 341 ARG A N 1
ATOM 2618 C CA . ARG A 1 341 ? -2.465 -3.241 17.541 1.00 79.56 341 ARG A CA 1
ATOM 2619 C C . ARG A 1 341 ? -1.145 -3.479 18.259 1.00 79.56 341 ARG A C 1
ATOM 2621 O O . ARG A 1 341 ? -1.063 -4.322 19.142 1.00 79.56 341 ARG A O 1
ATOM 2628 N N . TYR A 1 342 ? -0.135 -2.716 17.903 1.00 74.75 342 TYR A N 1
ATOM 2629 C CA . TYR A 1 342 ? 1.167 -2.769 18.542 1.00 74.75 342 TYR A CA 1
ATOM 2630 C C . TYR A 1 342 ? 1.475 -1.442 19.218 1.00 74.75 342 TYR A C 1
ATOM 2632 O O . TYR A 1 342 ? 0.906 -0.405 18.869 1.00 74.75 342 TYR A O 1
ATOM 2640 N N . LEU A 1 343 ? 2.376 -1.490 20.190 1.00 81.69 343 LEU A N 1
ATOM 2641 C CA . LEU A 1 343 ? 2.857 -0.312 20.890 1.00 81.69 343 LEU A CA 1
ATOM 2642 C C . LEU A 1 343 ? 3.797 0.487 19.983 1.00 81.69 343 LEU A C 1
ATOM 2644 O O . LEU A 1 343 ? 4.917 0.076 19.698 1.00 81.69 343 LEU A O 1
ATOM 2648 N N . SER A 1 344 ? 3.315 1.645 19.536 1.00 80.50 344 SER A N 1
ATOM 2649 C CA . SER A 1 344 ? 4.073 2.645 18.780 1.00 80.50 344 SER A CA 1
ATOM 2650 C C . SER A 1 344 ? 4.407 3.862 19.648 1.00 80.50 344 SER A C 1
ATOM 2652 O O . SER A 1 344 ? 3.916 4.010 20.770 1.00 80.50 344 SER A O 1
ATOM 2654 N N . SER A 1 345 ? 5.183 4.803 19.104 1.00 81.06 345 SER A N 1
ATOM 2655 C CA . SER A 1 345 ? 5.459 6.089 19.767 1.00 81.06 345 SER A CA 1
ATOM 2656 C C . SER A 1 345 ? 4.209 6.963 19.970 1.00 81.06 345 SER A C 1
ATOM 2658 O O . SER A 1 345 ? 4.268 7.954 20.707 1.00 81.06 345 SER A O 1
ATOM 2660 N N . ASN A 1 346 ? 3.072 6.595 19.364 1.00 82.44 346 ASN A N 1
ATOM 2661 C CA . ASN A 1 346 ? 1.778 7.241 19.580 1.00 82.44 346 ASN A CA 1
ATOM 2662 C C . ASN A 1 346 ? 1.061 6.739 20.838 1.00 82.44 346 ASN A C 1
ATOM 2664 O O . ASN A 1 346 ? 0.005 7.268 21.166 1.00 82.44 346 ASN A O 1
ATOM 2668 N N . PHE A 1 347 ? 1.601 5.748 21.545 1.00 86.44 347 PHE A N 1
ATOM 2669 C CA . PHE A 1 347 ? 1.062 5.285 22.817 1.00 86.44 347 PHE A CA 1
ATOM 2670 C C . PHE A 1 347 ? 1.904 5.815 23.978 1.00 86.44 347 PHE A C 1
ATOM 2672 O O . PHE A 1 347 ? 3.101 6.075 23.850 1.00 86.44 347 PHE A O 1
ATOM 2679 N N . VAL A 1 348 ? 1.252 6.013 25.114 1.00 88.12 348 VAL A N 1
ATOM 2680 C CA . VAL A 1 348 ? 1.867 6.380 26.392 1.00 88.12 348 VAL A CA 1
ATOM 2681 C C . VAL A 1 348 ? 1.223 5.541 27.490 1.00 88.12 348 VAL A C 1
ATOM 2683 O O . VAL A 1 348 ? 0.076 5.105 27.338 1.00 88.12 348 VAL A O 1
ATOM 2686 N N . ARG A 1 349 ? 1.947 5.271 28.578 1.00 86.06 349 ARG A N 1
ATOM 2687 C CA . ARG A 1 349 ? 1.364 4.563 29.718 1.00 86.06 349 ARG A CA 1
ATOM 2688 C C . ARG A 1 349 ? 0.186 5.356 30.264 1.00 86.06 349 ARG A C 1
ATOM 2690 O O . ARG A 1 349 ? 0.240 6.579 30.341 1.00 86.06 349 ARG A O 1
ATOM 2697 N N . THR A 1 350 ? -0.883 4.668 30.650 1.00 82.81 350 THR A N 1
ATOM 2698 C CA . THR A 1 350 ? -2.117 5.346 31.091 1.00 82.81 350 THR A CA 1
ATOM 2699 C C . THR A 1 350 ? -1.891 6.180 32.353 1.00 82.81 350 THR A C 1
ATOM 2701 O O . THR A 1 350 ? -2.505 7.227 32.503 1.00 82.81 350 THR A O 1
ATOM 2704 N N . GLU A 1 351 ? -0.969 5.758 33.221 1.00 76.69 351 GLU A N 1
ATOM 2705 C CA . GLU A 1 351 ? -0.561 6.505 34.421 1.00 76.69 351 GLU A CA 1
ATOM 2706 C C . GLU A 1 351 ? 0.154 7.832 34.102 1.00 76.69 351 GLU A C 1
ATOM 2708 O O . GLU A 1 351 ? 0.021 8.802 34.841 1.00 76.69 351 GLU A O 1
ATOM 2713 N N . GLU A 1 352 ? 0.865 7.887 32.974 1.00 74.12 352 GLU A N 1
ATOM 2714 C CA . GLU A 1 352 ? 1.587 9.065 32.474 1.00 74.12 352 GLU A CA 1
ATOM 2715 C C . GLU A 1 352 ? 0.716 9.916 31.534 1.00 74.12 352 GLU A C 1
ATOM 2717 O O . GLU A 1 352 ? 1.054 11.051 31.191 1.00 74.12 352 GLU A O 1
ATOM 2722 N N . ALA A 1 353 ? -0.417 9.370 31.089 1.00 64.50 353 ALA A N 1
ATOM 2723 C CA . ALA A 1 353 ? -1.335 10.028 30.182 1.00 64.50 353 ALA A CA 1
ATOM 2724 C C . ALA A 1 353 ? -2.161 11.076 30.941 1.00 64.50 353 ALA A C 1
ATOM 2726 O O . ALA A 1 353 ? -3.295 10.819 31.338 1.00 64.50 353 ALA A O 1
ATOM 2727 N N . GLY A 1 354 ? -1.647 12.305 31.051 1.00 60.12 354 GLY A N 1
ATOM 2728 C CA . GLY A 1 354 ? -2.414 13.468 31.539 1.00 60.12 354 GLY A CA 1
ATOM 2729 C C . GLY A 1 354 ? -3.683 13.787 30.722 1.00 60.12 354 GLY A C 1
ATOM 2730 O O . GLY A 1 354 ? -4.463 14.650 31.101 1.00 60.12 354 GLY A O 1
ATOM 2731 N N . ILE A 1 355 ? -3.895 13.068 29.615 1.00 54.91 355 ILE A N 1
ATOM 2732 C CA . ILE A 1 355 ? -5.018 13.167 28.673 1.00 54.91 355 ILE A CA 1
ATOM 2733 C C . ILE A 1 355 ? -6.176 12.221 29.062 1.00 54.91 355 ILE A C 1
ATOM 2735 O O . ILE A 1 355 ? -7.301 12.393 28.606 1.00 54.91 355 ILE A O 1
ATOM 2739 N N . ALA A 1 356 ? -5.936 11.208 29.904 1.00 55.00 356 ALA A N 1
ATOM 2740 C CA . ALA A 1 356 ? -6.873 10.101 30.130 1.00 55.00 356 ALA A CA 1
ATOM 2741 C C . ALA A 1 356 ? -8.146 10.465 30.926 1.00 55.00 356 ALA A C 1
ATOM 2743 O O . ALA A 1 356 ? -9.064 9.651 31.006 1.00 55.00 356 ALA A O 1
ATOM 2744 N N . GLY A 1 357 ? -8.240 11.663 31.511 1.00 58.81 357 GLY A N 1
ATOM 2745 C CA . GLY A 1 357 ? -9.328 12.003 32.432 1.00 58.81 357 GLY A CA 1
ATOM 2746 C C . GLY A 1 357 ? -9.377 11.075 33.662 1.00 58.81 357 GLY A C 1
ATOM 2747 O O . GLY A 1 357 ? -8.583 10.150 33.817 1.00 58.81 357 GLY A O 1
ATOM 2748 N N . VAL A 1 358 ? -10.329 11.299 34.575 1.00 62.12 358 VAL A N 1
ATOM 2749 C CA . VAL A 1 358 ? -10.509 10.421 35.758 1.00 62.12 358 VAL A CA 1
ATOM 2750 C C . VAL A 1 358 ? -11.023 9.026 35.355 1.00 62.12 358 VAL A C 1
ATOM 2752 O O . VAL A 1 358 ? -10.740 8.037 36.032 1.00 62.12 358 VAL A O 1
ATOM 2755 N N . ASN A 1 359 ? -11.739 8.944 34.227 1.00 66.88 359 ASN A N 1
ATOM 2756 C CA . ASN A 1 359 ? -12.303 7.725 33.648 1.00 66.88 359 ASN A CA 1
ATOM 2757 C C . ASN A 1 359 ? -11.960 7.647 32.147 1.00 66.88 359 ASN A C 1
ATOM 2759 O O . ASN A 1 359 ? -12.757 8.115 31.330 1.00 66.88 359 ASN A O 1
ATOM 2763 N N . PRO A 1 360 ? -10.801 7.080 31.776 1.00 74.56 360 PRO A N 1
ATOM 2764 C CA . PRO A 1 360 ? -10.440 6.891 30.377 1.00 74.56 360 PRO A CA 1
ATOM 2765 C C . PRO A 1 360 ? -11.442 6.014 29.629 1.00 74.56 360 PRO A C 1
ATOM 2767 O O . PRO A 1 360 ? -12.110 5.152 30.198 1.00 74.56 360 PRO A O 1
ATOM 2770 N N . GLU A 1 361 ? -11.535 6.203 28.319 1.00 83.94 361 GLU A N 1
ATOM 2771 C CA . GLU A 1 361 ? -12.332 5.331 27.463 1.00 83.94 361 GLU A CA 1
ATOM 2772 C C . GLU A 1 361 ? -11.500 4.136 26.987 1.00 83.94 361 GLU A C 1
ATOM 2774 O O . GLU A 1 361 ? -10.318 4.269 26.679 1.00 83.94 361 GLU A O 1
ATOM 2779 N N . CYS A 1 362 ? -12.110 2.954 26.876 1.00 87.06 362 CYS A N 1
ATOM 2780 C CA . CYS A 1 362 ? -11.410 1.742 26.454 1.00 87.06 362 CYS A CA 1
ATOM 2781 C C . CYS A 1 362 ? -11.664 1.355 24.992 1.00 87.06 362 CYS A C 1
ATOM 2783 O O . CYS A 1 362 ? -12.738 1.561 24.425 1.00 87.06 362 CYS A O 1
ATOM 2785 N N . CYS A 1 363 ? -10.668 0.705 24.389 1.00 89.88 363 CYS A N 1
ATOM 2786 C CA . CYS A 1 363 ? -10.816 -0.001 23.124 1.00 89.88 363 CYS A CA 1
ATOM 2787 C C . CYS A 1 363 ? -11.798 -1.171 23.292 1.00 89.88 363 CYS A C 1
ATOM 2789 O O . CYS A 1 363 ? -11.560 -2.089 24.087 1.00 89.88 363 CYS A O 1
ATOM 2791 N N . HIS A 1 364 ? -12.862 -1.191 22.486 1.00 87.69 364 HIS A N 1
ATOM 2792 C CA . HIS A 1 364 ? -13.908 -2.214 22.533 1.00 87.69 364 HIS A CA 1
ATOM 2793 C C . HIS A 1 364 ? -13.352 -3.626 22.360 1.00 87.69 364 HIS A C 1
ATOM 2795 O O . HIS A 1 364 ? -13.760 -4.550 23.057 1.00 87.69 364 HIS A O 1
ATOM 2801 N N . GLN A 1 365 ? -12.404 -3.807 21.438 1.00 85.31 365 GLN A N 1
ATOM 2802 C CA . GLN A 1 365 ? -11.845 -5.126 21.158 1.00 85.31 365 GLN A CA 1
ATOM 2803 C C . GLN A 1 365 ? -10.951 -5.619 22.299 1.00 85.31 365 GLN A C 1
ATOM 2805 O O . GLN A 1 365 ? -11.025 -6.796 22.642 1.00 85.31 365 GLN A O 1
ATOM 2810 N N . CYS A 1 366 ? -10.162 -4.733 22.919 1.00 86.94 366 CYS A N 1
ATOM 2811 C CA . CYS A 1 366 ? -9.433 -5.066 24.144 1.00 86.94 366 CYS A CA 1
ATOM 2812 C C . CYS A 1 366 ? -10.412 -5.488 25.245 1.00 86.94 366 CYS A C 1
ATOM 2814 O O . CYS A 1 366 ? -10.220 -6.538 25.849 1.00 86.94 366 CYS A O 1
ATOM 2816 N N . ASN A 1 367 ? -11.498 -4.729 25.440 1.00 86.19 367 ASN A N 1
ATOM 2817 C CA . ASN A 1 367 ? -12.497 -5.020 26.466 1.00 86.19 367 ASN A CA 1
ATOM 2818 C C . ASN A 1 367 ? -13.187 -6.368 26.205 1.00 86.19 367 ASN A C 1
ATOM 2820 O O . ASN A 1 367 ? -13.233 -7.229 27.078 1.00 86.19 367 ASN A O 1
ATOM 2824 N N . ARG A 1 368 ? -13.635 -6.609 24.968 1.00 82.62 368 ARG A N 1
ATOM 2825 C CA . ARG A 1 368 ? -14.261 -7.872 24.563 1.00 82.62 368 ARG A CA 1
ATOM 2826 C C . ARG A 1 368 ? -13.321 -9.062 24.749 1.00 82.62 368 ARG A C 1
ATOM 2828 O O . ARG A 1 368 ? -13.745 -10.080 25.290 1.00 82.62 368 ARG A O 1
ATOM 2835 N N . LEU A 1 369 ? -12.071 -8.972 24.293 1.00 78.38 369 LEU A N 1
ATOM 2836 C CA . LEU A 1 369 ? -11.112 -10.079 24.392 1.00 78.38 369 LEU A CA 1
ATOM 2837 C C . LEU A 1 369 ? -10.692 -10.352 25.835 1.00 78.38 369 LEU A C 1
ATOM 2839 O O . LEU A 1 369 ? -10.508 -11.511 26.197 1.00 78.38 369 LEU A O 1
ATOM 2843 N N . PHE A 1 370 ? -10.597 -9.313 26.661 1.00 69.00 370 PHE A N 1
ATOM 2844 C CA . PHE A 1 370 ? -10.322 -9.463 28.084 1.00 69.00 370 PHE A CA 1
ATOM 2845 C C . PHE A 1 370 ? -11.496 -10.142 28.810 1.00 69.00 370 PHE A C 1
ATOM 2847 O O . PHE A 1 370 ? -11.308 -11.167 29.462 1.00 69.00 370 PHE A O 1
ATOM 2854 N N . VAL A 1 371 ? -12.728 -9.664 28.592 1.00 63.12 371 VAL A N 1
ATOM 2855 C CA . VAL A 1 371 ? -13.953 -10.236 29.185 1.00 63.12 371 VAL A CA 1
ATOM 2856 C C . VAL A 1 371 ? -14.212 -11.675 28.726 1.00 63.12 371 VAL A C 1
ATOM 2858 O O . VAL A 1 371 ? -14.734 -12.473 29.493 1.00 63.12 371 VAL A O 1
ATOM 2861 N N . THR A 1 372 ? -13.848 -12.040 27.494 1.00 56.81 372 THR A N 1
ATOM 2862 C CA . THR A 1 372 ? -14.105 -13.392 26.955 1.00 56.81 372 THR A CA 1
ATOM 2863 C C . THR A 1 372 ? -13.007 -14.411 27.256 1.00 56.81 372 THR A C 1
ATOM 2865 O O . THR A 1 372 ? -13.306 -15.602 27.301 1.00 56.81 372 THR A O 1
ATOM 2868 N N . ARG A 1 373 ? -11.751 -13.990 27.469 1.00 53.94 373 ARG A N 1
ATOM 2869 C CA . ARG A 1 373 ? -10.623 -14.910 27.722 1.00 53.94 373 ARG A CA 1
ATOM 2870 C C . ARG A 1 373 ? -10.194 -15.008 29.187 1.00 53.94 373 ARG A C 1
ATOM 2872 O O . ARG A 1 373 ? -9.540 -15.985 29.534 1.00 53.94 373 ARG A O 1
ATOM 2879 N N . TRP A 1 374 ? -10.555 -14.048 30.039 1.00 48.00 374 TRP A N 1
ATOM 2880 C CA . TRP A 1 374 ? -10.121 -14.000 31.440 1.00 48.00 374 TRP A CA 1
ATOM 2881 C C . TRP A 1 374 ? -11.123 -14.438 32.545 1.00 48.00 374 TRP A C 1
ATOM 2883 O O . TRP A 1 374 ? -10.705 -14.451 33.701 1.00 48.00 374 TRP A O 1
ATOM 2893 N N . PRO A 1 375 ? -12.379 -14.894 32.306 1.00 36.69 375 PRO A N 1
ATOM 2894 C CA . PRO A 1 375 ? -13.244 -15.353 33.409 1.00 36.69 375 PRO A CA 1
ATOM 2895 C C . PRO A 1 375 ? -12.776 -16.625 34.144 1.00 36.69 375 PRO A C 1
ATOM 2897 O O . PRO A 1 375 ? -13.454 -17.083 35.056 1.00 36.69 375 PRO A O 1
ATOM 2900 N N . VAL A 1 376 ? -11.658 -17.248 33.754 1.00 38.81 376 VAL A N 1
ATOM 2901 C CA . VAL A 1 376 ? -11.274 -18.591 34.238 1.00 38.81 376 VAL A CA 1
ATOM 2902 C C . VAL A 1 376 ? -10.248 -18.562 35.384 1.00 38.81 376 VAL A C 1
ATOM 2904 O O . VAL A 1 376 ? -9.938 -19.609 35.948 1.00 38.81 376 VAL A O 1
ATOM 2907 N N . LEU A 1 377 ? -9.750 -17.393 35.802 1.00 37.38 377 LEU A N 1
ATOM 2908 C CA . LEU A 1 377 ? -8.716 -17.313 36.850 1.00 37.38 377 LEU A CA 1
ATOM 2909 C C . LEU A 1 377 ? -9.191 -16.792 38.215 1.00 37.38 377 LEU A C 1
ATOM 2911 O O . LEU A 1 377 ? -8.402 -16.796 39.154 1.00 37.38 377 LEU A O 1
ATOM 2915 N N . GLU A 1 378 ? -10.467 -16.435 38.388 1.00 33.78 378 GLU A N 1
ATOM 2916 C CA . GLU A 1 378 ? -10.972 -15.934 39.683 1.00 33.78 378 GLU A CA 1
ATOM 2917 C C . GLU A 1 378 ? -11.270 -17.023 40.734 1.00 33.78 378 GLU A C 1
ATOM 2919 O O . GLU A 1 378 ? -11.551 -16.688 41.878 1.00 33.78 378 GLU A O 1
ATOM 2924 N N . ASN A 1 379 ? -11.150 -18.320 40.413 1.00 30.41 379 ASN A N 1
ATOM 2925 C CA . ASN A 1 379 ? -11.550 -19.403 41.330 1.00 30.41 379 ASN A CA 1
ATOM 2926 C C . ASN A 1 379 ? -10.459 -20.411 41.719 1.00 30.41 379 ASN A C 1
ATOM 2928 O O . ASN A 1 379 ? -10.771 -21.508 42.184 1.00 30.41 379 ASN A O 1
ATOM 2932 N N . ARG A 1 380 ? -9.171 -20.071 41.607 1.00 29.20 380 ARG A N 1
ATOM 2933 C CA . ARG A 1 380 ? -8.127 -20.866 42.277 1.00 29.20 380 ARG A CA 1
ATOM 2934 C C . ARG A 1 380 ? -7.308 -19.986 43.208 1.00 29.20 380 ARG A C 1
ATOM 2936 O O . ARG A 1 380 ? -6.427 -19.268 42.762 1.00 29.20 380 ARG A O 1
ATOM 2943 N N . CYS A 1 381 ? -7.687 -20.072 44.489 1.00 28.75 381 CYS A N 1
ATOM 2944 C CA . CYS A 1 381 ? -6.855 -19.996 45.692 1.00 28.75 381 CYS A CA 1
ATOM 2945 C C . CYS A 1 381 ? -5.504 -19.304 45.530 1.00 28.75 381 CYS A C 1
ATOM 2947 O O . CYS A 1 381 ? -4.679 -19.852 44.825 1.00 28.75 381 CYS A O 1
ATOM 2949 N N . TRP A 1 382 ? -5.235 -18.257 46.318 1.00 29.53 382 TRP A N 1
ATOM 2950 C CA . TRP A 1 382 ? -4.141 -18.253 47.307 1.00 29.53 382 TRP A CA 1
ATOM 2951 C C . TRP A 1 382 ? -4.395 -17.143 48.344 1.00 29.53 382 TRP A C 1
ATOM 2953 O O . TRP A 1 382 ? -3.949 -16.008 48.208 1.00 29.53 382 TRP A O 1
ATOM 2963 N N . GLN A 1 383 ? -5.103 -17.490 49.425 1.00 31.09 383 GLN A N 1
ATOM 2964 C CA . GLN A 1 383 ? -4.767 -16.942 50.738 1.00 31.09 383 GLN A CA 1
ATOM 2965 C C . GLN A 1 383 ? -3.544 -17.715 51.243 1.00 31.09 383 GLN A C 1
ATOM 2967 O O . GLN A 1 383 ? -3.651 -18.923 51.448 1.00 31.09 383 GLN A O 1
ATOM 2972 N N . ARG A 1 384 ? -2.416 -17.022 51.443 1.00 28.05 384 ARG A N 1
ATOM 2973 C CA . ARG A 1 384 ? -1.495 -17.106 52.602 1.00 28.05 384 ARG A CA 1
ATOM 2974 C C . ARG A 1 384 ? -0.101 -16.595 52.225 1.00 28.05 384 ARG A C 1
ATOM 2976 O O . ARG A 1 384 ? 0.518 -17.117 51.310 1.00 28.05 384 ARG A O 1
ATOM 2983 N N . GLY A 1 385 ? 0.406 -15.670 53.042 1.00 29.27 385 GLY A N 1
ATOM 2984 C CA . GLY A 1 385 ? 1.838 -15.399 53.202 1.00 29.27 385 GLY A CA 1
ATOM 2985 C C . GLY A 1 385 ? 2.370 -14.268 52.330 1.00 29.27 385 GLY A C 1
ATOM 2986 O O . GLY A 1 385 ? 2.437 -14.389 51.115 1.00 29.27 385 GLY A O 1
ATOM 2987 N N . GLY A 1 386 ? 2.747 -13.159 52.967 1.00 34.50 386 GLY A N 1
ATOM 2988 C CA . GLY A 1 386 ? 3.288 -11.982 52.301 1.00 34.50 386 GLY A CA 1
ATOM 2989 C C . GLY A 1 386 ? 4.640 -12.225 51.629 1.00 34.50 386 GLY A C 1
ATOM 2990 O O . GLY A 1 386 ? 5.554 -12.762 52.240 1.00 34.50 386 GLY A O 1
ATOM 2991 N N . ALA A 1 387 ? 4.750 -11.765 50.386 1.00 26.02 387 ALA A N 1
ATOM 2992 C CA . ALA A 1 387 ? 5.960 -11.243 49.759 1.00 26.02 387 ALA A CA 1
ATOM 2993 C C . ALA A 1 387 ? 5.538 -10.563 48.448 1.00 26.02 387 ALA A C 1
ATOM 2995 O O . ALA A 1 387 ? 4.867 -11.170 47.614 1.00 26.02 387 ALA A O 1
ATOM 2996 N N . PHE A 1 388 ? 5.909 -9.295 48.272 1.00 32.06 388 PHE A N 1
ATOM 2997 C CA . PHE A 1 388 ? 5.846 -8.624 46.976 1.00 32.06 388 PHE A CA 1
ATOM 2998 C C . PHE A 1 388 ? 6.796 -9.359 46.024 1.00 32.06 388 PHE A C 1
ATOM 3000 O O . PHE A 1 388 ? 8.009 -9.319 46.215 1.00 32.06 388 PHE A O 1
ATOM 3007 N N . VAL A 1 389 ? 6.255 -10.038 45.012 1.00 26.81 389 VAL A N 1
ATOM 3008 C CA . VAL A 1 389 ? 7.046 -10.591 43.909 1.00 26.81 389 VAL A CA 1
ATOM 3009 C C . VAL A 1 389 ? 6.473 -10.061 42.605 1.00 26.81 389 VAL A C 1
ATOM 3011 O O . VAL A 1 389 ? 5.385 -10.436 42.172 1.00 26.81 389 VAL A O 1
ATOM 3014 N N . THR A 1 390 ? 7.248 -9.180 41.982 1.00 32.47 390 THR A N 1
ATOM 3015 C CA . THR A 1 390 ? 7.243 -8.880 40.554 1.00 32.47 390 THR A CA 1
ATOM 3016 C C . THR A 1 390 ? 7.269 -10.186 39.756 1.00 32.47 390 THR A C 1
ATOM 3018 O O . THR A 1 390 ? 8.317 -10.794 39.553 1.00 32.47 390 THR A O 1
ATOM 3021 N N . ARG A 1 391 ? 6.105 -10.630 39.279 1.00 26.41 391 ARG A N 1
ATOM 3022 C CA . ARG A 1 391 ? 6.001 -11.580 38.168 1.00 26.41 391 ARG A CA 1
ATOM 3023 C C . ARG A 1 391 ? 5.409 -10.855 36.972 1.00 26.41 391 ARG A C 1
ATOM 3025 O O . ARG A 1 391 ? 4.203 -10.842 36.750 1.00 26.41 391 ARG A O 1
ATOM 3032 N N . ILE A 1 392 ? 6.316 -10.251 36.211 1.00 32.44 392 ILE A N 1
ATOM 3033 C CA . ILE A 1 392 ? 6.159 -10.112 34.766 1.00 32.44 392 ILE A CA 1
ATOM 3034 C C . ILE A 1 392 ? 5.858 -11.521 34.236 1.00 32.44 392 ILE A C 1
ATOM 3036 O O . ILE A 1 392 ? 6.510 -12.485 34.640 1.00 32.44 392 ILE A O 1
ATOM 3040 N N . LEU A 1 393 ? 4.806 -11.619 33.425 1.00 35.56 393 LEU A N 1
ATOM 3041 C CA . LEU A 1 393 ? 4.312 -12.823 32.753 1.00 35.56 393 LEU A CA 1
ATOM 3042 C C . LEU A 1 393 ? 5.462 -13.749 32.315 1.00 35.56 393 LEU A C 1
ATOM 3044 O O . LEU A 1 393 ? 6.400 -13.293 31.664 1.00 35.56 393 LEU A O 1
ATOM 3048 N N . PRO A 1 394 ? 5.365 -15.054 32.610 1.00 39.41 394 PRO A N 1
ATOM 3049 C CA . PRO A 1 394 ? 5.285 -15.972 31.477 1.00 39.41 394 PRO A CA 1
ATOM 3050 C C . PRO A 1 394 ? 4.371 -17.170 31.767 1.00 39.41 394 PRO A C 1
ATOM 3052 O O . PRO A 1 394 ? 4.517 -17.855 32.778 1.00 39.41 394 PRO A O 1
ATOM 3055 N N . ALA A 1 395 ? 3.461 -17.480 30.847 1.00 30.48 395 ALA A N 1
ATOM 3056 C CA . ALA A 1 395 ? 2.949 -18.839 30.719 1.00 30.48 395 ALA A CA 1
ATOM 3057 C C . ALA A 1 395 ? 2.475 -19.080 29.286 1.00 30.48 395 ALA A C 1
ATOM 3059 O O . ALA A 1 395 ? 1.606 -18.388 28.760 1.00 30.48 395 ALA A O 1
ATOM 3060 N N . HIS A 1 396 ? 3.119 -20.067 28.682 1.00 31.30 396 HIS A N 1
ATOM 3061 C CA . HIS A 1 396 ? 2.912 -20.603 27.353 1.00 31.30 396 HIS A CA 1
ATOM 3062 C C . HIS A 1 396 ? 1.437 -20.889 27.036 1.00 31.30 396 HIS A C 1
ATOM 3064 O O . HIS A 1 396 ? 0.675 -21.369 27.875 1.00 31.30 396 HIS A O 1
ATOM 3070 N N . PHE A 1 397 ? 1.061 -20.650 25.778 1.00 31.64 397 PHE A N 1
ATOM 3071 C CA . PHE A 1 397 ? -0.165 -21.178 25.193 1.00 31.64 397 PHE A CA 1
ATOM 3072 C C . PHE A 1 397 ? -0.097 -22.711 25.185 1.00 31.64 397 PHE A C 1
ATOM 3074 O O . PHE A 1 397 ? 0.666 -23.292 24.420 1.00 31.64 397 PHE A O 1
ATOM 3081 N N . V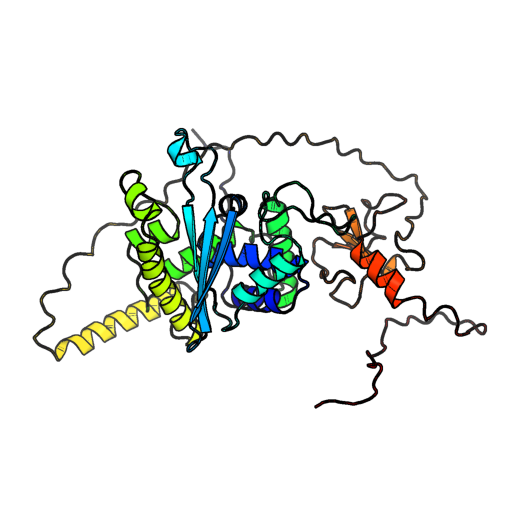AL A 1 398 ? -0.916 -23.365 26.008 1.00 28.05 398 VAL A N 1
ATOM 3082 C CA . VAL A 1 398 ? -1.241 -24.787 25.851 1.00 28.05 398 VAL A CA 1
ATOM 3083 C C . VAL A 1 398 ? -2.547 -24.864 25.064 1.00 28.05 398 VAL A C 1
ATOM 3085 O O . VAL A 1 398 ? -3.585 -24.370 25.508 1.00 28.05 398 VAL A O 1
ATOM 3088 N N . SER A 1 399 ? -2.478 -25.437 23.862 1.00 30.55 399 SER A N 1
ATOM 3089 C CA . SER A 1 399 ? -3.653 -25.820 23.075 1.00 30.55 399 SER A CA 1
ATOM 3090 C C . SER A 1 399 ? -4.479 -26.856 23.840 1.00 30.55 399 SER A C 1
ATOM 3092 O O . SER A 1 399 ? -3.929 -27.731 24.508 1.00 30.55 399 SER A O 1
ATOM 3094 N N . ARG A 1 400 ? -5.806 -26.772 23.720 1.00 36.47 400 ARG A N 1
ATOM 3095 C CA . ARG A 1 400 ? -6.766 -27.615 24.446 1.00 36.47 400 ARG A CA 1
ATOM 3096 C C . ARG A 1 400 ? -6.699 -29.109 24.085 1.00 36.47 400 ARG A C 1
ATOM 3098 O O . ARG A 1 400 ? -7.285 -29.894 24.818 1.00 36.47 400 ARG A O 1
ATOM 3105 N N . ASP A 1 401 ? -5.940 -29.487 23.051 1.00 39.53 401 ASP A N 1
ATOM 3106 C CA . ASP A 1 401 ? -5.916 -30.857 22.513 1.00 39.53 401 ASP A CA 1
ATOM 3107 C C . ASP A 1 401 ? -4.546 -31.561 22.559 1.00 39.53 401 ASP A C 1
ATOM 3109 O O . ASP A 1 401 ? -4.358 -32.574 21.891 1.00 39.53 401 ASP A O 1
ATOM 3113 N N . GLY A 1 402 ? -3.588 -31.076 23.361 1.00 32.56 402 GLY A N 1
ATOM 3114 C CA . GLY A 1 402 ? -2.468 -31.900 23.854 1.00 32.56 402 GLY A CA 1
ATOM 3115 C C . GLY A 1 402 ? -1.655 -32.703 22.823 1.00 32.56 402 GLY A C 1
ATOM 3116 O O . GLY A 1 402 ? -1.146 -33.767 23.166 1.00 32.56 402 GLY A O 1
ATOM 3117 N N . ARG A 1 403 ? -1.518 -32.235 21.576 1.00 29.11 403 ARG A N 1
ATOM 3118 C CA . ARG A 1 403 ? -0.618 -32.831 20.578 1.00 29.11 403 ARG A CA 1
ATOM 3119 C C . ARG A 1 403 ? 0.334 -31.772 20.042 1.00 29.11 403 ARG A C 1
ATOM 3121 O O . ARG A 1 403 ? -0.105 -30.776 19.471 1.00 29.11 403 ARG A O 1
ATOM 3128 N N . GLU A 1 404 ? 1.626 -32.001 20.254 1.00 30.94 404 GLU A N 1
ATOM 3129 C CA . GLU A 1 404 ? 2.698 -31.331 19.521 1.00 30.94 404 GLU A CA 1
ATOM 3130 C C . GLU A 1 404 ? 2.561 -31.687 18.035 1.00 30.94 404 GLU A C 1
ATOM 3132 O O . GLU A 1 404 ? 2.436 -32.861 17.679 1.00 30.94 404 GLU A O 1
ATOM 3137 N N . LEU A 1 405 ? 2.547 -30.674 17.173 1.00 29.34 405 LEU A N 1
ATOM 3138 C CA . LEU A 1 405 ? 2.754 -30.842 15.740 1.00 29.34 405 LEU A CA 1
ATOM 3139 C C . LEU A 1 405 ? 4.092 -30.181 15.406 1.00 29.34 405 LEU A C 1
ATOM 3141 O O . LEU A 1 405 ? 4.298 -29.016 15.749 1.00 29.34 405 LEU A O 1
ATOM 3145 N N . LEU A 1 406 ? 4.975 -30.985 14.807 1.00 32.06 406 LEU A N 1
ATOM 3146 C CA . LEU A 1 406 ? 6.205 -30.580 14.125 1.00 32.06 406 LEU A CA 1
ATOM 3147 C C . LEU A 1 406 ? 5.936 -29.536 13.037 1.00 32.06 406 LEU A C 1
ATOM 3149 O O . LEU A 1 406 ? 4.860 -29.625 12.397 1.00 32.06 406 LEU A O 1
#

pLDDT: mean 74.43, std 23.78, range [25.61, 98.44]

Sequence (406 aa):
MHVLKAPLKQKSPLTRGQVENLELFVIRASSRHACIAGQLLFCFHSGARWRDLQTLRHVDLEIDPATGDALVYGEALTSKTTITAKAKTTLLPYVGVGLGLSGHPWAAAWIKARQQEGLANGDPFLPTFCERKGAWGSQRMSASEASIYLREFLQNMCNESGDLKDLGTHSLKRTLLSWAGKSHPVVFSHAERRLLGHHLDQENKSVVIYSKDAYVALYGRVLGMFDSIRSGSFDPDMRAVERMKVIAQRLAHVDDEAEDDPRIAQRGRTAALEGPEPDGADSEAGSLSSGSEAPEDSLQLPVGAKVRSPFKGVDLTACWTHKVSGITHVIRDEKTLMCGRYLSSNFVRTEEAGIAGVNPECCHQCNRLFVTRWPVLENRCWQRGGAFVTRILPAHFVSRDGRELL

Radius of gyration: 25.95 Å; chains: 1; bounding box: 53×72×92 Å

Secondary structure (DSSP, 8-state):
----SPP--PPPPPPHHHHHHHHHHHHHS-HHHHHHHHHHHHHHHTT--HHHHTTEEEEEEEE-TTT--EEEEEEEEPPTT--SHHHHTPEEEEEEESS-TTSS-HHHHHHHHHHHTT-SS-SSSSEEEETTTTEEEEEEPPHHHHHHHHHHHHHHHS---S-GGG--HHHHHHHHHHHHHH-SSSPPPHHHHHHHTT---TTTHHHHTT-HHHHHHHHHHHHHHHHHHHTTS--TTS-HHHHHHHHHHHHHHHHHHGGG-TT-SSS--S--------------------------------TT-PPPPSSTT--GGGEEEETTT-EEEEBSSSSBBTTS-B--TTEEETTT-TTS-SSPEEPHHHHHHHHHHSTTSTTS-------------------TT-----